Protein AF-A0A1H6BNL6-F1 (afdb_monomer)

Structure (mmCIF, N/CA/C/O backbone):
data_AF-A0A1H6BNL6-F1
#
_entry.id   AF-A0A1H6BNL6-F1
#
loop_
_atom_site.group_PDB
_atom_site.id
_atom_site.type_symbol
_atom_site.label_atom_id
_atom_site.label_alt_id
_atom_site.label_comp_id
_atom_site.label_asym_id
_atom_site.label_entity_id
_atom_site.label_seq_id
_atom_site.pdbx_PDB_ins_code
_atom_site.Cartn_x
_atom_site.Cartn_y
_atom_site.Cartn_z
_atom_site.occupancy
_atom_site.B_iso_or_equiv
_atom_site.auth_seq_id
_atom_site.auth_comp_id
_atom_site.auth_asym_id
_atom_site.auth_atom_id
_atom_site.pdbx_PDB_model_num
ATOM 1 N N . MET A 1 1 ? 21.333 -14.794 -31.200 1.00 86.12 1 MET A N 1
ATOM 2 C CA . MET A 1 1 ? 20.213 -13.916 -30.824 1.00 86.12 1 MET A CA 1
ATOM 3 C C . MET A 1 1 ? 19.354 -14.688 -29.847 1.00 86.12 1 MET A C 1
ATOM 5 O O . MET A 1 1 ? 18.891 -15.768 -30.200 1.00 86.12 1 MET A O 1
ATOM 9 N N . THR A 1 2 ? 19.245 -14.203 -28.616 1.00 94.69 2 THR A N 1
ATOM 10 C CA . THR A 1 2 ? 18.397 -14.786 -27.574 1.00 94.69 2 THR A CA 1
ATOM 11 C C . THR A 1 2 ? 17.001 -14.190 -27.719 1.00 94.69 2 THR A C 1
ATOM 13 O O . THR A 1 2 ? 16.877 -12.973 -27.806 1.00 94.69 2 THR A O 1
ATOM 16 N N . MET A 1 3 ? 15.960 -15.022 -27.753 1.00 96.88 3 MET A N 1
ATOM 17 C CA . MET A 1 3 ? 14.569 -14.559 -27.748 1.00 96.88 3 MET A CA 1
ATOM 18 C C . MET A 1 3 ? 13.912 -14.944 -26.431 1.00 96.88 3 MET A C 1
ATOM 20 O O . MET A 1 3 ? 14.006 -16.098 -26.005 1.00 96.88 3 MET A O 1
ATOM 24 N N . ILE A 1 4 ? 13.276 -13.975 -25.786 1.00 97.88 4 ILE A N 1
ATOM 25 C CA . ILE A 1 4 ? 12.545 -14.167 -24.536 1.00 97.88 4 ILE A CA 1
ATOM 26 C C . ILE A 1 4 ? 11.370 -13.197 -24.498 1.00 97.88 4 ILE A C 1
ATOM 28 O O . ILE A 1 4 ? 11.497 -12.070 -24.978 1.00 97.88 4 ILE A O 1
ATOM 32 N N . ASP A 1 5 ? 10.248 -13.623 -23.930 1.00 98.38 5 ASP A N 1
ATOM 33 C CA . ASP A 1 5 ? 9.071 -12.771 -23.815 1.00 98.38 5 ASP A CA 1
ATOM 34 C C . ASP A 1 5 ? 8.915 -12.317 -22.356 1.00 98.38 5 ASP A C 1
ATOM 36 O O . ASP A 1 5 ? 9.160 -13.070 -21.410 1.00 98.38 5 ASP A O 1
ATOM 40 N N . LEU A 1 6 ? 8.548 -11.051 -22.175 1.00 97.75 6 LEU A N 1
ATOM 41 C CA . LEU A 1 6 ? 8.097 -10.496 -20.906 1.00 97.75 6 LEU A CA 1
ATOM 42 C C . LEU A 1 6 ? 6.570 -10.472 -20.941 1.00 97.75 6 LEU A C 1
ATOM 44 O O . LEU A 1 6 ? 5.980 -9.752 -21.751 1.00 97.75 6 LEU A O 1
ATOM 48 N N . GLU A 1 7 ? 5.941 -11.246 -20.061 1.00 96.69 7 GLU A N 1
ATOM 49 C CA . GLU A 1 7 ? 4.487 -11.342 -19.967 1.00 96.69 7 GLU A CA 1
ATOM 50 C C . GLU A 1 7 ? 3.950 -10.704 -18.691 1.00 96.69 7 GLU A C 1
ATOM 52 O O . GLU A 1 7 ? 4.317 -11.081 -17.577 1.00 96.69 7 GLU A O 1
ATOM 57 N N . PHE A 1 8 ? 3.011 -9.773 -18.850 1.00 96.44 8 PHE A N 1
ATOM 58 C CA . PHE A 1 8 ? 2.255 -9.222 -17.736 1.00 96.44 8 PHE A CA 1
ATOM 59 C C . PHE A 1 8 ? 0.837 -8.873 -18.168 1.00 96.44 8 PHE A C 1
ATOM 61 O O . PHE A 1 8 ? 0.643 -8.065 -19.071 1.00 96.44 8 PHE A O 1
ATOM 68 N N . LEU A 1 9 ? -0.158 -9.473 -17.508 1.00 95.31 9 LEU A N 1
ATOM 69 C CA . LEU A 1 9 ? -1.574 -9.282 -17.830 1.00 95.31 9 LEU A CA 1
ATOM 70 C C . LEU A 1 9 ? -1.841 -9.475 -19.335 1.00 95.31 9 LEU A C 1
ATOM 72 O O . LEU A 1 9 ? -1.652 -10.578 -19.857 1.00 95.31 9 LEU A O 1
ATOM 76 N N . ASN A 1 10 ? -2.276 -8.436 -20.049 1.00 94.44 10 ASN A N 1
ATOM 77 C CA . ASN A 1 10 ? -2.583 -8.517 -21.478 1.00 94.44 10 ASN A CA 1
ATOM 78 C C . ASN A 1 10 ? -1.375 -8.180 -22.359 1.00 94.44 10 ASN A C 1
ATOM 80 O O . ASN A 1 10 ? -1.437 -8.404 -23.566 1.00 94.44 10 ASN A O 1
ATOM 84 N N . THR A 1 11 ? -0.294 -7.682 -21.767 1.00 95.81 11 THR A N 1
ATOM 85 C CA . THR A 1 11 ? 0.884 -7.195 -22.473 1.00 95.81 11 THR A CA 1
ATOM 86 C C . THR A 1 11 ? 1.932 -8.296 -22.614 1.00 95.81 11 THR A C 1
ATOM 88 O O . THR A 1 11 ? 2.319 -8.942 -21.637 1.00 95.81 11 THR A O 1
ATOM 91 N N . VAL A 1 12 ? 2.409 -8.490 -23.844 1.00 97.81 12 VAL A N 1
ATOM 92 C CA . VAL A 1 12 ? 3.527 -9.382 -24.173 1.00 97.81 12 VAL A CA 1
ATOM 93 C C . VAL A 1 12 ? 4.578 -8.575 -24.920 1.00 97.81 12 VAL A C 1
ATOM 95 O O . VAL A 1 12 ? 4.310 -8.057 -26.004 1.00 97.81 12 VAL A O 1
ATOM 98 N N . ILE A 1 13 ? 5.778 -8.465 -24.362 1.00 98.06 13 ILE A N 1
ATOM 99 C CA . ILE A 1 13 ? 6.904 -7.797 -25.019 1.00 98.06 13 ILE A CA 1
ATOM 100 C C . ILE A 1 13 ? 7.916 -8.855 -25.430 1.00 98.06 13 ILE A C 1
ATOM 102 O O . ILE A 1 13 ? 8.517 -9.503 -24.574 1.00 98.06 13 ILE A O 1
ATOM 106 N N . ARG A 1 14 ? 8.142 -8.994 -26.735 1.00 98.44 14 ARG A N 1
ATOM 107 C CA . ARG A 1 14 ? 9.189 -9.858 -27.274 1.00 98.44 14 ARG A CA 1
ATOM 108 C C . ARG A 1 14 ? 10.526 -9.143 -27.269 1.00 98.44 14 ARG A C 1
ATOM 110 O O . ARG A 1 14 ? 10.654 -8.080 -27.869 1.00 98.44 14 ARG A O 1
ATOM 117 N N . LEU A 1 15 ? 11.522 -9.736 -26.622 1.00 98.56 15 LEU A N 1
ATOM 118 C CA . LEU A 1 15 ? 12.879 -9.207 -26.538 1.00 98.56 15 LEU A CA 1
ATOM 119 C C . LEU A 1 15 ? 13.800 -10.049 -27.425 1.00 98.56 15 LEU A C 1
ATOM 121 O O . LEU A 1 15 ? 14.039 -11.227 -27.153 1.00 98.56 15 LEU A O 1
ATOM 125 N N . GLU A 1 16 ? 14.318 -9.437 -28.487 1.00 98.44 16 GLU A N 1
ATOM 126 C CA . GLU A 1 16 ? 15.302 -10.021 -29.400 1.00 98.44 16 GLU A CA 1
ATOM 127 C C . GLU A 1 16 ? 16.688 -9.474 -29.049 1.00 98.44 16 GLU A C 1
ATOM 129 O O . GLU A 1 16 ? 17.050 -8.370 -29.448 1.00 98.44 16 GLU A O 1
ATOM 134 N N . ILE A 1 17 ? 17.453 -10.233 -28.263 1.00 98.62 17 ILE A N 1
ATOM 135 C CA . ILE A 1 17 ? 18.712 -9.772 -27.669 1.00 98.62 17 ILE A CA 1
ATOM 136 C C . ILE A 1 17 ? 19.890 -10.291 -28.494 1.00 98.62 17 ILE A C 1
ATOM 138 O O . ILE A 1 17 ? 20.053 -11.503 -28.708 1.00 98.62 17 ILE A O 1
ATOM 142 N N . SER A 1 18 ? 20.724 -9.377 -28.974 1.00 98.25 18 SER A N 1
ATOM 143 C CA . SER A 1 18 ? 21.949 -9.710 -29.685 1.00 98.25 18 SER A CA 1
ATOM 144 C C . SER A 1 18 ? 22.988 -10.329 -28.724 1.00 98.25 18 SER A C 1
ATOM 146 O O . SER A 1 18 ? 23.011 -10.009 -27.532 1.00 98.25 18 SER A O 1
ATOM 148 N N . PRO A 1 19 ? 23.859 -11.250 -29.186 1.00 98.12 19 PRO A N 1
ATOM 149 C CA . PRO A 1 19 ? 24.848 -11.891 -28.309 1.00 98.12 19 PRO A CA 1
ATOM 150 C C . PRO A 1 19 ? 25.800 -10.911 -27.603 1.00 98.12 19 PRO A C 1
ATOM 152 O O . PRO A 1 19 ? 26.229 -11.166 -26.482 1.00 98.12 19 PRO A O 1
ATOM 155 N N . ASP A 1 20 ? 26.126 -9.801 -28.257 1.00 97.06 20 ASP A N 1
ATOM 156 C CA . ASP A 1 20 ? 26.985 -8.724 -27.765 1.00 97.06 20 ASP A CA 1
ATOM 157 C C . ASP A 1 20 ? 26.282 -7.787 -26.767 1.00 97.06 20 ASP A C 1
ATOM 159 O O . ASP A 1 20 ? 26.955 -7.194 -25.924 1.00 97.06 20 ASP A O 1
ATOM 163 N N . ALA A 1 21 ? 24.947 -7.711 -26.776 1.00 97.94 21 ALA A N 1
ATOM 164 C CA . ALA A 1 21 ? 24.173 -6.974 -25.773 1.00 97.94 21 ALA A CA 1
ATOM 165 C C . ALA A 1 21 ? 23.951 -7.762 -24.469 1.00 97.94 21 ALA A C 1
ATOM 167 O O . ALA A 1 21 ? 23.649 -7.172 -23.429 1.00 97.94 21 ALA A O 1
ATOM 168 N N . GLU A 1 22 ? 24.091 -9.093 -24.496 1.00 97.44 22 GLU A N 1
ATOM 169 C CA . GLU A 1 22 ? 23.719 -9.976 -23.383 1.00 97.44 22 GLU A CA 1
ATOM 170 C C . GLU A 1 22 ? 24.374 -9.598 -22.035 1.00 97.44 22 GLU A C 1
ATOM 172 O O . GLU A 1 22 ? 23.653 -9.592 -21.033 1.00 97.44 22 GLU A O 1
ATOM 177 N N . PRO A 1 23 ? 25.671 -9.218 -21.950 1.00 97.69 23 PRO A N 1
ATOM 178 C CA . PRO A 1 23 ? 26.275 -8.796 -20.682 1.00 97.69 23 PRO A CA 1
ATOM 1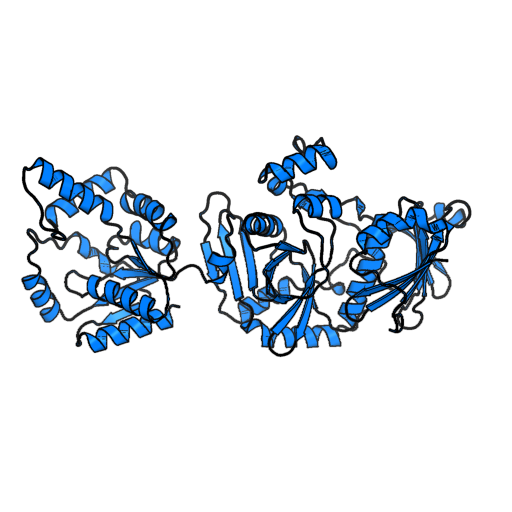79 C C . PRO A 1 23 ? 25.631 -7.534 -20.093 1.00 97.69 23 PRO A C 1
ATOM 181 O O . PRO A 1 23 ? 25.356 -7.486 -18.894 1.00 97.69 23 PRO A O 1
ATOM 184 N N . ALA A 1 24 ? 25.350 -6.530 -20.930 1.00 98.00 24 ALA A N 1
ATOM 185 C CA . ALA A 1 24 ? 24.682 -5.294 -20.519 1.00 98.00 24 ALA A CA 1
ATOM 186 C C . ALA A 1 24 ? 23.201 -5.522 -20.174 1.00 98.00 24 ALA A C 1
ATOM 188 O O . ALA A 1 24 ? 22.636 -4.801 -19.352 1.00 98.00 24 ALA A O 1
ATOM 189 N N . PHE A 1 25 ? 22.578 -6.550 -20.760 1.00 98.25 25 PHE A N 1
ATOM 190 C CA . PHE A 1 25 ? 21.183 -6.901 -20.518 1.00 98.25 25 PHE A CA 1
ATOM 191 C C . PHE A 1 25 ? 20.953 -7.681 -19.208 1.00 98.25 25 PHE A C 1
ATOM 193 O O . PHE A 1 25 ? 19.835 -7.696 -18.690 1.00 98.25 25 PHE A O 1
ATOM 200 N N . GLN A 1 26 ? 21.986 -8.301 -18.621 1.00 97.81 26 GLN A N 1
ATOM 201 C CA . GLN A 1 26 ? 21.840 -9.133 -17.413 1.00 97.81 26 GLN A CA 1
ATOM 202 C C . GLN A 1 26 ? 21.118 -8.446 -16.236 1.00 97.81 26 GLN A C 1
ATOM 204 O O . GLN A 1 26 ? 20.232 -9.074 -15.651 1.00 97.81 26 GLN A O 1
ATOM 209 N N . PRO A 1 27 ? 21.404 -7.178 -15.874 1.00 97.06 27 PRO A N 1
ATOM 210 C CA . PRO A 1 27 ? 20.684 -6.508 -14.789 1.00 97.06 27 PRO A CA 1
ATOM 211 C C . PRO A 1 27 ? 19.187 -6.317 -15.086 1.00 97.06 27 PRO A C 1
ATOM 213 O O . PRO A 1 27 ? 18.357 -6.471 -14.192 1.00 97.06 27 PRO A O 1
ATOM 216 N N . ILE A 1 28 ? 18.829 -6.050 -16.347 1.00 97.75 28 ILE A N 1
ATOM 217 C CA . ILE A 1 28 ? 17.435 -5.909 -16.798 1.00 97.75 28 ILE A CA 1
ATOM 218 C C . ILE A 1 28 ? 16.727 -7.266 -16.717 1.00 97.75 28 ILE A C 1
ATOM 220 O O . ILE A 1 28 ? 15.633 -7.370 -16.157 1.00 97.75 28 ILE A O 1
ATOM 224 N N . ARG A 1 29 ? 17.389 -8.331 -17.193 1.00 97.62 29 ARG A N 1
ATOM 225 C CA . ARG A 1 29 ? 16.910 -9.718 -17.087 1.00 97.62 29 ARG A CA 1
ATOM 226 C C . ARG A 1 29 ? 16.653 -10.107 -15.630 1.00 97.62 29 ARG A C 1
ATOM 228 O O . ARG A 1 29 ? 15.594 -10.640 -15.307 1.00 97.62 29 ARG A O 1
ATOM 235 N N . ARG A 1 30 ? 17.598 -9.802 -14.738 1.00 96.75 30 ARG A N 1
ATOM 236 C CA . ARG A 1 30 ? 17.489 -10.047 -13.294 1.00 96.75 30 ARG A CA 1
ATOM 237 C C . ARG A 1 30 ? 16.298 -9.312 -12.683 1.00 96.75 30 ARG A C 1
ATOM 239 O O . ARG A 1 30 ? 15.593 -9.897 -11.859 1.00 96.75 30 ARG A O 1
ATOM 246 N N . PHE A 1 31 ? 16.048 -8.067 -13.095 1.00 97.31 31 PHE A N 1
ATOM 247 C CA . PHE A 1 31 ? 14.931 -7.278 -12.580 1.00 97.31 31 PHE A CA 1
ATOM 248 C C . PHE A 1 31 ? 13.567 -7.881 -12.950 1.00 97.31 31 PHE A C 1
ATOM 250 O O . PHE A 1 31 ? 12.706 -8.026 -12.079 1.00 97.31 31 PHE A O 1
ATOM 257 N N . PHE A 1 32 ? 13.393 -8.282 -14.213 1.00 97.50 32 PHE A N 1
ATOM 258 C CA . PHE A 1 32 ? 12.134 -8.816 -14.749 1.00 97.50 32 PHE A CA 1
ATOM 259 C C . PHE A 1 32 ? 11.989 -10.336 -14.668 1.00 97.50 32 PHE A C 1
ATOM 261 O O . PHE A 1 32 ? 11.015 -10.869 -15.183 1.00 97.50 32 PHE A O 1
ATOM 268 N N . ARG A 1 33 ? 12.900 -11.053 -14.002 1.00 96.31 33 ARG A N 1
ATOM 269 C CA . ARG A 1 33 ? 12.909 -12.530 -13.926 1.00 96.31 33 ARG A CA 1
ATOM 270 C C . ARG A 1 33 ? 11.560 -13.184 -13.587 1.00 96.31 33 ARG A C 1
ATOM 272 O O . ARG A 1 33 ? 11.306 -14.297 -14.015 1.00 96.31 33 ARG A O 1
ATOM 279 N N . HIS A 1 34 ? 10.702 -12.482 -12.849 1.00 95.12 34 HIS A N 1
ATOM 280 C CA . HIS A 1 34 ? 9.372 -12.924 -12.425 1.00 95.12 34 HIS A CA 1
ATOM 281 C C . HIS A 1 34 ? 8.288 -12.819 -13.519 1.00 95.12 34 HIS A C 1
ATOM 283 O O . HIS A 1 34 ? 7.197 -13.346 -13.328 1.00 95.12 34 HIS A O 1
ATOM 289 N N . LEU A 1 35 ? 8.578 -12.136 -14.632 1.00 96.00 35 LEU A N 1
ATOM 290 C CA . LEU A 1 35 ? 7.711 -11.960 -15.810 1.00 96.00 35 LEU A CA 1
ATOM 291 C C . LEU A 1 35 ? 8.304 -12.582 -17.078 1.00 96.00 35 LEU A C 1
ATOM 293 O O . LEU A 1 35 ? 7.639 -12.633 -18.110 1.00 96.00 35 LEU A O 1
ATOM 297 N N . LEU A 1 36 ? 9.574 -12.988 -17.032 1.00 96.75 36 LEU A N 1
ATOM 298 C CA . LEU A 1 36 ? 10.265 -13.549 -18.180 1.00 96.75 36 LEU A CA 1
ATOM 299 C C . LEU A 1 36 ? 9.871 -15.008 -18.376 1.00 96.75 36 LEU A C 1
ATOM 301 O O . LEU A 1 36 ? 10.029 -15.839 -17.481 1.00 96.75 36 LEU A O 1
ATOM 305 N N . VAL A 1 37 ? 9.430 -15.320 -19.584 1.00 96.38 37 VAL A N 1
ATOM 306 C CA . VAL A 1 37 ? 9.061 -16.665 -20.013 1.00 96.38 37 VAL A CA 1
ATOM 307 C C . VAL A 1 37 ? 9.774 -17.001 -21.322 1.00 96.38 37 VAL A C 1
ATOM 309 O O . VAL A 1 37 ? 10.140 -16.096 -22.082 1.00 96.38 37 VAL A O 1
ATOM 312 N N . PRO A 1 38 ? 9.998 -18.294 -21.628 1.00 95.69 38 PRO A N 1
ATOM 313 C CA . PRO A 1 38 ? 10.298 -18.698 -22.998 1.00 95.69 38 PRO A CA 1
ATOM 314 C C . PRO A 1 38 ? 9.257 -18.116 -23.959 1.00 95.69 38 PRO A C 1
ATOM 316 O O . PRO A 1 38 ? 8.139 -17.832 -23.541 1.00 95.69 38 PRO A O 1
ATOM 319 N N . VAL A 1 39 ? 9.635 -17.948 -25.228 1.00 93.62 39 VAL A N 1
ATOM 320 C CA . VAL A 1 39 ? 8.780 -17.348 -26.266 1.00 93.62 39 VAL A CA 1
ATOM 321 C C . VAL A 1 39 ? 7.335 -17.843 -26.147 1.00 93.62 39 VAL A C 1
ATOM 323 O O . VAL A 1 39 ? 7.084 -19.047 -26.204 1.00 93.62 39 VAL A O 1
ATOM 326 N N . SER A 1 40 ? 6.423 -16.894 -25.952 1.00 89.31 40 SER A N 1
ATOM 327 C CA . SER A 1 40 ? 5.010 -17.127 -25.698 1.00 89.31 40 SER A CA 1
ATOM 328 C C . SER A 1 40 ? 4.288 -17.602 -26.951 1.00 89.31 40 SER A C 1
ATOM 330 O O . SER A 1 40 ? 4.589 -17.162 -28.066 1.00 89.31 40 SER A O 1
ATOM 332 N N . ASP A 1 41 ? 3.252 -18.413 -26.749 1.00 90.19 41 ASP A N 1
ATOM 333 C CA . ASP A 1 41 ? 2.262 -18.719 -27.785 1.00 90.19 41 ASP A CA 1
ATOM 334 C C . ASP A 1 41 ? 1.347 -17.514 -28.081 1.00 90.19 41 ASP A C 1
ATOM 336 O O . ASP A 1 41 ? 0.662 -17.473 -29.106 1.00 90.19 41 ASP A O 1
ATOM 340 N N . ARG A 1 42 ? 1.319 -16.511 -27.192 1.00 93.50 42 ARG A N 1
ATOM 341 C CA . ARG A 1 42 ? 0.570 -15.266 -27.392 1.00 93.50 42 ARG A CA 1
ATOM 342 C C . ARG A 1 42 ? 1.286 -14.377 -28.405 1.00 93.50 42 ARG A C 1
ATOM 344 O O . ARG A 1 42 ? 2.512 -14.291 -28.442 1.00 93.50 42 ARG A O 1
ATOM 351 N N . SER A 1 43 ? 0.510 -13.646 -29.205 1.00 93.62 43 SER A N 1
ATOM 352 C CA . SER A 1 43 ? 1.066 -12.616 -30.081 1.00 93.62 43 SER A CA 1
ATOM 353 C C . SER A 1 43 ? 1.746 -11.530 -29.251 1.00 93.62 43 SER A C 1
ATOM 355 O O . SER A 1 43 ? 1.132 -10.989 -28.328 1.00 93.62 43 SER A O 1
ATOM 357 N N . ALA A 1 44 ? 2.980 -11.184 -29.612 1.00 96.19 44 ALA A N 1
ATOM 358 C CA . ALA A 1 44 ? 3.684 -10.068 -29.003 1.00 96.19 44 ALA A CA 1
ATOM 359 C C . ALA A 1 44 ? 2.905 -8.766 -29.247 1.00 96.19 44 ALA A C 1
ATOM 361 O O . ALA A 1 44 ? 2.576 -8.443 -30.388 1.00 96.19 44 ALA A O 1
ATOM 362 N N . THR A 1 45 ? 2.623 -8.026 -28.176 1.00 95.88 45 THR A N 1
ATOM 363 C CA . THR A 1 45 ? 2.105 -6.657 -28.250 1.00 95.88 45 THR A CA 1
ATOM 364 C C . THR A 1 45 ? 3.152 -5.744 -28.876 1.00 95.88 45 THR A C 1
ATOM 366 O O . THR A 1 45 ? 2.836 -4.964 -29.767 1.00 95.88 45 THR A O 1
ATOM 369 N N . PHE A 1 46 ? 4.411 -5.903 -28.457 1.00 96.75 46 PHE A N 1
ATOM 370 C CA . PHE A 1 46 ? 5.558 -5.182 -29.003 1.00 96.75 46 PHE A CA 1
ATOM 371 C C . PHE A 1 46 ? 6.746 -6.112 -29.198 1.00 96.75 46 PHE A C 1
ATOM 373 O O . PHE A 1 46 ? 6.911 -7.090 -28.467 1.00 96.75 46 PHE A O 1
ATOM 380 N N . THR A 1 47 ? 7.604 -5.779 -30.157 1.00 98.00 47 THR A N 1
ATOM 381 C CA . THR A 1 47 ? 8.913 -6.414 -30.333 1.00 98.00 47 THR A CA 1
ATOM 382 C C . THR A 1 47 ? 10.001 -5.380 -30.104 1.00 98.00 47 THR A C 1
ATOM 384 O O . THR A 1 47 ? 9.952 -4.287 -30.662 1.00 98.00 47 THR A O 1
ATOM 387 N N . ILE A 1 48 ? 10.996 -5.725 -29.297 1.00 98.31 48 ILE A N 1
ATOM 388 C CA . ILE A 1 48 ? 12.128 -4.865 -28.976 1.00 98.31 48 ILE A CA 1
ATOM 389 C C . ILE A 1 48 ? 13.403 -5.588 -29.372 1.00 98.31 48 ILE A C 1
ATOM 391 O O . ILE A 1 48 ? 13.730 -6.642 -28.824 1.00 98.31 48 ILE A O 1
ATOM 395 N N . LYS A 1 49 ? 14.135 -4.994 -30.310 1.00 98.62 49 LYS A N 1
ATOM 396 C CA . LYS A 1 49 ? 15.483 -5.440 -30.669 1.00 98.62 49 LYS A CA 1
ATOM 397 C C . LYS A 1 49 ? 16.487 -4.778 -29.745 1.00 98.62 49 LYS A C 1
ATOM 399 O O . LYS A 1 49 ? 16.419 -3.565 -29.558 1.00 98.62 49 LYS A O 1
ATOM 404 N N . VAL A 1 50 ? 17.372 -5.564 -29.149 1.00 98.62 50 VAL A N 1
ATOM 405 C CA . VAL A 1 50 ? 18.355 -5.090 -28.175 1.00 98.62 50 VAL A CA 1
ATOM 406 C C . VAL A 1 50 ? 19.749 -5.416 -28.685 1.00 98.62 50 VAL A C 1
ATOM 408 O O . VAL A 1 50 ? 20.119 -6.588 -28.741 1.00 98.62 50 VAL A O 1
ATOM 411 N N . ASP A 1 51 ? 20.506 -4.374 -29.014 1.00 98.56 51 ASP A N 1
ATOM 412 C CA . ASP A 1 51 ? 21.868 -4.455 -29.540 1.00 98.56 51 ASP A CA 1
ATOM 413 C C . ASP A 1 51 ? 22.878 -3.786 -28.588 1.00 98.56 51 ASP A C 1
ATOM 415 O O . ASP A 1 51 ? 22.515 -2.984 -27.715 1.00 98.56 51 ASP A O 1
ATOM 419 N N . ALA A 1 52 ? 24.164 -4.119 -28.729 1.00 98.12 52 ALA A N 1
ATOM 420 C CA . ALA A 1 52 ? 25.221 -3.403 -28.023 1.00 98.12 52 ALA A CA 1
ATOM 421 C C . ALA A 1 52 ? 25.324 -1.959 -28.539 1.00 98.12 52 ALA A C 1
ATOM 423 O O . ALA A 1 52 ? 24.966 -1.661 -29.682 1.00 98.12 52 ALA A O 1
ATOM 424 N N . TYR A 1 53 ? 25.807 -1.057 -27.686 1.00 98.44 53 TYR A N 1
ATOM 425 C CA . TYR A 1 53 ? 25.928 0.357 -28.020 1.00 98.44 53 TYR A CA 1
ATOM 426 C C . TYR A 1 53 ? 27.361 0.851 -27.941 1.00 98.44 53 TYR A C 1
ATOM 428 O O . TYR A 1 53 ? 27.989 0.801 -26.880 1.00 98.44 53 TYR A O 1
ATOM 436 N N . ASP A 1 54 ? 27.830 1.401 -29.053 1.00 97.56 54 ASP A N 1
ATOM 437 C CA . ASP A 1 54 ? 29.004 2.255 -29.107 1.00 97.56 54 ASP A CA 1
ATOM 438 C C . ASP A 1 54 ? 28.557 3.673 -29.502 1.00 97.56 54 ASP A C 1
ATOM 440 O O . ASP A 1 54 ? 28.304 3.930 -30.680 1.00 97.56 54 ASP A O 1
ATOM 444 N N . PRO A 1 55 ? 28.459 4.625 -28.553 1.00 96.31 55 PRO A N 1
ATOM 445 C CA . PRO A 1 55 ? 27.985 5.977 -28.847 1.00 96.31 55 PRO A CA 1
ATOM 446 C C . PRO A 1 55 ? 28.872 6.739 -29.844 1.00 96.31 55 PRO A C 1
ATOM 448 O O . PRO A 1 55 ? 28.411 7.718 -30.428 1.00 96.31 55 PRO A O 1
ATOM 451 N N . GLU A 1 56 ? 30.131 6.341 -30.042 1.00 96.19 56 GLU A N 1
ATOM 452 C CA . GLU A 1 56 ? 31.028 6.990 -31.006 1.00 96.19 56 GLU A CA 1
ATOM 453 C C . GLU A 1 56 ? 30.856 6.449 -32.429 1.00 96.19 56 GLU A C 1
ATOM 455 O O . GLU A 1 56 ? 31.126 7.168 -33.396 1.00 96.19 56 GLU A O 1
ATOM 460 N N . ALA A 1 57 ? 30.423 5.193 -32.561 1.00 95.44 57 ALA A N 1
ATOM 461 C CA . ALA A 1 57 ? 30.203 4.538 -33.848 1.00 95.44 57 ALA A CA 1
ATOM 462 C C . ALA A 1 57 ? 28.740 4.611 -34.312 1.00 95.44 57 ALA A C 1
ATOM 464 O O . ALA A 1 57 ? 28.479 4.724 -35.510 1.00 95.44 57 ALA A O 1
ATOM 465 N N . ASP A 1 58 ? 27.795 4.557 -33.375 1.00 95.62 58 ASP A N 1
ATOM 466 C CA . ASP A 1 58 ? 26.370 4.370 -33.656 1.00 95.62 58 ASP A CA 1
ATOM 467 C C . ASP A 1 58 ? 25.585 5.679 -33.789 1.00 95.62 58 ASP A C 1
ATOM 469 O O . ASP A 1 58 ? 24.439 5.664 -34.241 1.00 95.62 58 ASP A O 1
ATOM 473 N N . VAL A 1 59 ? 26.175 6.807 -33.388 1.00 96.06 59 VAL A N 1
ATOM 474 C CA . VAL A 1 59 ? 25.514 8.117 -33.362 1.00 96.06 59 VAL A CA 1
ATOM 475 C C . VAL A 1 59 ? 26.304 9.115 -34.197 1.00 96.06 59 VAL A C 1
ATOM 477 O O . VAL A 1 59 ? 27.520 9.246 -34.054 1.00 96.06 59 VAL A O 1
ATOM 480 N N . ASP A 1 60 ? 25.608 9.870 -35.051 1.00 94.94 60 ASP A N 1
ATOM 481 C CA . ASP A 1 60 ? 26.221 10.981 -35.780 1.00 94.94 60 ASP A CA 1
ATOM 482 C C . ASP A 1 60 ? 26.794 12.001 -34.788 1.00 94.94 6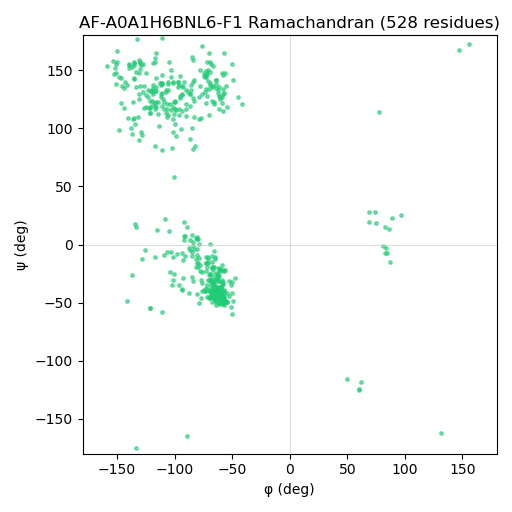0 ASP A C 1
ATOM 484 O O . ASP A 1 60 ? 26.087 12.513 -33.919 1.00 94.94 60 ASP A O 1
ATOM 488 N N . ARG A 1 61 ? 28.078 12.337 -34.948 1.00 93.88 61 ARG A N 1
ATOM 489 C CA . ARG A 1 61 ? 28.794 13.258 -34.056 1.00 93.88 61 ARG A CA 1
ATOM 490 C C . ARG A 1 61 ? 28.084 14.595 -33.863 1.00 93.88 61 ARG A C 1
ATOM 492 O O . ARG A 1 61 ? 28.170 15.157 -32.779 1.00 93.88 61 ARG A O 1
ATOM 499 N N . ARG A 1 62 ? 27.353 15.072 -34.876 1.00 95.12 62 ARG A N 1
ATOM 500 C CA . ARG A 1 62 ? 26.592 16.331 -34.819 1.00 95.12 62 ARG A CA 1
ATOM 501 C C . ARG A 1 62 ? 25.482 16.309 -33.769 1.00 95.12 62 ARG A C 1
ATOM 503 O O . ARG A 1 62 ? 25.088 17.368 -33.298 1.00 95.12 62 ARG A O 1
ATOM 510 N N . ILE A 1 63 ? 24.973 15.132 -33.397 1.00 95.00 63 ILE A N 1
ATOM 511 C CA . ILE A 1 63 ? 23.947 14.993 -32.353 1.00 95.00 63 ILE A CA 1
ATOM 512 C C . ILE A 1 63 ? 24.520 15.407 -30.997 1.00 95.00 63 ILE A C 1
ATOM 514 O O . ILE A 1 63 ? 23.826 16.069 -30.229 1.00 95.00 63 ILE A O 1
ATOM 518 N N . TRP A 1 64 ? 25.792 15.108 -30.720 1.00 96.00 64 TRP A N 1
ATOM 519 C CA . TRP A 1 64 ? 26.438 15.478 -29.457 1.00 96.00 64 TRP A CA 1
ATOM 520 C C . TRP A 1 64 ? 26.601 16.989 -29.269 1.00 96.00 64 TRP A C 1
ATOM 522 O O . TRP A 1 64 ? 26.732 17.440 -28.134 1.00 96.00 64 TRP A O 1
ATOM 532 N N . ASP A 1 65 ? 26.535 17.759 -30.358 1.00 94.62 65 ASP A N 1
ATOM 533 C CA . ASP A 1 65 ? 26.579 19.223 -30.337 1.00 94.62 65 ASP A CA 1
ATOM 534 C C . ASP A 1 65 ? 25.187 19.860 -30.139 1.00 94.62 65 ASP A C 1
ATOM 536 O O . ASP A 1 65 ? 25.069 21.081 -30.024 1.00 94.62 65 ASP A O 1
ATOM 540 N N . THR A 1 66 ? 24.117 19.056 -30.110 1.00 94.06 66 THR A N 1
ATOM 541 C CA . THR A 1 66 ? 22.748 19.539 -29.868 1.00 94.06 66 THR A CA 1
ATOM 542 C C . THR A 1 66 ? 22.441 19.670 -28.377 1.00 94.06 66 THR A C 1
ATOM 544 O O . THR A 1 66 ? 23.067 19.033 -27.531 1.00 94.06 66 THR A O 1
ATOM 547 N N . GLU A 1 67 ? 21.441 20.483 -28.036 1.00 93.44 67 GLU A N 1
ATOM 548 C CA . GLU A 1 67 ? 20.983 20.620 -26.652 1.00 93.44 67 GLU A CA 1
ATOM 549 C C . GLU A 1 67 ? 20.326 19.322 -26.152 1.00 93.44 67 GLU A C 1
ATOM 551 O O . GLU A 1 67 ? 19.511 18.704 -26.842 1.00 93.44 67 GLU A O 1
ATOM 556 N N . GLN A 1 68 ? 20.670 18.910 -24.930 1.00 93.44 68 GLN A N 1
ATOM 557 C CA . GLN A 1 68 ? 20.000 17.791 -24.274 1.00 93.44 68 GLN A CA 1
ATOM 558 C C . GLN A 1 68 ? 18.648 18.221 -23.721 1.00 93.44 68 GLN A C 1
ATOM 560 O O . GLN A 1 68 ? 18.516 19.249 -23.061 1.00 93.44 68 GLN A O 1
ATOM 565 N N . SER A 1 69 ? 17.649 17.376 -23.940 1.00 92.25 69 SER A N 1
ATOM 566 C CA . SER A 1 69 ? 16.330 17.524 -23.347 1.00 92.25 69 SER A CA 1
ATOM 567 C C . SER A 1 69 ? 16.217 16.697 -22.075 1.00 92.25 69 SER A C 1
ATOM 569 O O . SER A 1 69 ? 16.729 15.579 -21.976 1.00 92.25 69 SER A O 1
ATOM 571 N N . VAL A 1 70 ? 15.476 17.237 -21.115 1.00 91.56 70 VAL A N 1
ATOM 572 C CA . VAL A 1 70 ? 15.081 16.513 -19.911 1.00 91.56 70 VAL A CA 1
ATOM 573 C C . VAL A 1 70 ? 13.914 15.595 -20.261 1.00 91.56 70 VAL A C 1
ATOM 575 O O . VAL A 1 70 ? 12.796 16.060 -20.487 1.00 91.56 70 VAL A O 1
ATOM 578 N N . ILE A 1 71 ? 14.167 14.289 -20.312 1.00 89.31 71 ILE A N 1
ATOM 579 C CA . ILE A 1 71 ? 13.154 13.293 -20.683 1.00 89.31 71 ILE A CA 1
ATOM 580 C C . ILE A 1 71 ? 12.362 12.829 -19.465 1.00 89.31 71 ILE A C 1
ATOM 582 O O . ILE A 1 71 ? 11.137 12.693 -19.522 1.00 89.31 71 ILE A O 1
ATOM 586 N N . ARG A 1 72 ? 13.073 12.607 -18.354 1.00 87.06 72 ARG A N 1
ATOM 587 C CA . ARG A 1 72 ? 12.502 12.215 -17.064 1.00 87.06 72 ARG A CA 1
ATOM 588 C C . ARG A 1 72 ? 13.272 12.860 -15.917 1.00 87.06 72 ARG A C 1
ATOM 590 O O . ARG A 1 72 ? 14.502 12.786 -15.863 1.00 87.06 72 ARG A O 1
ATOM 597 N N . ARG A 1 73 ? 12.540 13.414 -14.945 1.00 88.56 73 ARG A N 1
ATOM 598 C CA . ARG A 1 73 ? 13.078 13.786 -13.623 1.00 88.56 73 ARG A CA 1
ATOM 599 C C . ARG A 1 73 ? 12.381 13.011 -12.519 1.00 88.56 73 ARG A C 1
ATOM 601 O O . ARG A 1 73 ? 11.159 12.898 -12.494 1.00 88.56 73 ARG A O 1
ATOM 608 N N . SER A 1 74 ? 13.173 12.500 -11.588 1.00 86.25 74 SER A N 1
ATOM 609 C CA . SER A 1 74 ? 12.727 11.714 -10.444 1.00 86.25 74 SER A CA 1
ATOM 610 C C . SER A 1 74 ? 13.351 12.246 -9.156 1.00 86.25 74 SER A C 1
ATOM 612 O O . SER A 1 74 ? 14.385 12.908 -9.168 1.00 86.25 74 SER A O 1
ATOM 614 N N . ASN A 1 75 ? 12.726 11.928 -8.019 1.00 83.31 75 ASN A N 1
ATOM 615 C CA . ASN A 1 75 ? 13.324 12.196 -6.708 1.00 83.31 75 ASN A CA 1
ATOM 616 C C . ASN A 1 75 ? 14.551 11.299 -6.447 1.00 83.31 75 ASN A C 1
ATOM 618 O O . ASN A 1 75 ? 15.422 11.680 -5.677 1.00 83.31 75 ASN A O 1
ATOM 622 N N . ALA A 1 76 ? 14.610 10.125 -7.085 1.00 86.44 76 ALA A N 1
ATOM 623 C CA . ALA A 1 76 ? 15.795 9.273 -7.119 1.00 86.44 76 ALA A CA 1
ATOM 624 C C . ALA A 1 76 ? 16.598 9.604 -8.385 1.00 86.44 76 ALA A C 1
ATOM 626 O O . ALA A 1 76 ? 16.090 9.420 -9.495 1.00 86.44 76 ALA A O 1
ATOM 627 N N . ALA A 1 77 ? 17.811 10.134 -8.217 1.00 88.44 77 ALA A N 1
ATOM 628 C CA . ALA A 1 77 ? 18.616 10.689 -9.304 1.00 88.44 77 ALA A CA 1
ATOM 629 C C . ALA A 1 77 ? 18.997 9.645 -10.366 1.00 88.44 77 ALA A C 1
ATOM 631 O O . ALA A 1 77 ? 19.156 9.988 -11.532 1.00 88.44 77 ALA A O 1
ATOM 632 N N . GLU A 1 78 ? 19.068 8.375 -9.979 1.00 89.44 78 GLU A N 1
ATOM 633 C CA . GLU A 1 78 ? 19.345 7.223 -10.837 1.00 89.44 78 GLU A CA 1
ATOM 634 C C . GLU A 1 78 ? 18.285 7.043 -11.936 1.00 89.44 78 GLU A C 1
ATOM 636 O O . GLU A 1 78 ? 18.584 6.525 -13.008 1.00 89.44 78 GLU A O 1
ATOM 641 N N . PHE A 1 79 ? 17.055 7.509 -11.690 1.00 89.31 79 PHE A N 1
ATOM 642 C CA . PHE A 1 79 ? 15.944 7.494 -12.649 1.00 89.31 79 PHE A CA 1
ATOM 643 C C . PHE A 1 79 ? 15.841 8.778 -13.477 1.00 89.31 79 PHE A C 1
ATOM 645 O O . PHE A 1 79 ? 14.881 8.942 -14.233 1.00 89.31 79 PHE A O 1
ATOM 652 N N . ASN A 1 80 ? 16.771 9.721 -13.318 1.00 91.50 80 ASN A N 1
ATOM 653 C CA . ASN A 1 80 ? 16.832 10.858 -14.221 1.00 91.50 80 ASN A CA 1
ATOM 654 C C . ASN A 1 80 ? 17.290 10.381 -15.599 1.00 91.50 80 ASN A C 1
ATOM 656 O O . ASN A 1 80 ? 18.195 9.552 -15.723 1.00 91.50 80 ASN A O 1
ATOM 660 N N . PHE A 1 81 ? 16.667 10.927 -16.635 1.00 91.69 81 PHE A N 1
ATOM 661 C CA . PHE A 1 81 ? 17.031 10.629 -18.007 1.00 91.69 81 PHE A CA 1
ATOM 662 C C . PHE A 1 81 ? 17.084 11.925 -18.801 1.00 91.69 81 PHE A C 1
ATOM 664 O O . PHE A 1 81 ? 16.058 12.553 -19.061 1.00 91.69 81 PHE A O 1
ATOM 671 N N . ASP A 1 82 ? 18.307 12.310 -19.148 1.00 93.38 82 ASP A N 1
ATOM 672 C CA . ASP A 1 82 ? 18.615 13.398 -20.066 1.00 93.38 82 ASP A CA 1
ATOM 673 C C . ASP A 1 82 ? 19.128 12.775 -21.368 1.00 93.38 82 ASP A C 1
ATOM 675 O O . ASP A 1 82 ? 19.943 11.840 -21.343 1.00 93.38 82 ASP A O 1
ATOM 679 N N . ALA A 1 83 ? 18.608 13.253 -22.497 1.00 95.25 83 ALA A N 1
ATOM 680 C CA . ALA A 1 83 ? 18.927 12.714 -23.812 1.00 95.25 83 ALA A CA 1
ATOM 681 C C . ALA A 1 83 ? 18.798 13.774 -24.909 1.00 95.25 83 ALA A C 1
ATOM 683 O O . ALA A 1 83 ? 17.985 14.695 -24.827 1.00 95.25 83 ALA A O 1
ATOM 684 N N . HIS A 1 84 ? 19.576 13.605 -25.971 1.00 96.12 84 HIS A N 1
ATOM 685 C CA . HIS A 1 84 ? 19.336 14.265 -27.247 1.00 96.12 84 HIS A CA 1
ATOM 686 C C . HIS A 1 84 ? 18.120 13.609 -27.908 1.00 96.12 84 HIS A C 1
ATOM 688 O O . HIS A 1 84 ? 18.018 12.380 -27.934 1.00 96.12 84 HIS A O 1
ATOM 694 N N . VAL A 1 85 ? 17.197 14.421 -28.421 1.00 94.38 85 VAL A N 1
ATOM 695 C CA . VAL A 1 85 ? 15.988 13.939 -29.101 1.00 94.38 85 VAL A CA 1
ATOM 696 C C . VAL A 1 85 ? 16.149 14.171 -30.594 1.00 94.38 85 VAL A C 1
ATOM 698 O O . VAL A 1 85 ? 16.321 15.310 -31.027 1.00 94.38 85 VAL A O 1
ATOM 701 N N . VAL A 1 86 ? 16.089 13.095 -31.374 1.00 93.88 86 VAL A N 1
ATOM 702 C CA . VAL A 1 86 ? 16.232 13.140 -32.833 1.00 93.88 86 VAL A CA 1
ATOM 703 C C . VAL A 1 86 ? 14.962 12.600 -33.478 1.00 93.88 86 VAL A C 1
ATOM 705 O O . VAL A 1 86 ? 14.434 11.566 -33.080 1.00 93.88 86 VAL A O 1
ATOM 708 N N . GLU A 1 87 ? 14.457 13.324 -34.469 1.00 93.19 87 GLU A N 1
ATOM 709 C CA . GLU A 1 87 ? 13.281 12.953 -35.252 1.00 93.19 87 GLU A CA 1
ATOM 710 C C . GLU A 1 87 ? 13.736 12.383 -36.599 1.00 93.19 87 GLU A C 1
ATOM 712 O O . GLU A 1 87 ? 14.345 13.098 -37.397 1.00 93.19 87 GLU A O 1
ATOM 717 N N . GLU A 1 88 ? 13.418 11.118 -36.875 1.00 90.62 88 GLU A N 1
ATOM 718 C CA . GLU A 1 88 ? 13.796 10.430 -38.113 1.00 90.62 88 GLU A CA 1
ATOM 719 C C . GLU A 1 88 ? 12.559 9.796 -38.754 1.00 90.62 88 GLU A C 1
ATOM 721 O O . GLU A 1 88 ? 12.139 8.695 -38.409 1.00 90.62 88 GLU A O 1
ATOM 726 N N . GLY A 1 89 ? 11.933 10.514 -39.692 1.00 89.81 89 GLY A N 1
ATOM 727 C CA . GLY A 1 89 ? 10.716 10.039 -40.353 1.00 89.81 89 GLY A CA 1
ATOM 728 C C . GLY A 1 89 ? 9.559 9.834 -39.367 1.00 89.81 89 GLY A C 1
ATOM 729 O O . GLY A 1 89 ? 9.090 10.792 -38.742 1.00 89.81 89 GLY A O 1
ATOM 730 N N . ASP A 1 90 ? 9.084 8.594 -39.252 1.00 90.50 90 ASP A N 1
ATOM 731 C CA . ASP A 1 90 ? 8.035 8.154 -38.324 1.00 90.50 90 ASP A CA 1
ATOM 732 C C . ASP A 1 90 ? 8.579 7.669 -36.969 1.00 90.50 90 ASP A C 1
ATOM 734 O O . ASP A 1 90 ? 7.814 7.183 -36.133 1.00 90.50 90 ASP A O 1
ATOM 738 N N . ARG A 1 91 ? 9.881 7.845 -36.725 1.00 93.25 91 ARG A N 1
ATOM 739 C CA . ARG A 1 91 ? 10.564 7.416 -35.505 1.00 93.25 91 ARG A CA 1
ATOM 740 C C . ARG A 1 91 ? 11.133 8.592 -34.731 1.00 93.25 91 ARG A C 1
ATOM 742 O O . ARG A 1 91 ? 11.396 9.667 -35.277 1.00 93.25 91 ARG A O 1
ATOM 749 N N . ARG A 1 92 ? 11.325 8.367 -33.437 1.00 94.19 92 ARG A N 1
ATOM 750 C CA . ARG A 1 92 ? 11.973 9.291 -32.514 1.00 94.19 92 ARG A CA 1
ATOM 751 C C . ARG A 1 92 ? 13.034 8.545 -31.722 1.00 94.19 92 ARG A C 1
ATOM 753 O O . ARG A 1 92 ? 12.760 7.507 -31.127 1.00 94.19 92 ARG A O 1
ATOM 760 N N . LEU A 1 93 ? 14.231 9.109 -31.687 1.00 94.81 93 LEU A N 1
ATOM 761 C CA . LEU A 1 93 ? 15.365 8.553 -30.971 1.00 94.81 93 LEU A CA 1
ATOM 762 C C . LEU A 1 93 ? 15.645 9.400 -29.728 1.00 94.81 93 LEU A C 1
ATOM 764 O O . LEU A 1 93 ? 15.751 10.624 -29.812 1.00 94.81 93 LEU A O 1
ATOM 768 N N . TYR A 1 94 ? 15.803 8.735 -28.587 1.00 95.31 94 TYR A N 1
ATOM 769 C CA . TYR A 1 94 ? 16.331 9.307 -27.352 1.00 95.31 94 TYR A CA 1
ATOM 770 C C . TYR A 1 94 ? 17.748 8.787 -27.157 1.00 95.31 94 TYR A C 1
ATOM 772 O O . TYR A 1 94 ? 17.949 7.596 -26.915 1.00 95.31 94 TYR A O 1
ATOM 780 N N . VAL A 1 95 ? 18.729 9.674 -27.283 1.00 95.88 95 VAL A N 1
ATOM 781 C CA . VAL A 1 95 ? 20.141 9.302 -27.359 1.00 95.88 95 VAL A CA 1
ATOM 782 C C . VAL A 1 95 ? 20.923 9.960 -26.233 1.00 95.88 95 VAL A C 1
ATOM 784 O O . VAL A 1 95 ? 20.954 11.183 -26.112 1.00 95.88 95 VAL A O 1
ATOM 787 N N . ASN A 1 96 ? 21.607 9.168 -25.416 1.00 96.00 96 ASN A N 1
ATOM 788 C CA . ASN A 1 96 ? 22.670 9.669 -24.552 1.00 96.00 96 ASN A CA 1
ATOM 789 C C . ASN A 1 96 ? 23.898 8.757 -24.635 1.00 96.00 96 ASN A C 1
ATOM 791 O O . ASN A 1 96 ? 23.950 7.839 -25.449 1.00 96.00 96 ASN A O 1
ATOM 795 N N . ARG A 1 97 ? 24.921 9.022 -23.819 1.00 95.81 97 ARG A N 1
ATOM 796 C CA . ARG A 1 97 ? 26.182 8.264 -23.855 1.00 95.81 97 ARG A CA 1
ATOM 797 C C . ARG A 1 97 ? 26.051 6.809 -23.403 1.00 95.81 97 ARG A C 1
ATOM 799 O O . ARG A 1 97 ? 26.918 6.010 -23.726 1.00 95.81 97 ARG A O 1
ATOM 806 N N . ALA A 1 98 ? 25.000 6.472 -22.661 1.00 96.62 98 ALA A N 1
ATOM 807 C CA . ALA A 1 98 ? 24.782 5.127 -22.150 1.00 96.62 98 ALA A CA 1
ATOM 808 C C . ALA A 1 98 ? 23.738 4.351 -22.955 1.00 96.62 98 ALA A C 1
ATOM 810 O O . ALA A 1 98 ? 23.879 3.141 -23.077 1.00 96.62 98 ALA A O 1
ATOM 811 N N . THR A 1 99 ? 22.699 5.014 -23.466 1.00 97.19 99 THR A N 1
ATOM 812 C CA . THR A 1 99 ? 21.499 4.369 -24.013 1.00 97.19 99 THR A CA 1
ATOM 813 C C . THR A 1 99 ? 21.003 5.099 -25.255 1.00 97.19 99 THR A C 1
ATOM 815 O O . THR A 1 99 ? 20.917 6.329 -25.262 1.00 97.19 99 THR A O 1
ATOM 818 N N . LEU A 1 100 ? 20.613 4.328 -26.268 1.00 97.38 100 LEU A N 1
ATOM 819 C CA . LEU A 1 100 ? 19.818 4.788 -27.402 1.00 97.38 100 LEU A CA 1
ATOM 820 C C . LEU A 1 100 ? 18.479 4.052 -27.386 1.00 97.38 100 LEU A C 1
ATOM 822 O O . LEU A 1 100 ? 18.446 2.822 -27.426 1.00 97.38 100 LEU A O 1
ATOM 826 N N . VAL A 1 101 ? 17.385 4.808 -27.336 1.00 95.88 101 VAL A N 1
ATOM 827 C CA . VAL A 1 101 ? 16.015 4.287 -27.420 1.00 95.88 101 VAL A CA 1
ATOM 828 C C . VAL A 1 101 ? 15.379 4.804 -28.701 1.00 95.88 101 VAL A C 1
ATOM 830 O O . VAL A 1 101 ? 15.135 6.000 -28.829 1.00 95.88 101 VAL A O 1
ATOM 833 N N . ASP A 1 102 ? 15.113 3.906 -29.639 1.00 95.38 102 ASP A N 1
ATOM 834 C CA . ASP A 1 102 ? 14.427 4.182 -30.896 1.00 95.38 102 ASP A CA 1
ATOM 835 C C . ASP A 1 102 ? 12.961 3.734 -30.787 1.00 95.38 102 ASP A C 1
ATOM 837 O O . ASP A 1 102 ? 12.656 2.532 -30.782 1.00 95.38 102 ASP A O 1
ATOM 841 N N . VAL A 1 103 ? 12.057 4.713 -30.711 1.00 94.69 103 VAL A N 1
ATOM 842 C CA . VAL A 1 103 ? 10.613 4.498 -30.578 1.00 94.69 103 VAL A CA 1
ATOM 843 C C . VAL A 1 103 ? 9.864 4.922 -31.848 1.00 94.69 103 VAL A C 1
ATOM 845 O O . VAL A 1 103 ? 10.232 5.911 -32.488 1.00 94.69 103 VAL A O 1
ATOM 848 N N . PRO A 1 104 ? 8.775 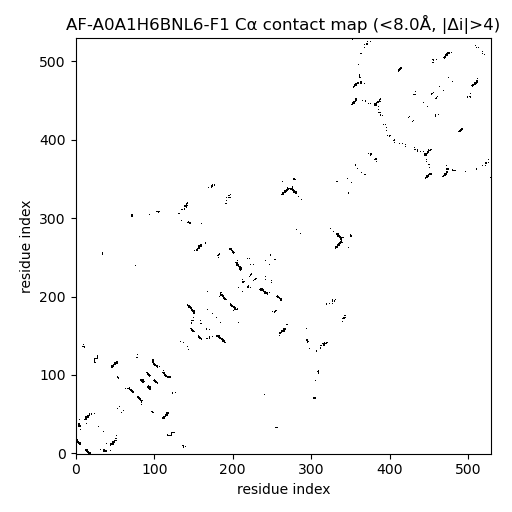4.228 -32.211 1.00 92.88 104 PRO A N 1
ATOM 849 C CA . PRO A 1 104 ? 7.842 4.714 -33.220 1.00 92.88 104 PRO A CA 1
ATOM 850 C C . PRO A 1 104 ? 7.086 5.942 -32.694 1.00 92.88 104 PRO A C 1
ATOM 852 O O . PRO A 1 104 ? 6.902 6.108 -31.487 1.00 92.88 104 PRO A O 1
ATOM 855 N N . LYS A 1 105 ? 6.597 6.805 -33.587 1.00 88.44 105 LYS A N 1
ATOM 856 C CA . LYS A 1 105 ? 5.699 7.911 -33.203 1.00 88.44 105 LYS A CA 1
ATOM 857 C C . LYS A 1 105 ? 4.332 7.434 -32.727 1.00 88.44 105 LYS A C 1
ATOM 859 O O . LYS A 1 105 ? 3.714 8.127 -31.926 1.00 88.44 105 LYS A O 1
ATOM 864 N N . ASP A 1 106 ? 3.882 6.281 -33.213 1.00 88.19 106 ASP A N 1
ATOM 865 C CA . ASP A 1 106 ? 2.639 5.634 -32.804 1.00 88.19 106 ASP A CA 1
ATOM 866 C C . ASP A 1 106 ? 2.837 4.115 -32.718 1.00 88.19 106 ASP A C 1
ATOM 868 O O . ASP A 1 106 ? 2.956 3.415 -33.723 1.00 88.19 106 ASP A O 1
ATOM 872 N N . ALA A 1 107 ? 2.847 3.605 -31.491 1.00 89.06 107 ALA A N 1
ATOM 873 C CA . ALA A 1 107 ? 3.056 2.200 -31.189 1.00 89.06 107 ALA A CA 1
ATOM 874 C C . ALA A 1 107 ? 1.864 1.309 -31.586 1.00 89.06 107 ALA A C 1
ATOM 876 O O . ALA A 1 107 ? 1.991 0.085 -31.597 1.00 89.06 107 ALA A O 1
ATOM 877 N N . ARG A 1 108 ? 0.697 1.892 -31.916 1.00 85.38 108 ARG A N 1
ATOM 878 C CA . ARG A 1 108 ? -0.460 1.129 -32.416 1.00 85.38 108 ARG A CA 1
ATOM 879 C C . ARG A 1 108 ? -0.291 0.708 -33.870 1.00 85.38 108 ARG A C 1
ATOM 881 O O . ARG A 1 108 ? -0.816 -0.331 -34.264 1.00 85.38 108 ARG A O 1
ATOM 888 N N . SER A 1 109 ? 0.389 1.529 -34.666 1.00 87.62 109 SER A N 1
ATOM 889 C CA . SER A 1 109 ? 0.652 1.258 -36.081 1.00 87.62 109 SER A CA 1
ATOM 890 C C . SER A 1 109 ? 1.993 0.560 -36.305 1.00 87.62 109 SER A C 1
ATOM 892 O O . SER A 1 109 ? 2.101 -0.247 -37.228 1.00 87.62 109 SER A O 1
ATOM 894 N N . ASP A 1 110 ? 2.976 0.795 -35.435 1.00 92.19 110 ASP A N 1
ATOM 895 C CA . ASP A 1 110 ? 4.259 0.096 -35.438 1.00 92.19 110 ASP A CA 1
ATOM 896 C C . ASP A 1 110 ? 4.625 -0.400 -34.034 1.00 92.19 110 ASP A C 1
ATOM 898 O O . ASP A 1 110 ? 4.973 0.380 -33.157 1.00 92.19 110 ASP A O 1
ATOM 902 N N . GLY A 1 111 ? 4.590 -1.716 -33.820 1.00 93.38 111 GLY A N 1
ATOM 903 C CA . GLY A 1 111 ? 4.954 -2.326 -32.539 1.00 93.38 111 GLY A CA 1
ATOM 904 C C . GLY A 1 111 ? 6.455 -2.582 -32.348 1.00 93.38 111 GLY A C 1
ATOM 905 O O . GLY A 1 111 ? 6.824 -3.289 -31.406 1.00 93.38 111 GLY A O 1
ATOM 906 N N . LEU A 1 112 ? 7.321 -2.098 -33.248 1.00 96.81 112 LEU A N 1
ATOM 907 C CA . LEU A 1 112 ? 8.763 -2.339 -33.214 1.00 96.81 112 LEU A CA 1
ATOM 908 C C . LEU A 1 112 ? 9.529 -1.205 -32.526 1.00 96.81 112 LEU A C 1
ATOM 910 O O . LEU A 1 112 ? 9.513 -0.050 -32.954 1.00 96.81 112 LEU A O 1
ATOM 914 N N . PHE A 1 113 ? 10.331 -1.576 -31.534 1.00 97.25 113 PHE A N 1
ATOM 915 C CA . PHE A 1 113 ? 11.285 -0.702 -30.859 1.00 97.25 113 PHE A CA 1
ATOM 916 C C . PHE A 1 113 ? 12.706 -1.232 -31.038 1.00 97.25 113 PHE A C 1
ATOM 918 O O . PHE A 1 113 ? 12.920 -2.435 -31.236 1.00 97.25 113 PHE A O 1
ATOM 925 N N . ARG A 1 114 ? 13.695 -0.343 -30.932 1.00 97.94 114 ARG A N 1
ATOM 926 C CA . ARG A 1 114 ? 15.106 -0.743 -30.876 1.00 97.94 114 ARG A CA 1
ATOM 927 C C . ARG A 1 114 ? 15.793 -0.073 -29.700 1.00 97.94 114 ARG A C 1
ATOM 929 O O . ARG A 1 114 ? 15.609 1.114 -29.450 1.00 97.94 114 ARG A O 1
ATOM 936 N N . LEU A 1 115 ? 16.591 -0.848 -28.987 1.00 98.19 115 LEU A N 1
ATOM 937 C CA . LEU A 1 115 ? 17.425 -0.395 -27.890 1.00 98.19 115 LEU A CA 1
ATOM 938 C C . LEU A 1 115 ? 18.872 -0.691 -28.245 1.00 98.19 115 LEU A C 1
ATOM 940 O O . LEU A 1 115 ? 19.198 -1.822 -28.599 1.00 98.19 115 LEU A O 1
ATOM 944 N N . ARG A 1 116 ? 19.746 0.300 -28.081 1.00 98.50 116 ARG A N 1
ATOM 945 C CA . ARG A 1 116 ? 21.180 0.045 -27.963 1.00 98.50 116 ARG A CA 1
ATOM 946 C C . ARG A 1 116 ? 21.617 0.372 -26.549 1.00 98.50 116 ARG A C 1
ATOM 948 O O . ARG A 1 116 ? 21.327 1.462 -26.046 1.00 98.50 116 ARG A O 1
ATOM 955 N N . ILE A 1 117 ? 22.282 -0.583 -25.905 1.00 98.50 117 ILE A N 1
ATOM 956 C CA . ILE A 1 117 ? 22.585 -0.514 -24.475 1.00 98.50 117 ILE A CA 1
ATOM 957 C C . ILE A 1 117 ? 24.075 -0.673 -24.161 1.00 98.50 117 ILE A C 1
ATOM 959 O O . ILE A 1 117 ? 24.804 -1.425 -24.807 1.00 98.50 117 ILE A O 1
ATOM 963 N N . THR A 1 118 ? 24.504 0.008 -23.101 1.00 98.38 118 THR A N 1
ATOM 964 C CA . THR A 1 118 ? 25.770 -0.232 -22.395 1.00 98.38 118 THR A CA 1
ATOM 965 C C . THR A 1 118 ? 25.484 -0.805 -21.006 1.00 98.38 118 THR A C 1
ATOM 967 O O . THR A 1 118 ? 24.334 -0.887 -20.569 1.00 98.38 118 THR A O 1
ATOM 970 N N . ALA A 1 119 ? 26.529 -1.131 -20.242 1.00 95.75 119 ALA A N 1
ATOM 971 C CA . ALA A 1 119 ? 26.382 -1.497 -18.830 1.00 95.75 119 ALA A CA 1
ATOM 972 C C . ALA A 1 119 ? 25.701 -0.400 -17.977 1.00 95.75 119 ALA A C 1
ATOM 974 O O . ALA A 1 119 ? 25.132 -0.705 -16.931 1.00 95.75 119 ALA A O 1
ATOM 975 N N . GLY A 1 120 ? 25.728 0.865 -18.420 1.00 95.81 120 GLY A N 1
ATOM 976 C CA . GLY A 1 120 ? 25.075 1.988 -17.743 1.00 95.81 120 GLY A CA 1
ATOM 977 C C . GLY A 1 120 ? 23.581 2.147 -18.046 1.00 95.81 120 GLY A C 1
ATOM 978 O O . GLY A 1 120 ? 22.955 3.026 -17.467 1.00 95.81 120 GLY A O 1
ATOM 979 N N . SER A 1 121 ? 22.997 1.333 -18.934 1.00 96.56 121 SER A N 1
ATOM 980 C CA . SER A 1 121 ? 21.609 1.502 -19.405 1.00 96.56 121 SER A CA 1
ATOM 981 C C . SER A 1 121 ? 20.539 0.879 -18.515 1.00 96.56 121 SER A C 1
ATOM 983 O O . SER A 1 121 ? 19.352 1.076 -18.769 1.00 96.56 121 SER A O 1
ATOM 985 N N . ALA A 1 122 ? 20.926 0.071 -17.524 1.00 95.75 122 ALA A N 1
ATOM 986 C CA . ALA A 1 122 ? 20.005 -0.840 -16.850 1.00 95.75 122 ALA A CA 1
ATOM 987 C C . ALA A 1 122 ? 18.759 -0.138 -16.289 1.00 95.75 122 ALA A C 1
ATOM 989 O O . ALA A 1 122 ? 17.644 -0.572 -16.567 1.00 95.75 122 ALA A O 1
ATOM 990 N N . ILE A 1 123 ? 18.935 0.965 -15.554 1.00 93.00 123 ILE A N 1
ATOM 991 C CA . ILE A 1 123 ? 17.814 1.692 -14.944 1.00 93.00 123 ILE A CA 1
ATOM 992 C C . ILE A 1 123 ? 16.900 2.289 -16.014 1.00 93.00 123 ILE A C 1
ATOM 994 O O . ILE A 1 123 ? 15.689 2.109 -15.931 1.00 93.00 123 ILE A O 1
ATOM 998 N N . GLN A 1 124 ? 17.459 2.939 -17.039 1.00 93.25 124 GLN A N 1
ATOM 999 C CA . GLN A 1 124 ? 16.676 3.548 -18.115 1.00 93.25 124 GLN A CA 1
ATOM 1000 C C . GLN A 1 124 ? 15.883 2.490 -18.888 1.00 93.25 124 GLN A C 1
ATOM 1002 O O . GLN A 1 124 ? 14.703 2.682 -19.148 1.00 93.25 124 GLN A O 1
ATOM 1007 N N . VAL A 1 125 ? 16.477 1.340 -19.204 1.00 95.75 125 VAL A N 1
ATOM 1008 C CA . VAL A 1 125 ? 15.768 0.274 -19.928 1.00 95.75 125 VAL A CA 1
ATOM 1009 C C . VAL A 1 125 ? 14.692 -0.376 -19.063 1.00 95.75 125 VAL A C 1
ATOM 1011 O O . VAL A 1 125 ? 13.592 -0.625 -19.549 1.00 95.75 125 VAL A O 1
ATOM 1014 N N . ILE A 1 126 ? 14.967 -0.626 -17.778 1.00 95.56 126 ILE A N 1
ATOM 1015 C CA . ILE A 1 126 ? 13.950 -1.139 -16.849 1.00 95.56 126 ILE A CA 1
ATOM 1016 C C . ILE A 1 126 ? 12.769 -0.180 -16.787 1.00 95.56 126 ILE A C 1
ATOM 1018 O O . ILE A 1 126 ? 11.615 -0.595 -16.858 1.00 95.56 126 ILE A O 1
ATOM 1022 N N . ASP A 1 127 ? 13.060 1.104 -16.667 1.00 91.88 127 ASP A N 1
ATOM 1023 C CA . ASP A 1 127 ? 12.051 2.132 -16.561 1.00 91.88 127 ASP A CA 1
ATOM 1024 C C . ASP A 1 127 ? 11.222 2.288 -17.844 1.00 91.88 127 ASP A C 1
ATOM 1026 O O . ASP A 1 127 ? 9.996 2.354 -17.768 1.00 91.88 127 ASP A O 1
ATOM 1030 N N . PHE A 1 128 ? 11.874 2.232 -19.009 1.00 92.88 128 PHE A N 1
ATOM 1031 C CA . PHE A 1 128 ? 11.227 2.206 -20.320 1.00 92.88 128 PHE A CA 1
ATOM 1032 C C . PHE A 1 128 ? 10.256 1.028 -20.455 1.00 92.88 128 PHE A C 1
ATOM 1034 O O . PHE A 1 128 ? 9.084 1.214 -20.772 1.00 92.88 128 PHE A O 1
ATOM 1041 N N . LEU A 1 129 ? 10.726 -0.190 -20.161 1.00 95.12 129 LEU A N 1
ATOM 1042 C CA . LEU A 1 129 ? 9.903 -1.399 -20.235 1.00 95.12 129 LEU A CA 1
ATOM 1043 C C . LEU A 1 129 ? 8.725 -1.340 -19.256 1.00 95.12 129 LEU A C 1
ATOM 1045 O O . LEU A 1 129 ? 7.618 -1.749 -19.601 1.00 95.12 129 LEU A O 1
ATOM 1049 N N . ARG A 1 130 ? 8.938 -0.805 -18.044 1.00 93.62 130 ARG A N 1
ATOM 1050 C CA . ARG A 1 130 ? 7.858 -0.634 -17.064 1.00 93.62 130 ARG A CA 1
ATOM 1051 C C . ARG A 1 130 ? 6.801 0.349 -17.550 1.00 93.62 130 ARG A C 1
ATOM 1053 O O . ARG A 1 130 ? 5.619 0.053 -17.413 1.00 93.62 130 ARG A O 1
ATOM 1060 N N . ASP A 1 131 ? 7.214 1.491 -18.094 1.00 89.75 131 ASP A N 1
ATOM 1061 C CA . ASP A 1 131 ? 6.300 2.511 -18.617 1.00 89.75 131 ASP A CA 1
ATOM 1062 C C . ASP A 1 131 ? 5.495 1.978 -19.812 1.00 89.75 131 ASP A C 1
ATOM 1064 O O . ASP A 1 131 ? 4.277 2.149 -19.851 1.00 89.75 131 ASP A O 1
ATOM 1068 N N . LEU A 1 132 ? 6.140 1.234 -20.721 1.00 91.50 132 LEU A N 1
ATOM 1069 C CA . LEU A 1 132 ? 5.474 0.598 -21.860 1.00 91.50 132 LEU A CA 1
ATOM 1070 C C . LEU A 1 132 ? 4.361 -0.362 -21.407 1.00 91.50 132 LEU A C 1
ATOM 1072 O O . LEU A 1 132 ? 3.253 -0.321 -21.942 1.00 91.50 132 LEU A O 1
ATOM 1076 N N . ILE A 1 133 ? 4.621 -1.183 -20.384 1.00 93.50 133 ILE A N 1
ATOM 1077 C CA . ILE A 1 133 ? 3.622 -2.102 -19.816 1.00 93.50 133 ILE A CA 1
ATOM 1078 C C . ILE A 1 133 ? 2.503 -1.331 -19.117 1.00 93.50 133 ILE A C 1
ATOM 1080 O O . ILE A 1 133 ? 1.335 -1.587 -19.390 1.00 93.50 133 ILE A O 1
ATOM 1084 N N . ILE A 1 134 ? 2.841 -0.372 -18.246 1.00 91.75 134 ILE A N 1
ATOM 1085 C CA . ILE A 1 134 ? 1.848 0.417 -17.501 1.00 91.75 134 ILE A CA 1
ATOM 1086 C C . ILE A 1 134 ? 0.871 1.094 -18.464 1.00 91.75 134 ILE A C 1
ATOM 1088 O O . ILE A 1 134 ? -0.335 0.956 -18.292 1.00 91.75 134 ILE A O 1
ATOM 1092 N N . ARG A 1 135 ? 1.373 1.766 -19.505 1.00 88.94 135 ARG A N 1
ATOM 1093 C CA . ARG A 1 135 ? 0.528 2.494 -20.464 1.00 88.94 135 ARG A CA 1
ATOM 1094 C C . ARG A 1 135 ? -0.345 1.582 -21.302 1.00 88.94 135 ARG A C 1
ATOM 1096 O O . ARG A 1 135 ? -1.491 1.918 -21.578 1.00 88.94 135 ARG A O 1
ATOM 1103 N N . THR A 1 136 ? 0.195 0.439 -21.704 1.00 91.44 136 THR A N 1
ATOM 1104 C CA . THR A 1 136 ? -0.558 -0.557 -22.470 1.00 91.44 136 THR A CA 1
ATOM 1105 C C . THR A 1 136 ? -1.681 -1.137 -21.626 1.00 91.44 136 THR A C 1
ATOM 1107 O O . THR A 1 136 ? -2.811 -1.252 -22.083 1.00 91.44 136 THR A O 1
ATOM 1110 N N . GLU A 1 137 ? -1.402 -1.445 -20.363 1.00 93.12 137 GLU A N 1
ATOM 1111 C CA . GLU A 1 137 ? -2.413 -1.934 -19.436 1.00 93.12 137 GLU A CA 1
ATOM 1112 C C . GLU A 1 137 ? -3.462 -0.864 -19.101 1.00 93.12 137 GLU A C 1
ATOM 1114 O O . GLU A 1 137 ? -4.647 -1.188 -19.084 1.00 93.12 137 GLU A O 1
ATOM 1119 N N . GLU A 1 138 ? -3.072 0.400 -18.907 1.00 90.44 138 GLU A N 1
ATOM 1120 C CA . GLU A 1 138 ? -4.013 1.520 -18.746 1.00 90.44 138 GLU A CA 1
ATOM 1121 C C . GLU A 1 138 ? -4.930 1.676 -19.972 1.00 90.44 138 GLU A C 1
ATOM 1123 O O . GLU A 1 138 ? -6.147 1.797 -19.812 1.00 90.44 138 GLU A O 1
ATOM 1128 N N . ASP A 1 139 ? -4.372 1.617 -21.187 1.00 88.75 139 ASP A N 1
ATOM 1129 C CA . ASP A 1 139 ? -5.125 1.685 -22.448 1.00 88.75 139 ASP A CA 1
ATOM 1130 C C . ASP A 1 139 ? -6.129 0.532 -22.591 1.00 88.75 139 ASP A C 1
ATOM 1132 O O . ASP A 1 139 ? -7.262 0.714 -23.034 1.00 88.75 139 ASP A O 1
ATOM 1136 N N . LEU A 1 140 ? -5.742 -0.659 -22.131 1.00 91.44 140 LEU A N 1
ATOM 1137 C CA . LEU A 1 140 ? -6.598 -1.847 -22.096 1.00 91.44 140 LEU A CA 1
ATOM 1138 C C . LEU A 1 140 ? -7.573 -1.856 -20.906 1.00 91.44 140 LEU A C 1
ATOM 1140 O O . LEU A 1 140 ? -8.321 -2.818 -20.716 1.00 91.44 140 LEU A O 1
ATOM 1144 N N . GLY A 1 141 ? -7.607 -0.778 -20.122 1.00 92.00 141 GLY A N 1
ATOM 1145 C CA . GLY A 1 141 ? -8.558 -0.563 -19.043 1.00 92.00 141 GLY A CA 1
ATOM 1146 C C . GLY A 1 141 ? -8.158 -1.169 -17.701 1.00 92.00 141 GLY A C 1
ATOM 1147 O O . GLY A 1 141 ? -8.996 -1.265 -16.809 1.00 92.00 141 GLY A O 1
ATOM 1148 N N . THR A 1 142 ? -6.914 -1.593 -17.513 1.00 94.12 142 THR A N 1
ATOM 1149 C CA . THR A 1 142 ? -6.418 -2.003 -16.199 1.00 94.12 142 THR A CA 1
ATOM 1150 C C . THR A 1 142 ? -6.194 -0.762 -15.325 1.00 94.12 142 THR A C 1
ATOM 1152 O O . THR A 1 142 ? -5.565 0.208 -15.742 1.00 94.12 142 THR A O 1
ATOM 1155 N N . VAL A 1 143 ? -6.702 -0.780 -14.090 1.00 95.12 143 VAL A N 1
ATOM 1156 C CA . VAL A 1 143 ? -6.543 0.344 -13.151 1.00 95.12 143 VAL A CA 1
ATOM 1157 C C . VAL A 1 143 ? -5.255 0.165 -12.357 1.00 95.12 143 VAL A C 1
ATOM 1159 O O . VAL A 1 143 ? -5.034 -0.900 -11.791 1.00 95.12 143 VAL A O 1
ATOM 1162 N N . VAL A 1 144 ? -4.424 1.199 -12.258 1.00 94.94 144 VAL A N 1
ATOM 1163 C CA . VAL A 1 144 ? -3.166 1.156 -11.496 1.00 94.94 144 VAL A CA 1
ATOM 1164 C C . VAL A 1 144 ? -3.334 1.938 -10.198 1.00 94.94 144 VAL A C 1
ATOM 1166 O O . VAL A 1 144 ? -3.858 3.049 -10.204 1.00 94.94 144 VAL A O 1
ATOM 1169 N N . LEU A 1 145 ? -2.907 1.369 -9.069 1.00 95.06 145 LEU A N 1
ATOM 1170 C CA . LEU A 1 145 ? -2.895 2.052 -7.774 1.00 95.06 145 LEU A CA 1
ATOM 1171 C C . LEU A 1 145 ? -1.459 2.300 -7.312 1.00 95.06 145 LEU A C 1
ATOM 1173 O O . LEU A 1 145 ? -0.621 1.400 -7.355 1.00 95.06 145 LEU A O 1
ATOM 1177 N N . HIS A 1 146 ? -1.205 3.497 -6.788 1.00 94.12 146 HIS A N 1
ATOM 1178 C CA . HIS A 1 146 ? 0.018 3.848 -6.075 1.00 94.12 146 HIS A CA 1
ATOM 1179 C C . HIS A 1 146 ? -0.127 3.482 -4.590 1.00 94.12 146 HIS A C 1
ATOM 1181 O O . HIS A 1 146 ? -0.595 4.268 -3.755 1.00 94.12 146 HIS A O 1
ATOM 1187 N N . ALA A 1 147 ? 0.277 2.260 -4.260 1.00 95.38 147 ALA A N 1
ATOM 1188 C CA . ALA A 1 147 ? 0.196 1.691 -2.926 1.00 95.38 147 ALA A CA 1
ATOM 1189 C C . ALA A 1 147 ? 1.310 0.662 -2.702 1.00 95.38 147 ALA A C 1
ATOM 1191 O O . ALA A 1 147 ? 1.688 -0.075 -3.609 1.00 95.38 147 ALA A O 1
ATOM 1192 N N . SER A 1 148 ? 1.778 0.572 -1.458 1.00 96.50 148 SER A N 1
ATOM 1193 C CA . SER A 1 148 ? 2.556 -0.582 -0.997 1.00 96.50 148 SER A CA 1
ATOM 1194 C C . SER A 1 148 ? 1.606 -1.689 -0.535 1.00 96.50 148 SER A C 1
ATOM 1196 O O . SER A 1 148 ? 0.457 -1.399 -0.208 1.00 96.50 148 SER A O 1
ATOM 1198 N N . GLY A 1 149 ? 2.050 -2.937 -0.436 1.00 96.50 149 GLY A N 1
ATOM 1199 C CA . GLY A 1 149 ? 1.177 -4.045 -0.062 1.00 96.50 149 GLY A CA 1
ATOM 1200 C C . GLY A 1 149 ? 1.878 -5.185 0.661 1.00 96.50 149 GLY A C 1
ATOM 1201 O O . GLY A 1 149 ? 3.077 -5.420 0.500 1.00 96.50 149 GLY A O 1
ATOM 1202 N N . LEU A 1 150 ? 1.075 -5.911 1.430 1.00 96.88 150 LEU A N 1
ATOM 1203 C CA . LEU A 1 150 ? 1.408 -7.158 2.111 1.00 96.88 150 LEU A CA 1
ATOM 1204 C C . LEU A 1 150 ? 0.370 -8.225 1.757 1.00 96.88 150 LEU A C 1
ATOM 1206 O O . LEU A 1 150 ? -0.769 -7.905 1.413 1.00 96.88 150 LEU A O 1
ATOM 1210 N N . VAL A 1 151 ? 0.760 -9.491 1.857 1.00 97.19 151 VAL A N 1
ATOM 1211 C CA . VAL A 1 151 ? -0.102 -10.640 1.561 1.00 97.19 151 VAL A CA 1
ATOM 1212 C C . VAL A 1 151 ? -0.090 -11.674 2.667 1.00 97.19 151 VAL A C 1
ATOM 1214 O O . VAL A 1 151 ? 0.920 -11.858 3.347 1.00 97.19 151 VAL A O 1
ATOM 1217 N N . ARG A 1 152 ? -1.209 -12.387 2.780 1.00 94.38 152 ARG A N 1
ATOM 1218 C CA . ARG A 1 152 ? -1.357 -13.602 3.575 1.00 94.38 152 ARG A CA 1
ATOM 1219 C C . ARG A 1 152 ? -2.287 -14.557 2.837 1.00 94.38 152 ARG A C 1
ATOM 1221 O O . ARG A 1 152 ? -3.454 -14.247 2.623 1.00 94.38 152 ARG A O 1
ATOM 1228 N N . GLY A 1 153 ? -1.777 -15.728 2.461 1.00 91.12 153 GLY A N 1
ATOM 1229 C CA . GLY A 1 153 ? -2.550 -16.686 1.666 1.00 91.12 153 GLY A CA 1
ATOM 1230 C C . GLY A 1 153 ? -2.975 -16.093 0.317 1.00 91.12 153 GLY A C 1
ATOM 1231 O O . GLY A 1 153 ? -2.127 -15.631 -0.448 1.00 91.12 153 GLY A O 1
ATOM 1232 N N . ASP A 1 154 ? -4.281 -16.108 0.036 1.00 92.50 154 ASP A N 1
ATOM 1233 C CA . ASP A 1 154 ? -4.891 -15.549 -1.178 1.00 92.50 154 ASP A CA 1
ATOM 1234 C C . ASP A 1 154 ? -5.245 -14.056 -1.058 1.00 92.50 154 ASP A C 1
ATOM 1236 O O . ASP A 1 154 ? -5.686 -13.456 -2.040 1.00 92.50 154 ASP A O 1
ATOM 1240 N N . GLU A 1 155 ? -5.041 -13.442 0.110 1.00 95.25 155 GLU A N 1
ATOM 1241 C CA . GLU A 1 155 ? -5.437 -12.064 0.394 1.00 95.25 155 GLU A CA 1
ATOM 1242 C C . GLU A 1 155 ? -4.263 -11.086 0.324 1.00 95.25 155 GLU A C 1
ATOM 1244 O O . GLU A 1 155 ? -3.174 -11.339 0.844 1.00 95.25 155 GLU A O 1
ATOM 1249 N N . ALA A 1 156 ? -4.523 -9.923 -0.267 1.00 97.88 156 ALA A N 1
ATOM 1250 C CA . ALA A 1 156 ? -3.665 -8.752 -0.247 1.00 97.88 156 ALA A CA 1
ATOM 1251 C C . ALA A 1 156 ? -4.295 -7.633 0.583 1.00 97.88 156 ALA A C 1
ATOM 1253 O O . ALA A 1 156 ? -5.488 -7.332 0.480 1.00 97.88 156 ALA A O 1
ATOM 1254 N N . VAL A 1 157 ? -3.452 -6.967 1.362 1.00 98.06 157 VAL A N 1
ATOM 1255 C CA . VAL A 1 157 ? -3.766 -5.731 2.070 1.00 98.06 157 VAL A CA 1
ATOM 1256 C C . VAL A 1 157 ? -2.838 -4.655 1.545 1.00 98.06 157 VAL A C 1
ATOM 1258 O O . VAL A 1 157 ? -1.615 -4.788 1.601 1.00 98.06 157 VAL A O 1
ATOM 1261 N N . ILE A 1 158 ? -3.423 -3.585 1.020 1.00 98.19 158 ILE A N 1
ATOM 1262 C CA . ILE A 1 158 ? -2.663 -2.481 0.441 1.00 98.19 158 ILE A CA 1
ATOM 1263 C C . ILE A 1 158 ? -2.652 -1.314 1.415 1.00 98.19 158 ILE A C 1
ATOM 1265 O O . ILE A 1 158 ? -3.583 -1.111 2.189 1.00 98.19 158 ILE A O 1
ATOM 1269 N N . ILE A 1 159 ? -1.589 -0.531 1.373 1.00 97.94 159 ILE A N 1
ATOM 1270 C CA . ILE A 1 159 ? -1.378 0.637 2.207 1.00 97.94 159 ILE A CA 1
ATOM 1271 C C . ILE A 1 159 ? -1.201 1.823 1.276 1.00 97.94 159 ILE A C 1
ATOM 1273 O O . ILE A 1 159 ? -0.248 1.892 0.493 1.00 97.94 159 ILE A O 1
ATOM 1277 N N . ALA A 1 160 ? -2.116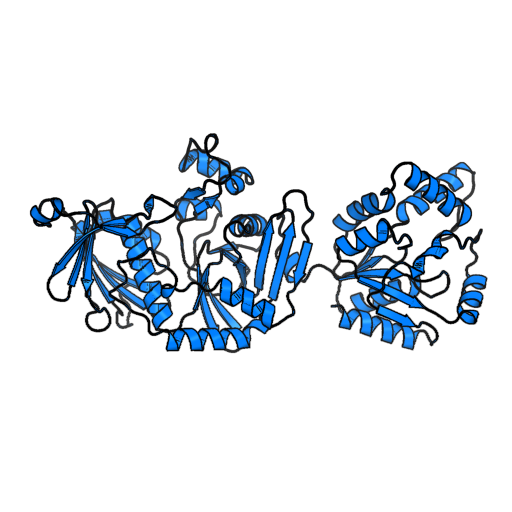 2.774 1.385 1.00 95.75 160 ALA A N 1
ATOM 1278 C CA . ALA A 1 160 ? -2.206 3.891 0.468 1.00 95.75 160 ALA A CA 1
ATOM 1279 C C . ALA A 1 160 ? -2.404 5.208 1.221 1.00 95.75 160 ALA A C 1
ATOM 1281 O O . ALA A 1 160 ? -2.850 5.245 2.361 1.00 95.75 160 ALA A O 1
ATOM 1282 N N . GLY A 1 161 ? -2.035 6.317 0.593 1.00 90.75 161 GLY A N 1
ATOM 1283 C CA . GLY A 1 161 ? -2.103 7.631 1.221 1.00 90.75 161 GLY A CA 1
ATOM 1284 C C . GLY A 1 161 ? -1.132 8.614 0.589 1.00 90.75 161 GLY A C 1
ATOM 1285 O O . GLY A 1 161 ? -0.283 8.242 -0.230 1.00 90.75 161 GLY A O 1
ATOM 1286 N N . ALA A 1 162 ? -1.243 9.878 0.995 1.00 85.94 162 ALA A N 1
ATOM 1287 C CA . ALA A 1 162 ? -0.414 10.961 0.482 1.00 85.94 162 ALA A CA 1
ATOM 1288 C C . ALA A 1 162 ? 1.096 10.697 0.669 1.00 85.94 162 ALA A C 1
ATOM 1290 O O . ALA A 1 162 ? 1.537 9.828 1.435 1.00 85.94 162 ALA A O 1
ATOM 1291 N N . LYS A 1 163 ? 1.931 11.462 -0.042 1.00 81.31 163 LYS A N 1
ATOM 1292 C CA . LYS A 1 163 ? 3.381 11.461 0.199 1.00 81.31 163 LYS A CA 1
ATOM 1293 C C . LYS A 1 163 ? 3.637 11.823 1.669 1.00 81.31 163 LYS A C 1
ATOM 1295 O O . LYS A 1 163 ? 3.076 12.786 2.173 1.00 81.31 163 LYS A O 1
ATOM 1300 N N . GLY A 1 164 ? 4.452 11.023 2.357 1.00 82.94 164 GLY A N 1
ATOM 1301 C CA . GLY A 1 164 ? 4.744 11.211 3.784 1.00 82.94 164 GLY A CA 1
ATOM 1302 C C . GLY A 1 164 ? 3.721 10.614 4.761 1.00 82.94 164 GLY A C 1
ATOM 1303 O O . GLY A 1 164 ? 3.987 10.612 5.953 1.00 82.94 164 GLY A O 1
ATOM 1304 N N . ALA A 1 165 ? 2.613 10.024 4.292 1.00 87.75 165 ALA A N 1
ATOM 1305 C CA . ALA A 1 165 ? 1.589 9.422 5.161 1.00 87.75 165 ALA A CA 1
ATOM 1306 C C . ALA A 1 165 ? 2.068 8.193 5.971 1.00 87.75 165 ALA A C 1
ATOM 1308 O O . ALA A 1 165 ? 1.389 7.754 6.892 1.00 87.75 165 ALA A O 1
ATOM 1309 N N . GLY A 1 166 ? 3.242 7.639 5.638 1.00 90.19 166 GLY A N 1
ATOM 1310 C CA . GLY A 1 166 ? 3.829 6.489 6.333 1.00 90.19 166 GLY A CA 1
ATOM 1311 C C . GLY A 1 166 ? 3.573 5.131 5.685 1.00 90.19 166 GLY A C 1
ATOM 1312 O O . GLY A 1 166 ? 3.616 4.128 6.386 1.00 90.19 166 GLY A O 1
ATOM 1313 N N . LYS A 1 167 ? 3.329 5.067 4.366 1.00 93.19 167 LYS A N 1
ATOM 1314 C CA . LYS A 1 167 ? 3.081 3.809 3.629 1.00 93.19 167 LYS A CA 1
ATOM 1315 C C . LYS A 1 167 ? 4.141 2.732 3.900 1.00 93.19 167 LYS A C 1
ATOM 1317 O O . LYS A 1 167 ? 3.838 1.692 4.475 1.00 93.19 167 LYS A O 1
ATOM 1322 N N . THR A 1 168 ? 5.402 3.038 3.588 1.00 90.94 168 THR A N 1
ATOM 1323 C CA . THR A 1 168 ? 6.537 2.128 3.802 1.00 90.94 168 THR A CA 1
ATOM 1324 C C . THR A 1 168 ? 6.721 1.782 5.280 1.00 90.94 168 THR A C 1
ATOM 1326 O O . THR A 1 168 ? 6.955 0.628 5.609 1.00 90.94 168 THR A O 1
ATOM 1329 N N . THR A 1 169 ? 6.553 2.749 6.186 1.00 91.06 169 THR A N 1
ATOM 1330 C CA . THR A 1 169 ? 6.647 2.521 7.637 1.00 91.06 169 THR A CA 1
ATOM 1331 C C . THR A 1 169 ? 5.566 1.554 8.132 1.00 91.06 169 THR A C 1
ATOM 1333 O O . THR A 1 169 ? 5.869 0.629 8.876 1.00 91.06 169 THR A O 1
ATOM 1336 N N . THR A 1 170 ? 4.323 1.725 7.673 1.00 93.88 170 THR A N 1
ATOM 1337 C CA . THR A 1 170 ? 3.191 0.826 7.966 1.00 93.88 170 THR A CA 1
ATOM 1338 C C . THR A 1 170 ? 3.481 -0.579 7.449 1.00 93.88 170 THR A C 1
ATOM 1340 O O . THR A 1 170 ? 3.302 -1.545 8.182 1.00 93.88 170 THR A O 1
ATOM 1343 N N . MET A 1 171 ? 3.960 -0.689 6.205 1.00 95.56 171 MET A N 1
ATOM 1344 C CA . MET A 1 171 ? 4.269 -1.965 5.562 1.00 95.56 171 MET A CA 1
ATOM 1345 C C . MET A 1 171 ? 5.354 -2.716 6.332 1.00 95.56 171 MET A C 1
ATOM 1347 O O . MET A 1 171 ? 5.155 -3.869 6.691 1.00 95.56 171 MET A O 1
ATOM 1351 N N . LEU A 1 172 ? 6.477 -2.061 6.637 1.00 92.56 172 LEU A N 1
ATOM 1352 C CA . LEU A 1 172 ? 7.570 -2.690 7.379 1.00 92.56 172 LEU A CA 1
ATOM 1353 C C . LEU A 1 172 ? 7.161 -3.069 8.805 1.00 92.56 172 LEU A C 1
ATOM 1355 O O . LEU A 1 172 ? 7.557 -4.126 9.282 1.00 92.56 172 LEU A O 1
ATOM 1359 N N . SER A 1 173 ? 6.344 -2.245 9.468 1.00 91.88 173 SER A N 1
ATOM 1360 C CA . SER A 1 173 ? 5.783 -2.562 10.785 1.00 91.88 173 SER A CA 1
ATOM 1361 C C . SER A 1 173 ? 4.905 -3.820 10.733 1.00 91.88 173 SER A C 1
ATOM 1363 O O . SER A 1 173 ? 5.113 -4.752 11.506 1.00 91.88 173 SER A O 1
ATOM 1365 N N . ALA A 1 174 ? 4.006 -3.902 9.747 1.00 93.69 174 ALA A N 1
ATOM 1366 C CA . ALA A 1 174 ? 3.146 -5.060 9.518 1.00 93.69 174 ALA A CA 1
ATOM 1367 C C . ALA A 1 174 ? 3.931 -6.342 9.180 1.00 93.69 174 ALA A C 1
ATOM 1369 O O . ALA A 1 174 ? 3.596 -7.411 9.681 1.00 93.69 174 ALA A O 1
ATOM 1370 N N . LEU A 1 175 ? 5.004 -6.244 8.387 1.00 94.06 175 LEU A N 1
ATOM 1371 C CA . LEU A 1 175 ? 5.845 -7.388 7.997 1.00 94.06 175 LEU A CA 1
ATOM 1372 C C . LEU A 1 175 ? 6.642 -8.001 9.160 1.00 94.06 175 LEU A C 1
ATOM 1374 O O . LEU A 1 175 ? 7.197 -9.086 9.012 1.00 94.06 175 LEU A O 1
ATOM 1378 N N . ARG A 1 176 ? 6.681 -7.353 10.332 1.00 89.88 176 ARG A N 1
ATOM 1379 C CA . ARG A 1 176 ? 7.222 -7.960 11.562 1.00 89.88 176 ARG A CA 1
ATOM 1380 C C . ARG A 1 176 ? 6.288 -9.024 12.145 1.00 89.88 176 ARG A C 1
ATOM 1382 O O . ARG A 1 176 ? 6.708 -9.784 13.017 1.00 89.88 176 ARG A O 1
ATOM 1389 N N . ARG A 1 177 ? 5.022 -9.065 11.714 1.00 90.94 177 ARG A N 1
ATOM 1390 C CA . ARG A 1 177 ? 4.019 -10.011 12.207 1.00 90.94 177 ARG A CA 1
ATOM 1391 C C . ARG A 1 177 ? 4.098 -11.330 11.428 1.00 90.94 177 ARG A C 1
ATOM 1393 O O . ARG A 1 177 ? 4.144 -11.302 10.197 1.00 90.94 177 ARG A O 1
ATOM 1400 N N . PRO A 1 178 ? 4.092 -12.489 12.112 1.00 87.62 178 PRO A N 1
ATOM 1401 C CA . PRO A 1 178 ? 4.071 -13.787 11.445 1.00 87.62 178 PRO A CA 1
ATOM 1402 C C . PRO A 1 178 ? 2.882 -13.930 10.486 1.00 87.62 178 PRO A C 1
ATOM 1404 O O . PRO A 1 178 ? 1.802 -13.404 10.739 1.00 87.62 178 PRO A O 1
ATOM 1407 N N . GLY A 1 179 ? 3.073 -14.677 9.399 1.00 90.56 179 GLY A N 1
ATOM 1408 C CA . GLY A 1 179 ? 2.013 -14.978 8.430 1.00 90.56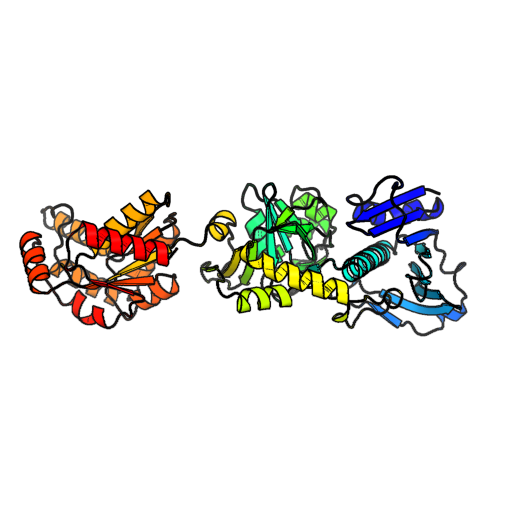 179 GLY A CA 1
ATOM 1409 C C . GLY A 1 179 ? 1.791 -13.914 7.352 1.00 90.56 179 GLY A C 1
ATOM 1410 O O . GLY A 1 179 ? 1.058 -14.184 6.404 1.00 90.56 179 GLY A O 1
ATOM 1411 N N . TRP A 1 180 ? 2.447 -12.756 7.447 1.00 95.19 180 TRP A N 1
ATOM 1412 C CA . TRP A 1 180 ? 2.421 -11.716 6.420 1.00 95.19 180 TRP A CA 1
ATOM 1413 C C . TRP A 1 180 ? 3.715 -11.705 5.605 1.00 95.19 180 TRP A C 1
ATOM 1415 O O . TRP A 1 180 ? 4.801 -11.960 6.120 1.00 95.19 180 TRP A O 1
ATOM 1425 N N . SER A 1 181 ? 3.610 -11.427 4.309 1.00 95.94 181 SER A N 1
ATOM 1426 C CA . SER A 1 181 ? 4.751 -11.352 3.390 1.00 95.94 181 SER A CA 1
ATOM 1427 C C . SER A 1 181 ? 4.653 -10.136 2.480 1.00 95.94 181 SER A C 1
ATOM 1429 O O . SER A 1 181 ? 3.570 -9.591 2.264 1.00 95.94 181 SER A O 1
ATOM 1431 N N . TYR A 1 182 ? 5.797 -9.683 1.971 1.00 96.81 182 TYR A N 1
ATOM 1432 C CA . TYR A 1 182 ? 5.866 -8.540 1.066 1.00 96.81 182 TYR A CA 1
ATOM 1433 C C . TYR A 1 182 ? 5.144 -8.832 -0.249 1.00 96.81 182 TYR A C 1
ATOM 1435 O O . TYR A 1 182 ? 5.225 -9.943 -0.770 1.00 96.81 182 TYR A O 1
ATOM 1443 N N . PHE A 1 183 ? 4.453 -7.822 -0.777 1.00 96.94 183 PHE A N 1
ATOM 1444 C CA . PHE A 1 183 ? 3.732 -7.920 -2.041 1.00 96.94 183 PHE A CA 1
ATOM 1445 C C . PHE A 1 183 ? 4.218 -6.891 -3.057 1.00 96.94 183 PHE A C 1
ATOM 1447 O O . PHE A 1 183 ? 4.607 -7.259 -4.156 1.00 96.94 183 PHE A O 1
ATOM 1454 N N . THR A 1 184 ? 4.225 -5.605 -2.697 1.00 96.25 184 THR A N 1
ATOM 1455 C CA . THR A 1 184 ? 4.700 -4.510 -3.560 1.00 96.25 184 THR A CA 1
ATOM 1456 C C . THR A 1 184 ? 5.082 -3.282 -2.731 1.00 96.25 184 THR A C 1
ATOM 1458 O O . THR A 1 184 ? 4.551 -3.086 -1.634 1.00 96.25 184 THR A O 1
ATOM 1461 N N . GLY A 1 185 ? 5.985 -2.443 -3.239 1.00 93.69 185 GLY A N 1
ATOM 1462 C CA . GLY A 1 185 ? 6.484 -1.245 -2.560 1.00 93.69 185 GLY A CA 1
ATOM 1463 C C . GLY A 1 185 ? 5.850 0.062 -3.037 1.00 93.69 185 GLY A C 1
ATOM 1464 O O . GLY A 1 185 ? 5.780 1.019 -2.259 1.00 93.69 185 GLY A O 1
ATOM 1465 N N . ASP A 1 186 ? 5.349 0.097 -4.274 1.00 91.06 186 ASP A N 1
ATOM 1466 C CA . ASP A 1 186 ? 4.983 1.346 -4.957 1.00 91.06 186 ASP A CA 1
ATOM 1467 C C . ASP A 1 186 ? 3.702 1.236 -5.790 1.00 91.06 186 ASP A C 1
ATOM 1469 O O . ASP A 1 186 ? 2.828 2.094 -5.675 1.00 91.06 186 ASP A O 1
ATOM 1473 N N . LYS A 1 187 ? 3.563 0.198 -6.625 1.00 94.25 187 LYS A N 1
ATOM 1474 C CA . LYS A 1 187 ? 2.433 0.070 -7.558 1.00 94.25 187 LYS A CA 1
ATOM 1475 C C . LYS A 1 187 ? 1.830 -1.323 -7.578 1.00 94.25 187 LYS A C 1
ATOM 1477 O O . LYS A 1 187 ? 2.499 -2.325 -7.322 1.00 94.25 187 LYS A O 1
ATOM 1482 N N . LEU A 1 188 ? 0.559 -1.378 -7.945 1.00 96.88 188 LEU A N 1
ATOM 1483 C CA . LEU A 1 188 ? -0.146 -2.609 -8.273 1.00 96.88 188 LEU A CA 1
ATOM 1484 C C . LEU A 1 188 ? -1.241 -2.339 -9.299 1.00 96.88 188 LEU A C 1
ATOM 1486 O O . LEU A 1 188 ? -1.727 -1.215 -9.422 1.00 96.88 188 LEU A O 1
ATOM 1490 N N . PHE A 1 189 ? -1.629 -3.385 -10.012 1.00 97.62 189 PHE A N 1
ATOM 1491 C CA . PHE A 1 189 ? -2.669 -3.342 -11.031 1.00 97.62 189 PHE A CA 1
ATOM 1492 C C . PHE A 1 189 ? -3.926 -4.013 -10.493 1.00 97.62 189 PHE A C 1
ATOM 1494 O O . PHE A 1 189 ? -3.839 -5.054 -9.852 1.00 97.62 189 PHE A O 1
ATOM 1501 N N . CYS A 1 190 ? -5.085 -3.429 -10.761 1.00 97.06 190 CYS A N 1
ATOM 1502 C CA . CYS A 1 190 ? -6.383 -3.853 -10.261 1.00 97.06 190 CYS A CA 1
ATOM 1503 C C . CYS A 1 190 ? -7.282 -4.291 -11.408 1.00 97.06 190 CYS A C 1
ATOM 1505 O O . CYS A 1 190 ? -7.423 -3.584 -12.412 1.00 97.06 190 CYS A O 1
ATOM 1507 N N . ARG A 1 191 ? -7.965 -5.418 -11.209 1.00 95.06 191 ARG A N 1
ATOM 1508 C CA . ARG A 1 191 ? -9.022 -5.903 -12.097 1.00 95.06 191 ARG A CA 1
ATOM 1509 C C . ARG A 1 191 ? -10.217 -6.370 -11.284 1.00 95.06 191 ARG A C 1
ATOM 1511 O O . ARG A 1 191 ? -10.059 -6.955 -10.214 1.00 95.06 191 ARG A O 1
ATOM 1518 N N . ARG A 1 192 ? -11.422 -6.134 -11.800 1.00 94.69 192 ARG A N 1
ATOM 1519 C CA . ARG A 1 192 ? -12.629 -6.768 -11.263 1.00 94.69 192 ARG A CA 1
ATOM 1520 C C . ARG A 1 192 ? -12.671 -8.220 -11.737 1.00 94.69 192 ARG A C 1
ATOM 1522 O O . ARG A 1 192 ? -12.553 -8.482 -12.930 1.00 94.69 192 ARG A O 1
ATOM 1529 N N . VAL A 1 193 ? -12.874 -9.146 -10.807 1.00 93.00 193 VAL A N 1
ATOM 1530 C CA . VAL A 1 193 ? -13.102 -10.570 -11.080 1.00 93.00 193 VAL A CA 1
ATOM 1531 C C . VAL A 1 193 ? -14.354 -10.990 -10.315 1.00 93.00 193 VAL A C 1
ATOM 1533 O O . VAL A 1 193 ? -14.317 -11.249 -9.111 1.00 93.00 193 VAL A O 1
ATOM 1536 N N . GLY A 1 194 ? -15.496 -10.994 -11.009 1.00 91.88 194 GLY A N 1
ATOM 1537 C CA . GLY A 1 194 ? -16.809 -11.163 -10.380 1.00 91.88 194 GLY A CA 1
ATOM 1538 C C . GLY A 1 194 ? -17.094 -10.051 -9.363 1.00 91.88 194 GLY A C 1
ATOM 1539 O O . GLY A 1 194 ? -16.987 -8.870 -9.685 1.00 91.88 194 GLY A O 1
ATOM 1540 N N . GLU A 1 195 ? -17.404 -10.439 -8.126 1.00 91.44 195 GLU A N 1
ATOM 1541 C CA . GLU A 1 195 ? -17.702 -9.534 -7.000 1.00 91.44 195 GLU A CA 1
ATOM 1542 C C . GLU A 1 195 ? -16.464 -9.187 -6.156 1.00 91.44 195 GLU A C 1
ATOM 1544 O O . GLU A 1 195 ? -16.567 -8.817 -4.987 1.00 91.44 195 GLU A O 1
ATOM 1549 N N . LYS A 1 196 ? -15.266 -9.383 -6.713 1.00 93.12 196 LYS A N 1
ATOM 1550 C CA . LYS A 1 196 ? -13.992 -9.174 -6.021 1.00 93.12 196 LYS A CA 1
ATOM 1551 C C . LYS A 1 196 ? -13.063 -8.312 -6.862 1.00 93.12 196 LYS A C 1
ATOM 1553 O O . LYS A 1 196 ? -13.160 -8.269 -8.089 1.00 93.12 196 LYS A O 1
ATOM 1558 N N . ILE A 1 197 ? -12.123 -7.664 -6.181 1.00 97.19 197 ILE A N 1
ATOM 1559 C CA . ILE A 1 197 ? -10.992 -6.990 -6.815 1.00 97.19 197 ILE A CA 1
ATOM 1560 C C . ILE A 1 197 ? -9.779 -7.909 -6.700 1.00 97.19 197 ILE A C 1
ATOM 1562 O O . ILE A 1 197 ? -9.399 -8.312 -5.600 1.00 97.19 197 ILE A O 1
ATOM 1566 N N . GLU A 1 198 ? -9.182 -8.239 -7.835 1.00 97.38 198 GLU A N 1
ATOM 1567 C CA . GLU A 1 198 ? -7.898 -8.922 -7.916 1.00 97.38 198 GLU A CA 1
ATOM 1568 C C . GLU A 1 198 ? -6.798 -7.888 -8.146 1.00 97.38 198 GLU A C 1
ATOM 1570 O O . GLU A 1 198 ? -6.955 -6.961 -8.947 1.00 97.38 198 GLU A O 1
ATOM 1575 N N . VAL A 1 199 ? -5.698 -8.032 -7.412 1.00 98.19 199 VAL A N 1
ATOM 1576 C CA . VAL A 1 199 ? -4.536 -7.153 -7.485 1.00 98.19 199 VAL A CA 1
ATOM 1577 C C . VAL A 1 199 ? -3.301 -7.924 -7.915 1.00 98.19 199 VAL A C 1
ATOM 1579 O O . VAL A 1 199 ? -3.044 -9.021 -7.421 1.00 98.19 199 VAL A O 1
ATOM 1582 N N . TYR A 1 200 ? -2.523 -7.319 -8.805 1.00 98.00 200 TYR A N 1
ATOM 1583 C CA . TYR A 1 200 ? -1.274 -7.851 -9.334 1.00 98.00 200 TYR A CA 1
ATOM 1584 C C . TYR A 1 200 ? -0.131 -6.955 -8.860 1.00 98.00 200 TYR A C 1
ATOM 1586 O O . TYR A 1 200 ? -0.169 -5.743 -9.114 1.00 98.00 200 TYR A O 1
ATOM 1594 N N . PRO A 1 201 ? 0.867 -7.500 -8.152 1.00 97.31 201 PRO A N 1
ATOM 1595 C CA . PRO A 1 201 ? 1.945 -6.693 -7.612 1.00 97.31 201 PRO A CA 1
ATOM 1596 C C . PRO A 1 201 ? 2.869 -6.229 -8.736 1.00 97.31 201 PRO A C 1
ATOM 1598 O O . PRO A 1 201 ? 3.111 -6.954 -9.701 1.00 97.31 201 PRO A O 1
ATOM 1601 N N . TRP A 1 202 ? 3.423 -5.027 -8.592 1.00 96.31 202 TRP A N 1
ATOM 1602 C CA . TRP A 1 202 ? 4.406 -4.496 -9.526 1.00 96.31 202 TRP A CA 1
ATOM 1603 C C . TRP A 1 202 ? 5.743 -4.291 -8.840 1.00 96.31 202 TRP A C 1
ATOM 1605 O O . TRP A 1 202 ? 5.856 -3.488 -7.914 1.00 96.31 202 TRP A O 1
ATOM 1615 N N . ARG A 1 203 ? 6.767 -5.002 -9.312 1.00 95.25 203 ARG A N 1
ATOM 1616 C CA . ARG A 1 203 ? 8.107 -4.885 -8.750 1.00 95.25 203 ARG A CA 1
ATOM 1617 C C . ARG A 1 203 ? 8.663 -3.479 -8.970 1.00 95.25 203 ARG A C 1
ATOM 1619 O O . ARG A 1 203 ? 8.509 -2.875 -10.039 1.00 95.25 203 ARG A O 1
ATOM 1626 N N . ASP A 1 204 ? 9.315 -2.945 -7.951 1.00 92.19 204 ASP A N 1
ATOM 1627 C CA . ASP A 1 204 ? 9.862 -1.596 -7.929 1.00 92.19 204 ASP A CA 1
ATOM 1628 C C . ASP A 1 204 ? 11.301 -1.573 -7.405 1.00 92.19 204 ASP A C 1
ATOM 1630 O O . ASP A 1 204 ? 11.871 -2.602 -7.052 1.00 92.19 204 ASP A O 1
ATOM 1634 N N . TYR A 1 205 ? 11.896 -0.378 -7.412 1.00 92.38 205 TYR A N 1
ATOM 1635 C CA . TYR A 1 205 ? 13.119 -0.098 -6.672 1.00 92.38 205 TYR A CA 1
ATOM 1636 C C . TYR A 1 205 ? 12.738 0.547 -5.340 1.00 92.38 205 TYR A C 1
ATOM 1638 O O . TYR A 1 205 ? 12.266 1.691 -5.348 1.00 92.38 205 TYR A O 1
ATOM 1646 N N . PRO A 1 206 ? 12.939 -0.144 -4.204 1.00 92.94 206 PRO A N 1
ATOM 1647 C CA . PRO A 1 206 ? 12.570 0.383 -2.901 1.00 92.94 206 PRO A CA 1
ATOM 1648 C C . PRO A 1 206 ? 13.274 1.713 -2.619 1.00 92.94 206 PRO A C 1
ATOM 1650 O O . PRO A 1 206 ? 14.496 1.778 -2.485 1.00 92.94 206 PRO A O 1
ATOM 1653 N N . TYR A 1 207 ? 12.486 2.787 -2.512 1.00 91.56 207 TYR A N 1
ATOM 1654 C CA . TYR A 1 207 ? 12.978 4.135 -2.217 1.00 91.56 207 TYR A CA 1
ATOM 1655 C C . TYR A 1 207 ? 12.544 4.574 -0.813 1.00 91.56 207 TYR A C 1
ATOM 1657 O O . TYR A 1 207 ? 11.526 5.263 -0.606 1.00 91.56 207 TYR A O 1
ATOM 1665 N N . VAL A 1 208 ? 13.313 4.105 0.169 1.00 91.88 208 VAL A N 1
ATOM 1666 C CA . VAL A 1 208 ? 12.961 4.100 1.594 1.00 91.88 208 VAL A CA 1
ATOM 1667 C C . VAL A 1 208 ? 13.496 5.352 2.285 1.00 91.88 208 VAL A C 1
ATOM 1669 O O . VAL A 1 208 ? 14.628 5.766 2.057 1.00 91.88 208 VAL A O 1
ATOM 1672 N N . GLY A 1 209 ? 12.675 5.978 3.134 1.00 91.38 209 GLY A N 1
ATOM 1673 C CA . GLY A 1 209 ? 13.081 7.158 3.905 1.00 91.38 209 GLY A CA 1
ATOM 1674 C C . GLY A 1 209 ? 14.081 6.825 5.007 1.00 91.38 209 GLY A C 1
ATOM 1675 O O . GLY A 1 209 ? 13.907 5.830 5.710 1.00 91.38 209 GLY A O 1
ATOM 1676 N N . VAL A 1 210 ? 15.071 7.691 5.220 1.00 92.25 210 VAL A N 1
ATOM 1677 C CA . VAL A 1 210 ? 16.113 7.523 6.247 1.00 92.25 210 VAL A CA 1
ATOM 1678 C C . VAL A 1 210 ? 15.507 7.380 7.644 1.00 92.25 210 VAL A C 1
ATOM 1680 O O . VAL A 1 210 ? 15.927 6.515 8.407 1.00 92.25 210 VAL A O 1
ATOM 1683 N N . GLY A 1 211 ? 14.453 8.139 7.968 1.00 88.94 211 GLY A N 1
ATOM 1684 C CA . GLY A 1 211 ? 13.735 7.970 9.237 1.00 88.94 211 GLY A CA 1
ATOM 1685 C C . GLY A 1 211 ? 13.101 6.582 9.416 1.00 88.94 211 GLY A C 1
ATOM 1686 O O . GLY A 1 211 ? 13.031 6.081 10.531 1.00 88.94 211 GLY A O 1
ATOM 1687 N N . THR A 1 212 ? 12.676 5.933 8.325 1.00 89.50 212 THR A N 1
ATOM 1688 C CA . THR A 1 212 ? 12.174 4.547 8.362 1.00 89.50 212 THR A CA 1
ATOM 1689 C C . THR A 1 212 ? 13.317 3.544 8.496 1.00 89.50 212 THR A C 1
ATOM 1691 O O . THR A 1 212 ? 13.188 2.596 9.261 1.00 89.50 212 THR A O 1
ATOM 1694 N N . ILE A 1 213 ? 14.440 3.774 7.808 1.00 93.38 213 ILE A N 1
ATOM 1695 C CA . ILE A 1 213 ? 15.649 2.943 7.912 1.00 93.38 213 ILE A CA 1
ATOM 1696 C C . ILE A 1 213 ? 16.148 2.913 9.364 1.00 93.38 213 ILE A C 1
ATOM 1698 O O . ILE A 1 213 ? 16.316 1.837 9.922 1.00 93.38 213 ILE A O 1
ATOM 1702 N N . ARG A 1 214 ? 16.279 4.079 10.010 1.00 90.94 214 ARG A N 1
ATOM 1703 C CA . ARG A 1 214 ? 16.729 4.209 11.413 1.00 90.94 214 ARG A CA 1
ATOM 1704 C C . ARG A 1 214 ? 15.751 3.631 12.445 1.00 90.94 214 ARG A C 1
ATOM 1706 O O . ARG A 1 214 ? 16.131 3.369 13.579 1.00 90.94 214 ARG A O 1
ATOM 1713 N N . ALA A 1 215 ? 14.483 3.441 12.081 1.00 87.00 215 ALA A N 1
ATOM 1714 C CA . ALA A 1 215 ? 13.487 2.818 12.957 1.00 87.00 215 ALA A CA 1
ATOM 1715 C C . ALA A 1 215 ? 13.572 1.276 12.968 1.00 87.00 215 ALA A C 1
ATOM 1717 O O . ALA A 1 215 ? 12.831 0.617 13.706 1.00 87.00 215 ALA A O 1
ATOM 1718 N N . ASP A 1 216 ? 14.446 0.684 12.146 1.00 88.81 216 ASP A N 1
ATOM 1719 C CA . ASP A 1 216 ? 14.662 -0.756 12.068 1.00 88.81 216 ASP A CA 1
ATOM 1720 C C . ASP A 1 216 ? 16.161 -1.086 12.044 1.00 88.81 216 ASP A C 1
ATOM 1722 O O . ASP A 1 216 ? 16.831 -0.979 11.019 1.00 88.81 216 ASP A O 1
ATOM 1726 N N . ALA A 1 217 ? 16.689 -1.547 13.180 1.00 91.38 217 ALA A N 1
ATOM 1727 C CA . ALA A 1 217 ? 18.120 -1.808 13.352 1.00 91.38 217 ALA A CA 1
ATOM 1728 C C . ALA A 1 217 ? 18.695 -2.860 12.380 1.00 91.38 217 ALA A C 1
ATOM 1730 O O . ALA A 1 217 ? 19.910 -2.914 12.170 1.00 91.38 217 ALA A O 1
ATOM 1731 N N . ARG A 1 218 ? 17.859 -3.734 11.800 1.00 93.12 218 ARG A N 1
ATOM 1732 C CA . ARG A 1 218 ? 18.305 -4.710 10.797 1.00 93.12 218 ARG A CA 1
ATOM 1733 C C . ARG A 1 218 ? 18.413 -4.048 9.426 1.00 93.12 218 ARG A C 1
ATOM 1735 O O . ARG A 1 218 ? 19.386 -4.306 8.721 1.00 93.12 218 ARG A O 1
ATOM 1742 N N . LEU A 1 219 ? 17.436 -3.219 9.056 1.00 93.88 219 LEU A N 1
ATOM 1743 C CA . LEU A 1 219 ? 17.467 -2.459 7.803 1.00 93.88 219 LEU A CA 1
ATOM 1744 C C . LEU A 1 219 ? 18.577 -1.404 7.811 1.00 93.88 219 LEU A C 1
ATOM 1746 O O . LEU A 1 219 ? 19.292 -1.263 6.826 1.00 93.88 219 LEU A O 1
ATOM 1750 N N . GLU A 1 220 ? 18.759 -0.700 8.927 1.00 95.19 220 GLU A N 1
ATOM 1751 C CA . GLU A 1 220 ? 19.830 0.284 9.082 1.00 95.19 220 GLU A CA 1
ATOM 1752 C C . GLU A 1 220 ? 21.207 -0.333 8.838 1.00 95.19 220 GLU A C 1
ATOM 1754 O O . GLU A 1 220 ? 22.013 0.218 8.090 1.00 95.19 220 GLU A O 1
ATOM 1759 N N . ARG A 1 221 ? 21.453 -1.515 9.410 1.00 95.44 221 ARG A N 1
ATOM 1760 C CA . ARG A 1 221 ? 22.701 -2.255 9.211 1.00 95.44 221 ARG A CA 1
ATOM 1761 C C . ARG A 1 221 ? 22.913 -2.649 7.752 1.00 95.44 221 ARG A C 1
ATOM 1763 O O . ARG A 1 221 ? 23.988 -2.404 7.221 1.00 95.44 221 ARG A O 1
ATOM 1770 N N . LEU A 1 222 ? 21.881 -3.197 7.101 1.00 95.81 222 LEU A N 1
ATOM 1771 C CA . LEU A 1 222 ? 21.920 -3.544 5.676 1.00 95.81 222 LEU A CA 1
ATOM 1772 C C . LEU A 1 222 ? 22.324 -2.336 4.824 1.00 95.81 222 LEU A C 1
ATOM 1774 O O . LEU A 1 222 ? 23.222 -2.435 3.993 1.00 95.81 222 LEU A O 1
ATOM 1778 N N . VAL A 1 223 ? 21.662 -1.197 5.047 1.00 96.56 223 VAL A N 1
ATOM 1779 C CA . VAL A 1 223 ? 21.914 0.028 4.285 1.00 96.56 223 VAL A CA 1
ATOM 1780 C C . VAL A 1 223 ? 23.333 0.522 4.535 1.00 96.56 223 VAL A C 1
ATOM 1782 O O . VAL A 1 223 ? 24.062 0.746 3.575 1.00 96.56 223 VAL A O 1
ATOM 1785 N N . ARG A 1 224 ? 23.755 0.617 5.797 1.00 95.88 224 ARG A N 1
ATOM 1786 C CA . ARG A 1 224 ? 25.093 1.081 6.180 1.00 95.88 224 ARG A CA 1
ATOM 1787 C C . ARG A 1 224 ? 26.216 0.234 5.580 1.00 95.88 224 ARG A C 1
ATOM 1789 O O . ARG A 1 224 ? 27.241 0.769 5.178 1.00 95.88 224 ARG A O 1
ATOM 1796 N N . GLU A 1 225 ? 26.043 -1.083 5.544 1.00 96.19 225 GLU A N 1
ATOM 1797 C CA . GLU A 1 225 ? 27.094 -2.002 5.100 1.00 96.19 225 GLU A CA 1
ATOM 1798 C C . GLU A 1 225 ? 27.139 -2.177 3.577 1.00 96.19 225 GLU A C 1
ATOM 1800 O O . GLU A 1 225 ? 28.215 -2.420 3.035 1.00 96.19 225 GLU A O 1
ATOM 1805 N N . GLN A 1 226 ? 25.997 -2.088 2.883 1.00 96.31 226 GLN A N 1
ATOM 1806 C CA . GLN A 1 226 ? 25.888 -2.549 1.489 1.00 96.31 226 GLN A CA 1
ATOM 1807 C C . GLN A 1 226 ? 25.301 -1.533 0.503 1.00 96.31 226 GLN A C 1
ATOM 1809 O O . GLN A 1 226 ? 25.381 -1.765 -0.701 1.00 96.31 226 GLN A O 1
ATOM 1814 N N . VAL A 1 227 ? 24.706 -0.434 0.973 1.00 94.69 227 VAL A N 1
ATOM 1815 C CA . VAL A 1 227 ? 24.015 0.537 0.102 1.00 94.69 227 VAL A CA 1
ATOM 1816 C C . VAL A 1 227 ? 24.618 1.927 0.232 1.00 94.69 227 VAL A C 1
ATOM 1818 O O . VAL A 1 227 ? 25.019 2.524 -0.762 1.00 94.69 227 VAL A O 1
ATOM 1821 N N . ASP A 1 228 ? 24.685 2.443 1.456 1.00 94.38 228 ASP A N 1
ATOM 1822 C CA . ASP A 1 228 ? 25.177 3.778 1.755 1.00 94.38 228 ASP A CA 1
ATOM 1823 C C . ASP A 1 228 ? 25.868 3.836 3.132 1.00 94.38 228 ASP A C 1
ATOM 1825 O O . ASP A 1 228 ? 25.201 3.992 4.163 1.00 94.38 228 ASP A O 1
ATOM 1829 N N . PRO A 1 229 ? 27.211 3.766 3.162 1.00 92.81 229 PRO A N 1
ATOM 1830 C CA . PRO A 1 229 ? 27.997 3.918 4.386 1.00 92.81 229 PRO A CA 1
ATOM 1831 C C . PRO A 1 229 ? 27.814 5.270 5.095 1.00 92.81 229 PRO A C 1
ATOM 1833 O O . PRO A 1 229 ? 28.038 5.351 6.302 1.00 92.81 229 PRO A O 1
ATOM 1836 N N . GLY A 1 230 ? 27.391 6.318 4.376 1.00 92.44 230 GLY A N 1
ATOM 1837 C CA . GLY A 1 230 ? 27.196 7.681 4.883 1.00 92.44 230 GLY A CA 1
ATOM 1838 C C . GLY A 1 230 ? 25.795 7.961 5.437 1.00 92.44 230 GLY A C 1
ATOM 1839 O O . GLY A 1 230 ? 25.421 9.119 5.621 1.00 92.44 230 GLY A O 1
ATOM 1840 N N . ILE A 1 231 ? 24.992 6.928 5.710 1.00 93.38 231 ILE A N 1
ATOM 1841 C CA . ILE A 1 231 ? 23.582 7.067 6.115 1.00 93.38 231 ILE A CA 1
ATOM 1842 C C . ILE A 1 231 ? 23.354 7.920 7.381 1.00 93.38 231 ILE A C 1
ATOM 1844 O O . ILE A 1 231 ? 22.268 8.476 7.567 1.00 93.38 231 ILE A O 1
ATOM 1848 N N . ASP A 1 232 ? 24.357 8.061 8.249 1.00 90.06 232 ASP A N 1
ATOM 1849 C CA . ASP A 1 232 ? 24.283 8.904 9.454 1.00 90.06 232 ASP A CA 1
ATOM 1850 C C . ASP A 1 232 ? 24.261 10.398 9.141 1.00 90.06 232 ASP A C 1
ATOM 1852 O O . ASP A 1 232 ? 23.626 11.171 9.859 1.00 90.06 232 ASP A O 1
ATOM 1856 N N . GLU A 1 233 ? 24.902 10.800 8.047 1.00 93.69 233 GLU A N 1
ATOM 1857 C CA . GLU A 1 233 ? 25.011 12.200 7.636 1.00 93.69 233 GLU A CA 1
ATOM 1858 C C . GLU A 1 233 ? 23.742 12.687 6.922 1.00 93.69 233 GLU A C 1
ATOM 1860 O O . GLU A 1 233 ? 23.506 13.890 6.809 1.00 93.69 233 GLU A O 1
ATOM 1865 N N . ARG A 1 234 ? 22.882 11.761 6.477 1.00 93.12 234 ARG A N 1
ATOM 1866 C CA . ARG A 1 234 ? 21.627 12.089 5.795 1.00 93.12 234 ARG A CA 1
ATOM 1867 C C . ARG A 1 234 ? 20.552 12.605 6.747 1.00 93.12 234 ARG A C 1
ATOM 1869 O O . ARG A 1 234 ? 20.412 12.150 7.891 1.00 93.12 234 ARG A O 1
ATOM 1876 N N . ALA A 1 235 ? 19.715 13.508 6.244 1.00 92.19 235 ALA A N 1
ATOM 1877 C CA . ALA A 1 235 ? 18.539 13.969 6.963 1.00 92.19 235 ALA A CA 1
ATOM 1878 C C . ALA A 1 235 ? 17.473 12.864 7.014 1.00 92.19 235 ALA A C 1
ATOM 1880 O O . ALA A 1 235 ? 17.330 12.063 6.094 1.00 92.19 235 ALA A O 1
ATOM 1881 N N . ALA A 1 236 ? 16.650 12.841 8.067 1.00 87.38 236 ALA A N 1
ATOM 1882 C CA . ALA A 1 236 ? 15.579 11.845 8.202 1.00 87.38 236 ALA A CA 1
ATOM 1883 C C . ALA A 1 236 ? 14.531 11.908 7.069 1.00 87.38 236 ALA A C 1
ATOM 1885 O O . ALA A 1 236 ? 13.837 10.921 6.814 1.00 87.38 236 ALA A O 1
ATOM 1886 N N . THR A 1 237 ? 14.420 13.066 6.410 1.00 86.81 237 THR A N 1
ATOM 1887 C CA . THR A 1 237 ? 13.556 13.324 5.251 1.00 86.81 237 THR A CA 1
ATOM 1888 C C . THR A 1 237 ? 14.110 12.777 3.942 1.00 86.81 237 THR A C 1
ATOM 1890 O O . THR A 1 237 ? 13.345 12.638 2.984 1.00 86.81 237 THR A O 1
ATOM 1893 N N . ASP A 1 238 ? 15.408 12.477 3.892 1.00 91.00 238 ASP A N 1
ATOM 1894 C CA . ASP A 1 238 ? 16.044 11.927 2.705 1.00 91.00 238 ASP A CA 1
ATOM 1895 C C . ASP A 1 238 ? 15.568 10.498 2.471 1.00 91.00 238 ASP A C 1
ATOM 1897 O O . ASP A 1 238 ? 14.988 9.835 3.340 1.00 91.00 238 ASP A O 1
ATOM 1901 N N . LYS A 1 239 ? 15.822 10.010 1.263 1.00 92.00 239 LYS A N 1
ATOM 1902 C CA . LYS A 1 239 ? 15.494 8.653 0.858 1.00 92.00 239 LYS A CA 1
ATOM 1903 C C . LYS A 1 239 ? 16.693 7.994 0.199 1.00 92.00 239 LYS A C 1
ATOM 1905 O O . LYS A 1 239 ? 17.484 8.655 -0.473 1.00 92.00 239 LYS A O 1
ATOM 1910 N N . VAL A 1 240 ? 16.787 6.686 0.390 1.00 93.38 240 VAL A N 1
ATOM 1911 C CA . VAL A 1 240 ? 17.836 5.833 -0.162 1.00 93.38 240 VAL A CA 1
ATOM 1912 C C . VAL A 1 240 ? 17.191 4.834 -1.106 1.00 93.38 240 VAL A C 1
ATOM 1914 O O . VAL A 1 240 ? 16.170 4.226 -0.773 1.00 93.38 240 VAL A O 1
ATOM 1917 N N . LEU A 1 241 ? 17.770 4.709 -2.298 1.00 93.50 241 LEU A N 1
ATOM 1918 C CA . LEU A 1 241 ? 17.388 3.700 -3.271 1.00 93.50 241 LEU A CA 1
ATOM 1919 C C . LEU A 1 241 ? 18.117 2.401 -2.933 1.00 93.50 241 LEU A C 1
ATOM 1921 O O . LEU A 1 241 ? 19.334 2.402 -2.778 1.00 93.50 241 LEU A O 1
ATOM 1925 N N . ILE A 1 242 ? 17.374 1.310 -2.786 1.00 94.81 242 ILE A N 1
ATOM 1926 C CA . ILE A 1 242 ? 17.924 0.001 -2.428 1.00 94.81 242 ILE A CA 1
ATOM 1927 C C . ILE A 1 242 ? 17.752 -0.933 -3.625 1.00 94.81 242 ILE A C 1
ATOM 1929 O O . ILE A 1 242 ? 16.713 -0.908 -4.286 1.00 94.81 242 ILE A O 1
ATOM 1933 N N . ASP A 1 243 ? 18.766 -1.756 -3.906 1.00 93.88 243 ASP A N 1
ATOM 1934 C CA . ASP A 1 243 ? 18.644 -2.815 -4.909 1.00 93.88 243 ASP A CA 1
ATOM 1935 C C . ASP A 1 243 ? 17.479 -3.760 -4.538 1.00 93.88 243 ASP A C 1
ATOM 1937 O O . ASP A 1 243 ? 17.405 -4.214 -3.390 1.00 93.88 243 ASP A O 1
ATOM 1941 N N . PRO A 1 244 ? 16.555 -4.060 -5.467 1.00 94.94 244 PRO A N 1
ATOM 1942 C CA . PRO A 1 244 ? 15.373 -4.863 -5.176 1.00 94.94 244 PRO A CA 1
ATOM 1943 C C . PRO A 1 244 ? 15.691 -6.244 -4.599 1.00 94.94 244 PRO A C 1
ATOM 1945 O O . PRO A 1 244 ? 15.030 -6.677 -3.660 1.00 94.94 244 PRO A O 1
ATOM 1948 N N . ASP A 1 245 ? 16.725 -6.922 -5.104 1.00 95.19 245 ASP A N 1
ATOM 1949 C CA . ASP A 1 245 ? 17.101 -8.247 -4.607 1.00 95.19 245 ASP A CA 1
ATOM 1950 C C . ASP A 1 245 ? 17.731 -8.160 -3.216 1.00 95.19 245 ASP A C 1
ATOM 1952 O O . ASP A 1 245 ? 17.525 -9.046 -2.388 1.00 95.19 245 ASP A O 1
ATOM 1956 N N . LEU A 1 246 ? 18.485 -7.092 -2.936 1.00 95.94 246 LEU A N 1
ATOM 1957 C CA . LEU A 1 246 ? 19.024 -6.848 -1.601 1.00 95.94 246 LEU A CA 1
ATOM 1958 C C . LEU A 1 246 ? 17.897 -6.616 -0.583 1.00 95.94 246 LEU A C 1
ATOM 1960 O O . LEU A 1 246 ? 17.937 -7.154 0.525 1.00 95.94 246 LEU A O 1
ATOM 1964 N N . PHE A 1 247 ? 16.877 -5.842 -0.961 1.00 95.62 247 PHE A N 1
ATOM 1965 C CA . PHE A 1 247 ? 15.714 -5.579 -0.114 1.00 95.62 247 PHE A CA 1
ATOM 1966 C C . PHE A 1 247 ? 14.857 -6.835 0.106 1.00 95.62 247 PHE A C 1
ATOM 1968 O O . PHE A 1 247 ? 14.476 -7.133 1.236 1.00 95.62 247 PHE A O 1
ATOM 1975 N N . GLU A 1 248 ? 14.607 -7.607 -0.950 1.00 95.00 248 GLU A N 1
ATOM 1976 C CA . GLU A 1 248 ? 13.918 -8.904 -0.910 1.00 95.00 248 GLU A CA 1
ATOM 1977 C C . GLU A 1 248 ? 14.671 -9.928 -0.049 1.00 95.00 248 GLU A C 1
ATOM 1979 O O . GLU A 1 248 ? 14.091 -10.546 0.847 1.00 95.00 248 GLU A O 1
ATOM 1984 N N . GLY A 1 249 ? 15.989 -10.038 -0.233 1.00 94.62 249 GLY A N 1
ATOM 1985 C CA . GLY A 1 249 ? 16.854 -10.886 0.585 1.00 94.62 249 GLY A CA 1
ATOM 1986 C C . GLY A 1 249 ? 16.855 -10.476 2.059 1.00 94.62 249 GLY A C 1
ATOM 1987 O O . GLY A 1 249 ? 16.826 -11.332 2.946 1.00 94.62 249 GLY A O 1
ATOM 1988 N N . TRP A 1 250 ? 16.805 -9.172 2.349 1.00 94.69 250 TRP A N 1
ATOM 1989 C CA . TRP A 1 250 ? 16.609 -8.676 3.710 1.00 94.69 250 TRP A CA 1
ATOM 1990 C C . TRP A 1 250 ? 15.229 -9.046 4.268 1.00 94.69 250 TRP A C 1
ATOM 1992 O O . TRP A 1 250 ? 15.129 -9.488 5.411 1.00 94.69 250 TRP A O 1
ATOM 2002 N N . LEU A 1 251 ? 14.165 -8.956 3.479 1.00 93.12 251 LEU A N 1
ATOM 2003 C CA . LEU A 1 251 ? 12.839 -9.418 3.893 1.00 93.12 251 LEU A CA 1
ATOM 2004 C C . LEU A 1 251 ? 12.757 -10.947 4.051 1.00 93.12 251 LEU A C 1
ATOM 2006 O O . LEU A 1 251 ? 11.881 -11.432 4.762 1.00 93.12 251 LEU A O 1
ATOM 2010 N N . GLY A 1 252 ? 13.684 -11.697 3.449 1.00 92.81 252 GLY A N 1
ATOM 2011 C CA . GLY A 1 252 ? 13.673 -13.160 3.442 1.00 92.81 252 GLY A CA 1
ATOM 2012 C C . GLY A 1 252 ? 12.615 -13.736 2.502 1.00 92.81 252 GLY A C 1
ATOM 2013 O O . GLY A 1 252 ? 12.101 -14.824 2.751 1.00 92.81 252 GLY A O 1
ATOM 2014 N N . VAL A 1 253 ? 12.260 -12.996 1.450 1.00 91.38 253 VAL A N 1
ATOM 2015 C CA . VAL A 1 253 ? 11.217 -13.357 0.483 1.00 91.38 253 VAL A CA 1
ATOM 2016 C C . VAL A 1 253 ? 11.730 -13.139 -0.931 1.00 91.38 253 VAL A C 1
ATOM 2018 O O . VAL A 1 253 ? 12.503 -12.221 -1.173 1.00 91.38 253 VAL A O 1
ATOM 2021 N N . GLU A 1 254 ? 11.272 -13.952 -1.876 1.00 91.56 254 GLU A N 1
ATOM 2022 C CA . GLU A 1 254 ? 11.434 -13.664 -3.300 1.00 91.56 254 GLU A CA 1
ATOM 2023 C C . GLU A 1 254 ? 10.160 -12.994 -3.823 1.00 91.56 254 GLU A C 1
ATOM 2025 O O . GLU A 1 254 ? 9.048 -13.403 -3.477 1.00 91.56 254 GLU A O 1
ATOM 2030 N N . PHE A 1 255 ? 10.307 -11.955 -4.647 1.00 94.56 255 PHE A N 1
ATOM 2031 C CA . PHE A 1 255 ? 9.157 -11.294 -5.256 1.00 94.56 255 PHE A CA 1
ATOM 2032 C C . PHE A 1 255 ? 8.365 -12.253 -6.153 1.00 94.56 255 PHE A C 1
ATOM 2034 O O . PHE A 1 255 ? 8.926 -12.956 -6.992 1.00 94.56 255 PHE A O 1
ATOM 2041 N N . SER A 1 256 ? 7.039 -12.223 -6.025 1.00 92.06 256 SER A N 1
ATOM 2042 C CA . SER A 1 256 ? 6.120 -13.013 -6.840 1.00 92.06 256 SER A CA 1
ATOM 2043 C C . SER A 1 256 ? 5.153 -12.098 -7.576 1.00 92.06 256 SER A C 1
ATOM 2045 O O . SER A 1 256 ? 4.520 -11.254 -6.953 1.00 92.06 256 SER A O 1
ATOM 2047 N N . ALA A 1 257 ? 4.981 -12.313 -8.883 1.00 93.38 257 ALA A N 1
ATOM 2048 C CA . ALA A 1 257 ? 3.988 -11.607 -9.699 1.00 93.38 257 ALA A CA 1
ATOM 2049 C C . ALA A 1 257 ? 2.561 -12.181 -9.563 1.00 93.38 257 ALA A C 1
ATOM 2051 O O . ALA A 1 257 ? 1.656 -11.773 -10.290 1.00 93.38 257 ALA A O 1
ATOM 2052 N N . GLN A 1 258 ? 2.350 -13.163 -8.678 1.00 94.75 258 GLN A N 1
ATOM 2053 C CA . GLN A 1 258 ? 1.057 -13.829 -8.571 1.00 94.75 258 GLN A CA 1
ATOM 2054 C C . GLN A 1 258 ? -0.035 -12.879 -8.061 1.00 94.75 258 GLN A C 1
ATOM 2056 O O . GLN A 1 258 ? 0.181 -12.175 -7.068 1.00 94.75 258 GLN A O 1
ATOM 2061 N N . PRO A 1 259 ? -1.234 -12.915 -8.665 1.00 97.00 259 PRO A N 1
ATOM 2062 C CA . PRO A 1 259 ? -2.343 -12.111 -8.196 1.00 97.00 259 PRO A CA 1
ATOM 2063 C C . PRO A 1 259 ? -2.884 -12.572 -6.848 1.00 97.00 259 PRO A C 1
ATOM 2065 O O . PRO A 1 259 ? -2.748 -13.735 -6.445 1.00 97.00 259 PRO A O 1
ATOM 2068 N N . ARG A 1 260 ? -3.543 -11.640 -6.161 1.00 97.75 260 ARG A N 1
ATOM 2069 C CA . ARG A 1 260 ? -4.212 -11.857 -4.877 1.00 97.75 260 ARG A CA 1
ATOM 2070 C C . ARG A 1 260 ? -5.538 -11.110 -4.833 1.00 97.75 260 ARG A C 1
ATOM 2072 O O . ARG A 1 260 ? -5.710 -10.094 -5.502 1.00 97.75 260 ARG A O 1
ATOM 2079 N N . ARG A 1 261 ? -6.473 -11.579 -4.011 1.00 97.44 261 ARG A N 1
ATOM 2080 C CA . ARG A 1 261 ? -7.715 -10.856 -3.728 1.00 97.44 261 ARG A CA 1
ATOM 2081 C C . ARG A 1 261 ? -7.406 -9.650 -2.851 1.00 97.44 261 ARG A C 1
ATOM 2083 O O . ARG A 1 261 ? -6.841 -9.811 -1.775 1.00 97.44 261 ARG A O 1
ATOM 2090 N N . LEU A 1 262 ? -7.841 -8.461 -3.245 1.00 98.12 262 LEU A N 1
ATOM 2091 C CA . LEU A 1 262 ? -7.768 -7.288 -2.382 1.00 98.12 262 LEU A CA 1
ATOM 2092 C C . LEU A 1 262 ? -8.773 -7.424 -1.233 1.00 98.12 262 LEU A C 1
ATOM 2094 O O . LEU A 1 262 ? -9.982 -7.379 -1.450 1.00 98.12 262 LEU A O 1
ATOM 2098 N N . ALA A 1 263 ? -8.269 -7.594 -0.014 1.00 95.75 263 ALA A N 1
ATOM 2099 C CA . ALA A 1 263 ? -9.080 -7.708 1.194 1.00 95.75 263 ALA A CA 1
ATOM 2100 C C . ALA A 1 263 ? -9.267 -6.353 1.888 1.00 95.75 263 ALA A C 1
ATOM 2102 O O . ALA A 1 263 ? -10.357 -6.055 2.380 1.00 95.75 263 ALA A O 1
ATOM 2103 N N . ALA A 1 264 ? -8.225 -5.512 1.909 1.00 96.69 264 ALA A N 1
ATOM 2104 C CA . ALA A 1 264 ? -8.301 -4.213 2.571 1.00 96.69 264 ALA A CA 1
ATOM 2105 C C . ALA A 1 264 ? -7.362 -3.136 2.011 1.00 96.69 264 ALA A C 1
ATOM 2107 O O . ALA A 1 264 ? -6.312 -3.428 1.439 1.00 96.69 264 ALA A O 1
ATOM 2108 N N . ILE A 1 265 ? -7.734 -1.880 2.271 1.00 97.62 265 ILE A N 1
ATOM 2109 C CA . ILE A 1 265 ? -6.942 -0.666 2.072 1.00 97.62 265 ILE A CA 1
ATOM 2110 C C . ILE A 1 265 ? -6.719 -0.002 3.434 1.00 97.62 265 ILE A C 1
ATOM 2112 O O . ILE A 1 265 ? -7.656 0.465 4.086 1.00 97.62 265 ILE A O 1
ATOM 2116 N N . LEU A 1 266 ? -5.461 0.071 3.848 1.00 97.31 266 LEU A N 1
ATOM 2117 C CA . LEU A 1 266 ? -5.004 0.765 5.042 1.00 97.31 266 LEU A CA 1
ATOM 2118 C C . LEU A 1 266 ? -4.579 2.191 4.678 1.00 97.31 266 LEU A C 1
ATOM 2120 O O . LEU A 1 266 ? -3.785 2.401 3.760 1.00 97.31 266 LEU A O 1
ATOM 2124 N N . LEU A 1 267 ? -5.101 3.170 5.412 1.00 96.12 267 LEU A N 1
ATOM 2125 C CA . LEU A 1 267 ? -4.885 4.598 5.187 1.00 96.12 267 LEU A CA 1
ATOM 2126 C C . LEU A 1 267 ? -4.164 5.204 6.405 1.00 96.12 267 LEU A C 1
ATOM 2128 O O . LEU A 1 267 ? -4.831 5.682 7.328 1.00 96.12 267 LEU A O 1
ATOM 2132 N N . PRO A 1 268 ? -2.821 5.130 6.464 1.00 95.25 268 PRO A N 1
ATOM 2133 C CA . PRO A 1 268 ? -2.061 5.570 7.623 1.00 95.25 268 PRO A CA 1
ATOM 2134 C C . PRO A 1 268 ? -1.898 7.091 7.693 1.00 95.25 268 PRO A C 1
ATOM 2136 O O . PRO A 1 268 ? -1.798 7.788 6.684 1.00 95.25 268 PRO A O 1
ATOM 2139 N N . GLU A 1 269 ? -1.793 7.576 8.923 1.00 91.75 269 GLU A N 1
ATOM 2140 C CA . GLU A 1 269 ? -1.399 8.921 9.313 1.00 91.75 269 GLU A CA 1
ATOM 2141 C C . GLU A 1 269 ? -0.440 8.810 10.510 1.00 91.75 269 GLU A C 1
ATOM 2143 O O . GLU A 1 269 ? -0.852 8.679 11.666 1.00 91.75 269 GLU A O 1
ATOM 2148 N N . VAL A 1 270 ? 0.866 8.821 10.235 1.00 86.56 270 VAL A N 1
ATOM 2149 C CA . VAL A 1 270 ? 1.893 8.670 11.278 1.00 86.56 270 VAL A CA 1
ATOM 2150 C C . VAL A 1 270 ? 1.876 9.864 12.234 1.00 86.56 270 VAL A C 1
ATOM 2152 O O . VAL A 1 270 ? 2.094 11.006 11.825 1.00 86.56 270 VAL A O 1
ATOM 2155 N N . ARG A 1 271 ? 1.683 9.585 13.526 1.00 84.31 271 ARG A N 1
ATOM 2156 C CA . ARG A 1 271 ? 1.773 10.555 14.628 1.00 84.31 271 ARG A CA 1
ATOM 2157 C C . ARG A 1 271 ? 2.659 9.975 15.737 1.00 84.31 271 ARG A C 1
ATOM 2159 O O . ARG A 1 271 ? 2.156 9.251 16.595 1.00 84.31 271 ARG A O 1
ATOM 2166 N N . PRO A 1 272 ? 3.984 10.213 15.702 1.00 81.00 272 PRO A N 1
ATOM 2167 C CA . PRO A 1 272 ? 4.899 9.653 16.694 1.00 81.00 272 PRO A CA 1
ATOM 2168 C C . PRO A 1 272 ? 4.512 10.087 18.114 1.00 81.00 272 PRO A C 1
ATOM 2170 O O . PRO A 1 272 ? 4.235 11.261 18.343 1.00 81.00 272 PRO A O 1
ATOM 2173 N N . GLY A 1 273 ? 4.487 9.144 19.056 1.00 76.88 273 GLY A N 1
ATOM 2174 C CA . GLY A 1 273 ? 4.106 9.383 20.453 1.00 76.88 273 GLY A CA 1
ATOM 2175 C C . GLY A 1 273 ? 2.601 9.289 20.740 1.00 76.88 273 GLY A C 1
ATOM 2176 O O . GLY A 1 273 ? 2.224 9.132 21.898 1.00 76.88 273 GLY A O 1
ATOM 2177 N N . GLU A 1 274 ? 1.736 9.311 19.720 1.00 77.69 274 GLU A N 1
ATOM 2178 C CA . GLU A 1 274 ? 0.304 9.021 19.885 1.00 77.69 274 GLU A CA 1
ATOM 2179 C C . GLU A 1 274 ? 0.069 7.493 19.840 1.00 77.69 274 GLU A C 1
ATOM 2181 O O . GLU A 1 274 ? 0.696 6.809 19.018 1.00 77.69 274 GLU A O 1
ATOM 2186 N N . PRO A 1 275 ? -0.819 6.922 20.679 1.00 75.69 275 PRO A N 1
ATOM 2187 C CA . PRO A 1 275 ? -1.239 5.526 20.558 1.00 75.69 275 PRO A CA 1
ATOM 2188 C C . PRO A 1 275 ? -1.876 5.234 19.195 1.00 75.69 275 PRO A C 1
ATOM 2190 O O . PRO A 1 275 ? -2.554 6.090 18.625 1.00 75.69 275 PRO A O 1
ATOM 2193 N N . LEU A 1 276 ? -1.697 4.012 18.683 1.00 79.69 276 LEU A N 1
ATOM 2194 C CA . LEU A 1 276 ? -2.351 3.587 17.447 1.00 79.69 276 LEU A CA 1
ATOM 2195 C C . LEU A 1 276 ? -3.871 3.524 17.644 1.00 79.69 276 LEU A C 1
ATOM 2197 O O . LEU A 1 276 ? -4.388 2.763 18.463 1.00 79.69 276 LEU A O 1
ATOM 2201 N N . THR A 1 277 ? -4.582 4.300 16.840 1.00 77.00 277 THR A N 1
ATOM 2202 C CA . THR A 1 277 ? -6.038 4.311 16.726 1.00 77.00 277 THR A CA 1
ATOM 2203 C C . THR A 1 277 ? -6.430 3.864 15.325 1.00 77.00 277 THR A C 1
ATOM 2205 O O . THR A 1 277 ? -5.740 4.165 14.347 1.00 77.00 277 THR A O 1
ATOM 2208 N N . THR A 1 278 ? -7.525 3.109 15.225 1.00 81.50 278 THR A N 1
ATOM 2209 C CA . THR A 1 278 ? -8.023 2.583 13.948 1.00 81.50 278 THR A CA 1
ATOM 2210 C C . THR A 1 278 ? -9.524 2.769 13.857 1.00 81.50 278 THR A C 1
ATOM 2212 O O . THR A 1 278 ? -10.214 2.632 14.867 1.00 81.50 278 THR A O 1
ATOM 2215 N N . TRP A 1 279 ? -10.029 3.093 12.671 1.00 78.44 279 TRP A N 1
ATOM 2216 C CA . TRP A 1 279 ? -11.467 3.159 12.436 1.00 78.44 279 TRP A CA 1
ATOM 2217 C C . TRP A 1 279 ? -11.809 2.846 10.974 1.00 78.44 279 TRP A C 1
ATOM 2219 O O . TRP A 1 279 ? -11.111 3.301 10.057 1.00 78.44 279 TRP A O 1
ATOM 2229 N N . PRO A 1 280 ? -12.871 2.059 10.733 1.00 82.69 280 PRO A N 1
ATOM 2230 C CA . PRO A 1 280 ? -13.310 1.721 9.389 1.00 82.69 280 PRO A CA 1
ATOM 2231 C C . PRO A 1 280 ? -13.998 2.913 8.715 1.00 82.69 280 PRO A C 1
ATOM 2233 O O . PRO A 1 280 ? -14.745 3.666 9.341 1.00 82.69 280 PRO A O 1
ATOM 2236 N N . LEU A 1 281 ? -13.797 3.052 7.407 1.00 82.25 281 LEU A N 1
ATOM 2237 C CA . LEU A 1 281 ? -14.547 3.979 6.570 1.00 82.25 281 LEU A CA 1
ATOM 2238 C C . LEU A 1 281 ? -15.825 3.304 6.081 1.00 82.25 281 LEU A C 1
ATOM 2240 O O . LEU A 1 281 ? -15.778 2.289 5.386 1.00 82.25 281 LEU A O 1
ATOM 2244 N N . ARG A 1 282 ? -16.976 3.877 6.445 1.00 80.00 282 ARG A N 1
ATOM 2245 C CA . ARG A 1 282 ? -18.301 3.343 6.087 1.00 80.00 282 ARG A CA 1
ATOM 2246 C C . ARG A 1 282 ? -18.954 4.098 4.926 1.00 80.00 282 ARG A C 1
ATOM 2248 O O . ARG A 1 282 ? -19.671 3.491 4.142 1.00 80.00 282 ARG A O 1
ATOM 2255 N N . SER A 1 283 ? -18.671 5.395 4.785 1.00 84.44 283 SER A N 1
ATOM 2256 C CA . SER A 1 283 ? -19.237 6.233 3.722 1.00 84.44 283 SER A CA 1
ATOM 2257 C C . SER A 1 283 ? -18.723 5.816 2.343 1.00 84.44 283 SER A C 1
ATOM 2259 O O . SER A 1 283 ? -17.516 5.837 2.097 1.00 84.44 283 SER A O 1
ATOM 2261 N N . GLU A 1 284 ? -19.633 5.485 1.424 1.00 85.75 284 GLU A N 1
ATOM 2262 C CA . GLU A 1 284 ? -19.294 5.164 0.031 1.00 85.75 284 GLU A CA 1
ATOM 2263 C C . GLU A 1 284 ? -18.537 6.319 -0.638 1.00 85.75 284 GLU A C 1
ATOM 2265 O O . GLU A 1 284 ? -17.487 6.109 -1.242 1.00 85.75 284 GLU A O 1
ATOM 2270 N N . ALA A 1 285 ? -19.023 7.553 -0.469 1.00 86.00 285 ALA A N 1
ATOM 2271 C CA . ALA A 1 285 ? -18.407 8.739 -1.055 1.00 86.00 285 ALA A CA 1
ATOM 2272 C C . ALA A 1 285 ? -16.973 8.952 -0.545 1.00 86.00 285 ALA A C 1
ATOM 2274 O O . ALA A 1 285 ? -16.081 9.309 -1.314 1.00 86.00 285 ALA A O 1
ATOM 2275 N N . GLU A 1 286 ? -16.732 8.699 0.743 1.00 89.19 286 GLU A N 1
ATOM 2276 C CA . GLU A 1 286 ? -15.401 8.820 1.333 1.00 89.19 286 GLU A CA 1
ATOM 2277 C C . GLU A 1 286 ? -14.455 7.718 0.841 1.00 89.19 286 GLU A C 1
ATOM 2279 O O . GLU A 1 286 ? -13.317 8.002 0.458 1.00 89.19 286 GLU A O 1
ATOM 2284 N N . ARG A 1 287 ? -14.929 6.467 0.808 1.00 92.31 287 ARG A N 1
ATOM 2285 C CA . ARG A 1 287 ? -14.184 5.316 0.277 1.00 92.31 287 ARG A CA 1
ATOM 2286 C C . ARG A 1 287 ? -13.779 5.554 -1.173 1.00 92.31 287 ARG A C 1
ATOM 2288 O O . ARG A 1 287 ? -12.606 5.411 -1.517 1.00 92.31 287 ARG A O 1
ATOM 2295 N N . TRP A 1 288 ? -14.725 6.010 -1.992 1.00 94.19 288 TRP A N 1
ATOM 2296 C CA . TRP A 1 288 ? -14.480 6.370 -3.382 1.00 94.19 288 TRP A CA 1
ATOM 2297 C C . TRP A 1 288 ? -13.463 7.501 -3.522 1.00 94.19 288 TRP A C 1
ATOM 2299 O O . TRP A 1 288 ? -12.534 7.399 -4.320 1.00 94.19 288 TRP A O 1
ATOM 2309 N N . ALA A 1 289 ? -13.586 8.562 -2.720 1.00 93.00 289 ALA A N 1
ATOM 2310 C CA . ALA A 1 289 ? -12.647 9.677 -2.755 1.00 93.00 289 ALA A CA 1
ATOM 2311 C C . ALA A 1 289 ? -11.211 9.240 -2.427 1.00 93.00 289 ALA A C 1
ATOM 2313 O O . ALA A 1 289 ? -10.270 9.766 -3.018 1.00 93.00 289 ALA A O 1
ATOM 2314 N N . HIS A 1 290 ? -11.025 8.292 -1.504 1.00 93.38 290 HIS A N 1
ATOM 2315 C CA . HIS A 1 290 ? -9.701 7.740 -1.200 1.00 93.38 290 HIS A CA 1
ATOM 2316 C C . HIS A 1 290 ? -9.179 6.833 -2.307 1.00 93.38 290 HIS A C 1
ATOM 2318 O O . HIS A 1 290 ? -8.031 7.013 -2.700 1.00 93.38 290 HIS A O 1
ATOM 2324 N N . LEU A 1 291 ? -10.003 5.929 -2.849 1.00 93.06 291 LEU A N 1
ATOM 2325 C CA . LEU A 1 291 ? -9.606 5.097 -3.989 1.00 93.06 291 LEU A CA 1
ATOM 2326 C C . LEU A 1 291 ? -9.174 5.974 -5.173 1.00 93.06 291 LEU A C 1
ATOM 2328 O O . LEU A 1 291 ? -8.070 5.835 -5.684 1.00 93.06 291 LEU A O 1
ATOM 2332 N N . ASN A 1 292 ? -9.998 6.951 -5.546 1.00 91.69 292 ASN A N 1
ATOM 2333 C CA . ASN A 1 292 ? -9.734 7.838 -6.675 1.00 91.69 292 ASN A CA 1
ATOM 2334 C C . ASN A 1 292 ? -8.457 8.685 -6.503 1.00 91.69 292 ASN A C 1
ATOM 2336 O O . ASN A 1 292 ? -7.846 9.063 -7.494 1.00 91.69 292 ASN A O 1
ATOM 2340 N N . LYS A 1 293 ? -8.038 8.977 -5.261 1.00 91.62 293 LYS A N 1
ATOM 2341 C CA . LYS A 1 293 ? -6.783 9.698 -4.963 1.00 91.62 293 LYS A CA 1
ATOM 2342 C C . LYS A 1 293 ? -5.528 8.844 -5.115 1.00 91.62 293 LYS A C 1
ATOM 2344 O O . LYS A 1 293 ? -4.443 9.405 -5.229 1.00 91.62 293 LYS A O 1
ATOM 2349 N N . ILE A 1 294 ? -5.657 7.525 -5.002 1.00 92.69 294 ILE A N 1
ATOM 2350 C CA . ILE A 1 294 ? -4.521 6.595 -5.049 1.00 92.69 294 ILE A CA 1
ATOM 2351 C C . ILE A 1 294 ? -4.398 5.919 -6.414 1.00 92.69 294 ILE A C 1
ATOM 2353 O O . ILE A 1 294 ? -3.389 5.268 -6.663 1.00 92.69 294 ILE A O 1
ATOM 2357 N N . VAL A 1 295 ? -5.405 6.070 -7.279 1.00 92.88 295 VAL A N 1
ATOM 2358 C CA . VAL A 1 295 ? -5.313 5.715 -8.695 1.00 92.88 295 VAL A CA 1
ATOM 2359 C C . VAL A 1 295 ? -4.186 6.529 -9.321 1.00 92.88 295 VAL A C 1
ATOM 2361 O O . VAL A 1 295 ? -4.202 7.758 -9.268 1.00 92.88 295 VAL A O 1
ATOM 2364 N N . ASP A 1 296 ? -3.211 5.829 -9.887 1.00 88.06 296 ASP A N 1
ATOM 2365 C CA . ASP A 1 296 ? -2.164 6.431 -10.701 1.00 88.06 296 ASP A CA 1
ATOM 2366 C C . ASP A 1 296 ? -2.681 6.547 -12.137 1.00 88.06 296 ASP A C 1
ATOM 2368 O O . ASP A 1 296 ? -3.350 5.637 -12.632 1.00 88.06 296 ASP A O 1
ATOM 2372 N N . ARG A 1 297 ? -2.425 7.688 -12.775 1.00 84.19 297 ARG A N 1
ATOM 2373 C CA . ARG A 1 297 ? -2.794 7.936 -14.169 1.00 84.19 297 ARG A CA 1
ATOM 2374 C C . ARG A 1 297 ? -1.623 8.594 -14.852 1.00 84.19 297 ARG A C 1
ATOM 2376 O O . ARG A 1 297 ? -1.222 9.695 -14.473 1.00 84.19 297 ARG A O 1
ATOM 2383 N N . GLN A 1 298 ? -1.124 7.984 -15.917 1.00 74.06 298 GLN A N 1
ATOM 2384 C CA . GLN A 1 298 ? 0.000 8.576 -16.635 1.00 74.06 298 GLN A CA 1
ATOM 2385 C C . GLN A 1 298 ? -0.335 9.890 -17.359 1.00 74.06 298 GLN A C 1
ATOM 2387 O O . GLN A 1 298 ? 0.574 10.620 -17.741 1.00 74.06 298 GLN A O 1
ATOM 2392 N N . VAL A 1 299 ? -1.611 10.239 -17.556 1.00 69.44 299 VAL A N 1
ATOM 2393 C CA . VAL A 1 299 ? -1.992 11.582 -18.044 1.00 69.44 299 VAL A CA 1
ATOM 2394 C C . VAL A 1 299 ? -1.724 12.677 -17.006 1.00 69.44 299 VAL A C 1
ATOM 2396 O O . VAL A 1 299 ? -1.489 13.826 -17.374 1.00 69.44 299 VAL A O 1
ATOM 2399 N N . ASP A 1 300 ? -1.698 12.322 -15.721 1.00 65.19 300 ASP A N 1
ATOM 2400 C CA . ASP A 1 300 ? -1.467 13.263 -14.625 1.00 65.19 300 ASP A CA 1
ATOM 2401 C C . ASP A 1 300 ? 0.042 13.486 -14.366 1.00 65.19 300 ASP A C 1
ATOM 2403 O O . ASP A 1 300 ? 0.421 14.363 -13.583 1.00 65.19 300 ASP A O 1
ATOM 2407 N N . THR A 1 301 ? 0.930 12.732 -15.033 1.00 63.19 301 THR A N 1
ATOM 2408 C CA . THR A 1 301 ? 2.388 12.844 -14.883 1.00 63.19 301 THR A CA 1
ATOM 2409 C C . THR A 1 301 ? 2.998 13.777 -15.942 1.00 63.19 301 THR A C 1
ATOM 2411 O O . THR A 1 301 ? 3.268 13.415 -17.082 1.00 63.19 301 THR A O 1
ATOM 2414 N N . THR A 1 302 ? 3.269 15.025 -15.552 1.00 49.59 302 THR A N 1
ATOM 2415 C CA . THR A 1 302 ? 3.767 16.094 -16.445 1.00 49.59 302 THR A CA 1
ATOM 2416 C C . THR A 1 302 ? 5.272 16.060 -16.750 1.00 49.59 302 THR A C 1
ATOM 2418 O O . THR A 1 302 ? 5.727 16.804 -17.613 1.00 49.59 302 THR A O 1
ATOM 2421 N N . PHE A 1 303 ? 6.060 15.216 -16.072 1.00 50.88 303 PHE A N 1
ATOM 2422 C CA . PHE A 1 303 ? 7.538 15.201 -16.154 1.00 50.88 303 PHE A CA 1
ATOM 2423 C C . PHE A 1 303 ? 8.127 14.004 -16.907 1.00 50.88 303 PHE A C 1
ATOM 2425 O O . PHE A 1 303 ? 9.289 13.642 -16.718 1.00 50.88 303 PHE A O 1
ATOM 2432 N N . PHE A 1 304 ? 7.309 13.399 -17.753 1.00 59.34 304 PHE A N 1
ATOM 2433 C CA . PHE A 1 304 ? 7.666 12.300 -18.627 1.00 59.34 304 PHE A CA 1
ATOM 2434 C C . PHE A 1 304 ? 7.448 12.782 -20.054 1.00 59.34 304 PHE A C 1
ATOM 2436 O O . PHE A 1 304 ? 6.388 13.339 -20.327 1.00 59.34 304 PHE A O 1
ATOM 2443 N N . THR A 1 305 ? 8.416 12.640 -20.958 1.00 64.44 305 THR A N 1
ATOM 2444 C CA . THR A 1 305 ? 8.217 13.054 -22.364 1.00 64.44 305 THR A CA 1
ATOM 2445 C C . THR A 1 305 ? 8.499 11.958 -23.390 1.00 64.44 305 THR A C 1
ATOM 2447 O O . THR A 1 305 ? 8.219 12.156 -24.576 1.00 64.44 305 THR A O 1
ATOM 2450 N N . TRP A 1 306 ? 8.984 10.780 -22.974 1.00 74.94 306 TRP A N 1
ATOM 2451 C CA . TRP A 1 306 ? 9.229 9.664 -23.899 1.00 74.94 306 TRP A CA 1
ATOM 2452 C C . TRP A 1 306 ? 8.031 8.775 -24.234 1.00 74.94 306 TRP A C 1
ATOM 2454 O O . TRP A 1 306 ? 8.129 7.889 -25.078 1.00 74.94 306 TRP A O 1
ATOM 2464 N N . GLN A 1 307 ? 6.874 9.061 -23.649 1.00 71.31 307 GLN A N 1
ATOM 2465 C CA . GLN A 1 307 ? 5.641 8.297 -23.821 1.00 71.31 307 GLN A CA 1
ATOM 2466 C C . GLN A 1 307 ? 4.768 8.695 -25.010 1.00 71.31 307 GLN A C 1
ATOM 2468 O O . GLN A 1 307 ? 3.660 8.187 -25.160 1.00 71.31 307 GLN A O 1
ATOM 2473 N N . SER A 1 308 ? 5.208 9.637 -25.842 1.00 71.81 308 SER A N 1
ATOM 2474 C CA . SER A 1 308 ? 4.390 10.141 -26.954 1.00 71.81 308 SER A CA 1
ATOM 2475 C C . SER A 1 308 ? 3.965 9.057 -27.950 1.00 71.81 308 SER A C 1
ATOM 2477 O O . SER A 1 308 ? 3.049 9.287 -28.727 1.00 71.81 308 SER A O 1
ATOM 2479 N N . HIS A 1 309 ? 4.640 7.906 -27.924 1.00 75.06 309 HIS A N 1
ATOM 2480 C CA . HIS A 1 309 ? 4.395 6.753 -28.779 1.00 75.06 309 HIS A CA 1
ATOM 2481 C C . HIS A 1 309 ? 3.108 5.992 -28.430 1.00 75.06 309 HIS A C 1
ATOM 2483 O O . HIS A 1 309 ? 2.606 5.250 -29.264 1.00 75.06 309 HIS A O 1
ATOM 2489 N N . LEU A 1 310 ? 2.559 6.155 -27.223 1.00 75.38 310 LEU A N 1
ATOM 2490 C CA . LEU A 1 310 ? 1.320 5.499 -26.818 1.00 75.38 310 LEU A CA 1
ATOM 2491 C C . LEU A 1 310 ? 0.444 6.491 -26.054 1.00 75.38 310 LEU A C 1
ATOM 2493 O O . LEU A 1 310 ? 0.655 6.749 -24.870 1.00 75.38 310 LEU A O 1
ATOM 2497 N N . VAL A 1 311 ? -0.544 7.056 -26.752 1.00 71.38 311 VAL A N 1
ATOM 2498 C CA . VAL A 1 311 ? -1.583 7.900 -26.151 1.00 71.38 311 VAL A CA 1
ATOM 2499 C C . VAL A 1 311 ? -2.751 6.992 -25.741 1.00 71.38 311 VAL A C 1
ATOM 2501 O O . VAL A 1 311 ? -3.411 6.437 -26.631 1.00 71.38 311 VAL A O 1
ATOM 2504 N N . PRO A 1 312 ? -3.004 6.795 -24.431 1.00 70.06 312 PRO A N 1
ATOM 2505 C CA . PRO A 1 312 ? -4.073 5.912 -23.980 1.00 70.06 312 PRO A CA 1
ATOM 2506 C C . PRO A 1 312 ? -5.449 6.504 -24.290 1.00 70.06 312 PRO A C 1
ATOM 2508 O O . PRO A 1 312 ? -5.689 7.693 -24.050 1.00 70.06 312 PRO A O 1
ATOM 2511 N N . ASP A 1 313 ? -6.369 5.669 -24.769 1.00 75.69 313 ASP A N 1
ATOM 2512 C CA . ASP A 1 313 ? -7.795 5.976 -24.749 1.00 75.69 313 ASP A CA 1
ATOM 2513 C C . ASP A 1 313 ? -8.369 5.569 -23.386 1.00 75.69 313 ASP A C 1
ATOM 2515 O O . ASP A 1 313 ? -8.688 4.410 -23.108 1.00 75.69 313 ASP A O 1
ATOM 2519 N N . TYR A 1 314 ? -8.536 6.560 -22.513 1.00 82.06 314 TYR A N 1
ATOM 2520 C CA . TYR A 1 314 ? -9.023 6.333 -21.158 1.00 82.06 314 TYR A CA 1
ATOM 2521 C C . TYR A 1 314 ? -10.502 5.911 -21.086 1.00 82.06 314 TYR A C 1
ATOM 2523 O O . TYR A 1 314 ? -11.005 5.680 -19.985 1.00 82.06 314 TYR A O 1
ATOM 2531 N N . CYS A 1 315 ? -11.226 5.764 -22.201 1.00 88.38 315 CYS A N 1
ATOM 2532 C CA . CYS A 1 315 ? -12.584 5.219 -22.176 1.00 88.38 315 CYS A CA 1
ATOM 2533 C C . CYS A 1 315 ? -12.645 3.820 -21.538 1.00 88.38 315 CYS A C 1
ATOM 2535 O O . CYS A 1 315 ? -13.554 3.548 -20.750 1.00 88.38 315 CYS A O 1
ATOM 2537 N N . ALA A 1 316 ? -11.699 2.924 -21.841 1.00 90.12 316 ALA A N 1
ATOM 2538 C CA . ALA A 1 316 ? -11.634 1.609 -21.195 1.00 90.12 316 ALA A CA 1
ATOM 2539 C C . ALA A 1 316 ? -11.275 1.733 -19.707 1.00 90.12 316 ALA A C 1
ATOM 2541 O O . ALA A 1 316 ? -11.960 1.161 -18.861 1.00 90.12 316 ALA A O 1
ATOM 2542 N N . PHE A 1 317 ? -10.279 2.559 -19.389 1.00 90.81 317 PHE A N 1
ATOM 2543 C CA . PHE A 1 317 ? -9.834 2.820 -18.022 1.00 90.81 317 PHE A CA 1
ATOM 2544 C C . PHE A 1 317 ? -10.952 3.338 -17.111 1.00 90.81 317 PHE A C 1
ATOM 2546 O O . PHE A 1 317 ? -11.173 2.796 -16.030 1.00 90.81 317 PHE A O 1
ATOM 2553 N N . TYR A 1 318 ? -11.695 4.362 -17.542 1.00 92.19 318 TYR A N 1
ATOM 2554 C CA . TYR A 1 318 ? -12.765 4.944 -16.731 1.00 92.19 318 TYR A CA 1
ATOM 2555 C C . TYR A 1 318 ? -13.953 4.000 -16.548 1.00 92.19 318 TYR A C 1
ATOM 2557 O O . TYR A 1 318 ? -14.588 4.049 -15.494 1.00 92.19 318 TYR A O 1
ATOM 2565 N N . ARG A 1 319 ? -14.233 3.123 -17.523 1.00 93.94 319 ARG A N 1
ATOM 2566 C CA . ARG A 1 319 ? -15.227 2.052 -17.354 1.00 93.94 319 ARG A CA 1
ATOM 2567 C C . ARG A 1 319 ? -14.791 1.077 -16.265 1.00 93.94 319 ARG A C 1
ATOM 2569 O O . ARG A 1 319 ? -15.515 0.917 -15.292 1.00 93.94 319 ARG A O 1
ATOM 2576 N N . SER A 1 320 ? -13.574 0.544 -16.344 1.00 94.19 320 SER A N 1
ATOM 2577 C CA . SER A 1 320 ? -13.045 -0.356 -15.313 1.00 94.19 320 SER A CA 1
ATOM 2578 C C . SER A 1 320 ? -12.961 0.302 -13.936 1.00 94.19 320 SER A C 1
ATOM 2580 O O . SER A 1 320 ? -13.248 -0.328 -12.924 1.00 94.19 320 SER A O 1
ATOM 2582 N N . LEU A 1 321 ? -12.596 1.585 -13.869 1.00 94.50 321 LEU A N 1
ATOM 2583 C CA . LEU A 1 321 ? -12.569 2.340 -12.618 1.00 94.50 321 LEU A CA 1
ATOM 2584 C C . LEU A 1 321 ? -13.980 2.506 -12.020 1.00 94.50 321 LEU A C 1
ATOM 2586 O O . LEU A 1 321 ? -14.137 2.412 -10.801 1.00 94.50 321 LEU A O 1
ATOM 2590 N N . ALA A 1 322 ? -15.007 2.702 -12.853 1.00 94.44 322 ALA A N 1
ATOM 2591 C CA . ALA A 1 322 ? -16.401 2.675 -12.413 1.00 94.44 322 ALA A CA 1
ATOM 2592 C C . ALA A 1 322 ? -16.818 1.273 -11.933 1.00 94.44 322 ALA A C 1
ATOM 2594 O O . ALA A 1 322 ? -17.417 1.164 -10.866 1.00 94.44 322 ALA A O 1
ATOM 2595 N N . ASP A 1 323 ? -16.412 0.209 -12.626 1.00 94.06 323 ASP A N 1
ATOM 2596 C CA . ASP A 1 323 ? -16.701 -1.171 -12.215 1.00 94.06 323 ASP A CA 1
ATOM 2597 C C . ASP A 1 323 ? -16.056 -1.516 -10.864 1.00 94.06 323 ASP A C 1
ATOM 2599 O O . ASP A 1 323 ? -16.668 -2.184 -10.030 1.00 94.06 323 ASP A O 1
ATOM 2603 N N . LEU A 1 324 ? -14.833 -1.033 -10.602 1.00 94.88 324 LEU A N 1
ATOM 2604 C CA . LEU A 1 324 ? -14.180 -1.187 -9.298 1.00 94.88 324 LEU A CA 1
ATOM 2605 C C . LEU A 1 324 ? -14.940 -0.464 -8.181 1.00 94.88 324 LEU A C 1
ATOM 2607 O O . LEU A 1 324 ? -14.922 -0.930 -7.042 1.00 94.88 324 LEU A O 1
ATOM 2611 N N . ARG A 1 325 ? -15.616 0.656 -8.478 1.00 94.69 325 ARG A N 1
ATOM 2612 C CA . ARG A 1 325 ? -16.447 1.366 -7.495 1.00 94.69 325 ARG A CA 1
ATOM 2613 C C . ARG A 1 325 ? -17.592 0.489 -6.997 1.00 94.69 325 ARG A C 1
ATOM 2615 O O . ARG A 1 325 ? -17.880 0.520 -5.804 1.00 94.69 325 ARG A O 1
ATOM 2622 N N . GLU A 1 326 ? -18.215 -0.283 -7.884 1.00 93.62 326 GLU A N 1
ATOM 2623 C CA . GLU A 1 326 ? -19.355 -1.147 -7.546 1.00 93.62 326 GLU A CA 1
ATOM 2624 C C . GLU A 1 326 ? -18.973 -2.260 -6.568 1.00 93.62 326 GLU A C 1
ATOM 2626 O O . GLU A 1 326 ? -19.746 -2.583 -5.670 1.00 93.62 326 GLU A O 1
ATOM 2631 N N . VAL A 1 327 ? -17.762 -2.809 -6.704 1.00 93.50 327 VAL A N 1
ATOM 2632 C CA . VAL A 1 327 ? -17.248 -3.882 -5.835 1.00 93.50 327 VAL A CA 1
ATOM 2633 C C . VAL A 1 327 ? -16.423 -3.366 -4.656 1.00 93.50 327 VAL A C 1
ATOM 2635 O O . VAL A 1 327 ? -16.120 -4.126 -3.741 1.00 93.50 327 VAL A O 1
ATOM 2638 N N . LEU A 1 328 ? -16.112 -2.066 -4.598 1.00 93.38 328 LEU A N 1
ATOM 2639 C CA . LEU A 1 328 ? -15.395 -1.452 -3.477 1.00 93.38 328 LEU A CA 1
ATOM 2640 C C . LEU A 1 328 ? -15.999 -1.772 -2.096 1.00 93.38 328 LEU A C 1
ATOM 2642 O O . LEU A 1 328 ? -15.208 -1.939 -1.163 1.00 93.38 328 LEU A O 1
ATOM 2646 N N . PRO A 1 329 ? -17.336 -1.912 -1.916 1.00 89.56 329 PRO A N 1
ATOM 2647 C CA . PRO A 1 329 ? -17.930 -2.374 -0.665 1.00 89.56 329 PRO A CA 1
ATOM 2648 C C . PRO A 1 329 ? -17.319 -3.666 -0.108 1.00 89.56 329 PRO A C 1
ATOM 2650 O O . PRO A 1 329 ? -17.210 -3.762 1.116 1.00 89.56 329 PRO A O 1
ATOM 2653 N N . SER A 1 330 ? -16.846 -4.582 -0.965 1.00 88.56 330 SER A N 1
ATOM 2654 C CA . SER A 1 330 ? -16.224 -5.858 -0.579 1.00 88.56 330 SER A CA 1
ATOM 2655 C C . SER A 1 330 ? -14.829 -5.716 0.045 1.00 88.56 330 SER A C 1
ATOM 2657 O O . SER A 1 330 ? -14.284 -6.702 0.535 1.00 88.56 330 SER A O 1
ATOM 2659 N N . VAL A 1 331 ? -14.221 -4.527 -0.011 1.00 94.31 331 VAL A N 1
ATOM 2660 C CA . VAL A 1 331 ? -12.850 -4.267 0.448 1.00 94.31 331 VAL A CA 1
ATOM 2661 C C . VAL A 1 331 ? -12.875 -3.396 1.696 1.00 94.31 331 VAL A C 1
ATOM 2663 O O . VAL A 1 331 ? -13.327 -2.250 1.642 1.00 94.31 331 VAL A O 1
ATOM 2666 N N . ALA A 1 332 ? -12.351 -3.886 2.819 1.00 91.75 332 ALA A N 1
ATOM 2667 C CA . ALA A 1 332 ? -12.283 -3.090 4.042 1.00 91.75 332 ALA A CA 1
ATOM 2668 C C . ALA A 1 332 ? -11.396 -1.850 3.831 1.00 91.75 332 ALA A C 1
ATOM 2670 O O . ALA A 1 332 ? -10.296 -1.947 3.303 1.00 91.75 332 ALA A O 1
ATOM 2671 N N . MET A 1 333 ? -11.846 -0.669 4.252 1.00 94.50 333 MET A N 1
ATOM 2672 C CA . MET A 1 333 ? -11.027 0.548 4.212 1.00 94.50 333 MET A CA 1
ATOM 2673 C C . MET A 1 333 ? -10.879 1.081 5.624 1.00 94.50 333 MET A C 1
ATOM 2675 O O . MET A 1 333 ? -11.881 1.383 6.267 1.00 94.50 333 MET A O 1
ATOM 2679 N N . ILE A 1 334 ? -9.649 1.162 6.122 1.00 92.50 334 ILE A N 1
ATOM 2680 C CA . ILE A 1 334 ? -9.383 1.420 7.539 1.00 92.50 334 ILE A CA 1
ATOM 2681 C C . ILE A 1 334 ? -8.359 2.536 7.650 1.00 92.50 334 ILE A C 1
ATOM 2683 O O . ILE A 1 334 ? -7.270 2.451 7.082 1.00 92.50 334 ILE A O 1
ATOM 2687 N N . ARG A 1 335 ? -8.700 3.592 8.389 1.00 92.06 335 ARG A N 1
ATOM 2688 C CA . ARG A 1 335 ? -7.732 4.625 8.754 1.00 92.06 335 ARG A CA 1
ATOM 2689 C C . ARG A 1 335 ? -6.939 4.187 9.971 1.00 92.06 335 ARG A C 1
ATOM 2691 O O . ARG A 1 335 ? -7.495 3.588 10.889 1.00 92.06 335 ARG A O 1
ATOM 2698 N N . LEU A 1 336 ? -5.653 4.513 9.965 1.00 91.62 336 LEU A N 1
ATOM 2699 C CA . LEU A 1 336 ? -4.738 4.273 11.072 1.00 91.62 336 LEU A CA 1
ATOM 2700 C C . LEU A 1 336 ? -4.101 5.602 11.444 1.00 91.62 336 LEU A C 1
ATOM 2702 O O . LEU A 1 336 ? -3.544 6.264 10.574 1.00 91.62 336 LEU A O 1
ATOM 2706 N N . ARG A 1 337 ? -4.134 5.982 12.717 1.00 88.06 337 ARG A N 1
ATOM 2707 C CA . ARG A 1 337 ? -3.446 7.180 13.200 1.00 88.06 337 ARG A CA 1
ATOM 2708 C C . ARG A 1 337 ? -2.686 6.877 14.474 1.00 88.06 337 ARG A C 1
ATOM 2710 O O . ARG A 1 337 ? -3.233 6.248 15.372 1.00 88.06 337 ARG A O 1
ATOM 2717 N N . GLY A 1 338 ? -1.448 7.350 14.557 1.00 85.50 338 GLY A N 1
ATOM 2718 C CA . GLY A 1 338 ? -0.606 7.168 15.736 1.00 85.50 338 GLY A CA 1
ATOM 2719 C C . GLY A 1 338 ? 0.789 6.663 15.402 1.00 85.50 338 GLY A C 1
ATOM 2720 O O . GLY A 1 338 ? 1.254 6.733 14.260 1.00 85.50 338 GLY A O 1
ATOM 2721 N N . THR A 1 339 ? 1.452 6.134 16.421 1.00 82.56 339 THR A N 1
ATOM 2722 C CA . THR A 1 339 ? 2.705 5.395 16.295 1.00 82.56 339 THR A CA 1
ATOM 2723 C C . THR A 1 339 ? 2.411 4.035 15.670 1.00 82.56 339 THR A C 1
ATOM 2725 O O . THR A 1 339 ? 1.605 3.266 16.189 1.00 82.56 339 THR A O 1
ATOM 2728 N N . LEU A 1 340 ? 3.040 3.744 14.532 1.00 80.12 340 LEU A N 1
ATOM 2729 C CA . LEU A 1 340 ? 2.724 2.566 13.730 1.00 80.12 340 LEU A CA 1
ATOM 2730 C C . LEU A 1 340 ? 3.456 1.315 14.230 1.00 80.12 340 LEU A C 1
ATOM 2732 O O . LEU A 1 340 ? 4.479 0.925 13.669 1.00 80.12 340 LEU A O 1
ATOM 2736 N N . ASP A 1 341 ? 2.901 0.669 15.254 1.00 85.44 341 ASP A N 1
ATOM 2737 C CA . ASP A 1 341 ? 3.131 -0.750 15.556 1.00 85.44 341 ASP A CA 1
ATOM 2738 C C . ASP A 1 341 ? 1.912 -1.552 15.088 1.00 85.44 341 ASP A C 1
ATOM 2740 O O . ASP A 1 341 ? 0.944 -1.753 15.821 1.00 85.44 341 ASP A O 1
ATOM 2744 N N . VAL A 1 342 ? 1.895 -1.884 13.799 1.00 88.56 342 VAL A N 1
ATOM 2745 C CA . VAL A 1 342 ? 0.695 -2.383 13.128 1.00 88.56 342 VAL A CA 1
ATOM 2746 C C . VAL A 1 342 ? 0.647 -3.898 13.235 1.00 88.56 342 VAL A C 1
ATOM 2748 O O . VAL A 1 342 ? 1.530 -4.600 12.747 1.00 88.56 342 VAL A O 1
ATOM 2751 N N . ASP A 1 343 ? -0.424 -4.395 13.844 1.00 89.56 343 ASP A N 1
ATOM 2752 C CA . ASP A 1 343 ? -0.867 -5.777 13.711 1.00 89.56 343 ASP A CA 1
ATOM 2753 C C . ASP A 1 343 ? -2.012 -5.816 12.687 1.00 89.56 343 ASP A C 1
ATOM 2755 O O . ASP A 1 343 ? -3.131 -5.397 13.016 1.00 89.56 343 ASP A O 1
ATOM 2759 N N . PRO A 1 344 ? -1.761 -6.266 11.440 1.00 89.94 344 PRO A N 1
ATOM 2760 C CA . PRO A 1 344 ? -2.799 -6.319 10.420 1.00 89.94 344 PRO A CA 1
ATOM 2761 C C . PRO A 1 344 ? -3.993 -7.170 10.846 1.00 89.94 344 PRO A C 1
ATOM 2763 O O . PRO A 1 344 ? -5.120 -6.808 10.534 1.00 89.94 344 PRO A O 1
ATOM 2766 N N . ASP A 1 345 ? -3.796 -8.243 11.611 1.00 86.50 345 ASP A N 1
ATOM 2767 C CA . ASP A 1 345 ? -4.891 -9.135 12.002 1.00 86.50 345 ASP A CA 1
ATOM 2768 C C . ASP A 1 345 ? -5.832 -8.452 12.978 1.00 86.50 345 ASP A C 1
ATOM 2770 O O . ASP A 1 345 ? -7.051 -8.607 12.902 1.00 86.50 345 ASP A O 1
ATOM 2774 N N . ARG A 1 346 ? -5.272 -7.663 13.893 1.00 81.25 346 ARG A N 1
ATOM 2775 C CA . ARG A 1 346 ? -6.057 -6.826 14.800 1.00 81.25 346 ARG A CA 1
ATOM 2776 C C . ARG A 1 346 ? -6.780 -5.708 14.051 1.00 81.25 346 ARG A C 1
ATOM 2778 O O . ARG A 1 346 ? -7.938 -5.430 14.337 1.00 81.25 346 ARG A O 1
ATOM 2785 N N . VAL A 1 347 ? -6.103 -5.065 13.100 1.00 84.06 347 VAL A N 1
ATOM 2786 C CA . VAL A 1 347 ? -6.673 -3.959 12.316 1.00 84.06 347 VAL A CA 1
ATOM 2787 C C . VAL A 1 347 ? -7.830 -4.460 11.449 1.00 84.06 347 VAL A C 1
ATOM 2789 O O . VAL A 1 347 ? -8.901 -3.861 11.467 1.00 84.06 347 VAL A O 1
ATOM 2792 N N . LEU A 1 348 ? -7.640 -5.570 10.730 1.00 83.38 348 LEU A N 1
ATOM 2793 C CA . LEU A 1 348 ? -8.617 -6.143 9.795 1.00 83.38 348 LEU A CA 1
ATOM 2794 C C . LEU A 1 348 ? -9.853 -6.716 10.482 1.00 83.38 348 LEU A C 1
ATOM 2796 O O . LEU A 1 348 ? -10.936 -6.655 9.907 1.00 83.38 348 LEU A O 1
ATOM 2800 N N . ARG A 1 349 ? -9.713 -7.223 11.712 1.00 71.44 349 ARG A N 1
ATOM 2801 C CA . ARG A 1 349 ? -10.861 -7.616 12.543 1.00 71.44 349 ARG A CA 1
ATOM 2802 C C . ARG A 1 349 ? -11.752 -6.429 12.936 1.00 71.44 349 ARG A C 1
ATOM 2804 O O . ARG A 1 349 ? -12.867 -6.646 13.388 1.00 71.44 349 ARG A O 1
ATOM 2811 N N . GLY A 1 350 ? -11.298 -5.195 12.684 1.00 59.34 350 GLY A N 1
ATOM 2812 C CA . GLY A 1 350 ? -11.947 -3.966 13.121 1.00 59.34 350 GLY A CA 1
ATOM 2813 C C . GLY A 1 350 ? -11.634 -3.759 14.594 1.00 59.34 350 GLY A C 1
ATOM 2814 O O . GLY A 1 350 ? -12.022 -4.575 15.420 1.00 59.34 350 GLY A O 1
ATOM 2815 N N . GLY A 1 351 ? -10.884 -2.704 14.932 1.00 60.28 351 GLY A N 1
ATOM 2816 C CA . GLY A 1 351 ? -10.518 -2.421 16.322 1.00 60.28 351 GLY A CA 1
ATOM 2817 C C . GLY A 1 351 ? -11.725 -2.584 17.252 1.00 60.28 351 GLY A C 1
ATOM 2818 O O . GLY A 1 351 ? -12.779 -2.020 16.967 1.00 60.28 351 GLY A O 1
ATOM 2819 N N . GLY A 1 352 ? -11.566 -3.396 18.303 1.00 71.25 352 GLY A N 1
ATOM 2820 C CA . GLY A 1 352 ? -12.686 -3.886 19.105 1.00 71.25 352 GLY A CA 1
ATOM 2821 C C . GLY A 1 352 ? -13.654 -2.788 19.550 1.00 71.25 352 GLY A C 1
ATOM 2822 O O . GLY A 1 352 ? -13.243 -1.675 19.896 1.00 71.25 352 GLY A O 1
ATOM 2823 N N . LEU A 1 353 ? -14.947 -3.104 19.536 1.00 84.81 353 LEU A N 1
ATOM 2824 C CA . LEU A 1 353 ? -16.022 -2.216 19.951 1.00 84.81 353 LEU A CA 1
ATOM 2825 C C . LEU A 1 353 ? -15.849 -1.856 21.429 1.00 84.81 353 LEU A C 1
ATOM 2827 O O . LEU A 1 353 ? -15.907 -2.709 22.310 1.00 84.81 353 LEU A O 1
ATOM 2831 N N . ARG A 1 354 ? -15.640 -0.571 21.710 1.00 91.25 354 ARG A N 1
ATOM 2832 C CA . ARG A 1 354 ? -15.465 -0.042 23.067 1.00 91.25 354 ARG A CA 1
ATOM 2833 C C . ARG A 1 354 ? -16.739 0.660 23.512 1.00 91.25 354 ARG A C 1
ATOM 2835 O O . ARG A 1 354 ? -17.167 1.618 22.872 1.00 91.25 354 ARG A O 1
ATOM 2842 N N . ILE A 1 355 ? -17.331 0.206 24.609 1.00 95.62 355 ILE A N 1
ATOM 2843 C CA . ILE A 1 355 ? -18.611 0.699 25.126 1.00 95.62 355 ILE A CA 1
ATOM 2844 C C . ILE A 1 355 ? -18.432 1.189 26.558 1.00 95.62 355 ILE A C 1
ATOM 2846 O O . ILE A 1 355 ? -17.942 0.456 27.408 1.00 95.62 355 ILE A O 1
ATOM 2850 N N . ALA A 1 356 ? -18.844 2.422 26.832 1.00 97.38 356 ALA A N 1
ATOM 2851 C CA . ALA A 1 356 ? -18.939 2.997 28.164 1.00 97.38 356 ALA A CA 1
ATOM 2852 C C . ALA A 1 356 ? -20.416 3.088 28.562 1.00 97.38 356 ALA A C 1
ATOM 2854 O O . ALA A 1 356 ? -21.174 3.882 28.011 1.00 97.38 356 ALA A O 1
ATOM 2855 N N . VAL A 1 357 ? -20.835 2.266 29.517 1.00 97.06 357 VAL A N 1
ATOM 2856 C CA . VAL A 1 357 ? -22.198 2.218 30.041 1.00 97.06 357 VAL A CA 1
ATOM 2857 C C . VAL A 1 357 ? -22.322 3.181 31.220 1.00 97.06 357 VAL A C 1
ATOM 2859 O O . VAL A 1 357 ? -21.702 2.985 32.265 1.00 97.06 357 VAL A O 1
ATOM 2862 N N . ILE A 1 358 ? -23.162 4.203 31.075 1.00 95.44 358 ILE A N 1
ATOM 2863 C CA . ILE A 1 358 ? -23.427 5.215 32.106 1.00 95.44 358 ILE A CA 1
ATOM 2864 C C . ILE A 1 358 ? -24.885 5.170 32.578 1.00 95.44 358 ILE A C 1
ATOM 2866 O O . ILE A 1 358 ? -25.744 4.553 31.956 1.00 95.44 358 ILE A O 1
ATOM 2870 N N . GLY A 1 359 ? -25.184 5.814 33.706 1.00 90.75 359 GLY A N 1
ATOM 2871 C CA . GLY A 1 359 ? -26.507 5.779 34.338 1.00 90.75 359 GLY A CA 1
ATOM 2872 C C . GLY A 1 359 ? -26.450 5.854 35.864 1.00 90.75 359 GLY A C 1
ATOM 2873 O O . GLY A 1 359 ? -25.397 5.677 36.481 1.00 90.75 359 GLY A O 1
ATOM 2874 N N . LEU A 1 360 ? -27.588 6.089 36.508 1.00 87.50 360 LEU A N 1
ATOM 2875 C CA . LEU A 1 360 ? -27.665 6.198 37.969 1.00 87.50 360 LEU A CA 1
ATOM 2876 C C . LEU A 1 360 ? -27.495 4.846 38.676 1.00 87.50 360 LEU A C 1
ATOM 2878 O O . LEU A 1 360 ? -27.681 3.774 38.092 1.00 87.50 360 LEU A O 1
ATOM 2882 N N . ALA A 1 361 ? -27.091 4.859 39.948 1.00 83.19 361 ALA A N 1
ATOM 2883 C CA . ALA A 1 361 ? -27.110 3.645 40.767 1.00 83.19 361 ALA A CA 1
ATOM 2884 C C . ALA A 1 361 ? -28.533 3.050 40.771 1.00 83.19 361 ALA A C 1
ATOM 2886 O O . ALA A 1 361 ? -29.510 3.792 40.839 1.00 83.19 361 ALA A O 1
ATOM 2887 N N . GLY A 1 362 ? -28.646 1.727 40.616 1.00 80.50 362 GLY A N 1
ATOM 2888 C CA . GLY A 1 362 ? -29.934 1.035 40.472 1.00 80.50 362 GLY A CA 1
ATOM 2889 C C . GLY A 1 362 ? -30.542 1.028 39.058 1.00 80.50 362 GLY A C 1
ATOM 2890 O O . GLY A 1 362 ? -31.496 0.287 38.833 1.00 80.50 362 GLY A O 1
ATOM 2891 N N . SER A 1 363 ? -29.982 1.757 38.077 1.00 87.75 363 SER A N 1
ATOM 2892 C CA . SER A 1 363 ? -30.546 1.799 36.710 1.00 87.75 363 SER A CA 1
ATOM 2893 C C . SER A 1 363 ? -30.338 0.527 35.880 1.00 87.75 363 SER A C 1
ATOM 2895 O O . SER A 1 363 ? -30.938 0.355 34.823 1.00 87.75 363 SER A O 1
ATOM 2897 N N . GLY A 1 364 ? -29.501 -0.398 36.358 1.00 88.69 364 GLY A N 1
ATOM 2898 C CA . GLY A 1 364 ? -29.153 -1.625 35.639 1.00 88.69 364 GLY A CA 1
ATOM 2899 C C . GLY A 1 364 ? -27.952 -1.488 34.701 1.00 88.69 364 GLY A C 1
ATOM 2900 O O . GLY A 1 364 ? -27.804 -2.295 33.791 1.00 88.69 364 GLY A O 1
ATOM 2901 N N . LYS A 1 365 ? -27.060 -0.511 34.922 1.00 91.69 365 LYS A N 1
ATOM 2902 C CA . LYS A 1 365 ? -25.776 -0.408 34.197 1.00 91.69 365 LYS A CA 1
ATOM 2903 C C . LYS A 1 365 ? -24.972 -1.707 34.206 1.00 91.69 365 LYS A C 1
ATOM 2905 O O . LYS A 1 365 ? -24.600 -2.204 33.155 1.00 91.69 365 LYS A O 1
ATOM 2910 N N . SER A 1 366 ? -24.717 -2.267 35.391 1.00 89.56 366 SER A N 1
ATOM 2911 C CA . SER A 1 366 ? -23.898 -3.478 35.515 1.00 89.56 366 SER A CA 1
ATOM 2912 C C . SER A 1 366 ? -24.575 -4.686 34.874 1.00 89.56 366 SER A C 1
ATOM 2914 O O . SER A 1 366 ? -23.887 -5.500 34.272 1.00 89.56 366 SER A O 1
ATOM 2916 N N . THR A 1 367 ? -25.911 -4.751 34.934 1.00 92.62 367 THR A N 1
ATOM 2917 C CA . THR A 1 367 ? -26.717 -5.736 34.200 1.00 92.62 367 THR A CA 1
ATOM 2918 C C . THR A 1 367 ? -26.562 -5.556 32.692 1.00 92.62 367 THR A C 1
ATOM 2920 O O . THR A 1 367 ? -26.295 -6.518 31.992 1.00 92.62 367 THR A O 1
ATOM 2923 N N . THR A 1 368 ? -26.655 -4.323 32.192 1.00 95.81 368 THR A N 1
ATOM 2924 C CA . THR A 1 368 ? -26.457 -3.989 30.771 1.00 95.81 368 THR A CA 1
ATOM 2925 C C . THR A 1 368 ? -25.059 -4.377 30.298 1.00 95.81 368 THR A C 1
ATOM 2927 O O . THR A 1 368 ? -24.918 -4.981 29.245 1.00 95.81 368 THR A O 1
ATOM 2930 N N . ALA A 1 369 ? -24.032 -4.102 31.103 1.00 95.81 369 ALA A N 1
ATOM 2931 C CA . ALA A 1 369 ? -22.665 -4.513 30.814 1.00 95.81 369 ALA A CA 1
ATOM 2932 C C . ALA A 1 369 ? -22.527 -6.042 30.728 1.00 95.81 369 ALA A C 1
ATOM 2934 O O . ALA A 1 369 ? -21.917 -6.533 29.788 1.00 95.81 369 ALA A O 1
ATOM 2935 N N . SER A 1 370 ? -23.147 -6.800 31.640 1.00 96.38 370 SER A N 1
ATOM 2936 C CA . SER A 1 370 ? -23.157 -8.270 31.560 1.00 96.38 370 SER A CA 1
ATOM 2937 C C . SER A 1 370 ? -23.931 -8.786 30.345 1.00 96.38 370 SER A C 1
ATOM 2939 O O . SER A 1 370 ? -23.504 -9.736 29.704 1.00 96.38 370 SER A O 1
ATOM 2941 N N . LEU A 1 371 ? -25.033 -8.135 29.972 1.00 96.88 371 LEU A N 1
ATOM 2942 C CA . LEU A 1 371 ? -25.797 -8.501 28.778 1.00 96.88 371 LEU A CA 1
ATOM 2943 C C . LEU A 1 371 ? -25.036 -8.203 27.477 1.00 96.88 371 LEU A C 1
ATOM 2945 O O . LEU A 1 371 ? -25.178 -8.955 26.518 1.00 96.88 371 LEU A O 1
ATOM 2949 N N . LEU A 1 372 ? -24.206 -7.154 27.440 1.00 96.50 372 LEU A N 1
ATOM 2950 C CA . LEU A 1 372 ? -23.299 -6.894 26.316 1.00 96.50 372 LEU A CA 1
ATOM 2951 C C . LEU A 1 372 ? -22.260 -8.014 26.169 1.00 96.50 372 LEU A C 1
ATOM 2953 O O . LEU A 1 372 ? -21.976 -8.440 25.055 1.00 96.50 372 LEU A O 1
ATOM 2957 N N . GLU A 1 373 ? -21.727 -8.520 27.281 1.00 95.94 373 GLU A N 1
ATOM 2958 C CA . GLU A 1 373 ? -20.779 -9.644 27.308 1.00 95.94 373 GLU A CA 1
ATOM 2959 C C . GLU A 1 373 ? -21.435 -10.963 26.868 1.00 95.94 373 GLU A C 1
ATOM 2961 O O . GLU A 1 373 ? -20.871 -11.706 26.059 1.00 95.94 373 GLU A O 1
ATOM 2966 N N . GLU A 1 374 ? -22.660 -11.229 27.339 1.00 95.94 374 GLU A N 1
ATOM 2967 C CA . GLU A 1 374 ? -23.485 -12.356 26.881 1.00 95.94 374 GLU A CA 1
ATOM 2968 C C . GLU A 1 374 ? -23.743 -12.272 25.370 1.00 95.94 374 GLU A C 1
ATOM 2970 O O . GLU A 1 374 ? -23.563 -13.257 24.651 1.00 95.94 374 GLU A O 1
ATOM 2975 N N . ALA A 1 375 ? -24.138 -11.096 24.873 1.00 92.19 375 ALA A N 1
ATOM 2976 C CA . ALA A 1 375 ? -24.420 -10.874 23.459 1.00 92.19 375 ALA A CA 1
ATOM 2977 C C . ALA A 1 375 ? -23.158 -11.003 22.588 1.00 92.19 375 ALA A C 1
ATOM 2979 O O . ALA A 1 375 ? -23.214 -11.648 21.542 1.00 92.19 375 ALA A O 1
ATOM 2980 N N . ALA A 1 376 ? -22.016 -10.478 23.041 1.00 88.25 376 ALA A N 1
ATOM 2981 C CA . ALA A 1 376 ? -20.731 -10.645 22.364 1.00 88.25 376 ALA A CA 1
ATOM 2982 C C . ALA A 1 376 ? -20.348 -12.129 22.263 1.00 88.25 376 ALA A C 1
ATOM 2984 O O . ALA A 1 376 ? -20.040 -12.620 21.179 1.00 88.25 376 ALA A O 1
ATOM 2985 N N . THR A 1 377 ? -20.475 -12.872 23.365 1.00 92.00 377 THR A N 1
ATOM 2986 C CA . THR A 1 377 ? -20.201 -14.317 23.394 1.00 92.00 377 THR A CA 1
ATOM 2987 C C . THR A 1 377 ? -21.117 -15.083 22.437 1.00 92.00 377 THR A C 1
ATOM 2989 O O . THR A 1 377 ? -20.652 -15.948 21.696 1.00 92.00 377 THR A O 1
ATOM 2992 N N . ALA A 1 378 ? -22.411 -14.747 22.402 1.00 85.50 378 ALA A N 1
ATOM 2993 C CA . ALA A 1 378 ? -23.371 -15.359 21.483 1.00 85.50 378 ALA A CA 1
ATOM 2994 C C . ALA A 1 378 ? -23.050 -15.073 20.003 1.00 85.50 378 ALA A C 1
ATOM 2996 O O . ALA A 1 378 ? -23.351 -15.901 19.146 1.00 85.50 378 ALA A O 1
ATOM 2997 N N . ALA A 1 379 ? -22.407 -13.939 19.712 1.00 77.94 379 ALA A N 1
ATOM 2998 C CA . ALA A 1 379 ? -21.912 -13.576 18.385 1.00 77.94 379 ALA A CA 1
ATOM 2999 C C . ALA A 1 379 ? -20.525 -14.171 18.055 1.00 77.94 379 ALA A C 1
ATOM 3001 O O . ALA A 1 379 ? -19.987 -13.907 16.982 1.00 77.94 379 ALA A O 1
ATOM 3002 N N . GLY A 1 380 ? -19.934 -14.971 18.953 1.00 78.31 380 GLY A N 1
ATOM 3003 C CA . GLY A 1 380 ? -18.597 -15.548 18.775 1.00 78.31 380 GLY A CA 1
ATOM 3004 C C . GLY A 1 380 ? -17.449 -14.555 18.984 1.00 78.31 380 GLY A C 1
ATOM 3005 O O . GLY A 1 380 ? -16.337 -14.817 18.532 1.00 78.31 380 GLY A O 1
ATOM 3006 N N . LEU A 1 381 ? -17.710 -13.429 19.653 1.00 80.25 381 LEU A N 1
ATOM 3007 C CA . LEU A 1 381 ? -16.744 -12.368 19.930 1.00 80.25 381 LEU A CA 1
ATOM 3008 C C . LEU A 1 381 ? -16.147 -12.515 21.336 1.00 80.25 381 LEU A C 1
ATOM 3010 O O . LEU A 1 381 ? -16.846 -12.803 22.313 1.00 80.25 381 LEU A O 1
ATOM 3014 N N . SER A 1 382 ? -14.845 -12.268 21.452 1.00 85.81 382 SER A N 1
ATOM 3015 C CA . SER A 1 382 ? -14.167 -12.123 22.740 1.00 85.81 382 SER A CA 1
ATOM 3016 C C . SER A 1 382 ? -14.559 -10.804 23.411 1.00 85.81 382 SER A C 1
ATOM 3018 O O . SER A 1 382 ? -14.812 -9.796 22.748 1.00 85.81 382 SER A O 1
ATOM 3020 N N . HIS A 1 383 ? -14.623 -10.785 24.740 1.00 92.31 383 HIS A N 1
ATOM 3021 C CA . HIS A 1 383 ? -15.024 -9.596 25.487 1.00 92.31 383 HIS A CA 1
ATOM 3022 C C . HIS A 1 383 ? -14.171 -9.394 26.739 1.00 92.31 383 HIS A C 1
ATOM 3024 O O . HIS A 1 383 ? -13.667 -10.349 27.329 1.00 92.31 383 HIS A O 1
ATOM 3030 N N . ALA A 1 384 ? -14.028 -8.139 27.158 1.00 93.25 384 ALA A N 1
ATOM 3031 C CA . ALA A 1 384 ? -13.351 -7.777 28.395 1.00 93.25 384 ALA A CA 1
ATOM 3032 C C . ALA A 1 384 ? -14.047 -6.599 29.080 1.00 93.25 384 ALA A C 1
ATOM 3034 O O . ALA A 1 384 ? -14.423 -5.620 28.434 1.00 93.25 384 ALA A O 1
ATOM 3035 N N . ARG A 1 385 ? -14.147 -6.649 30.413 1.00 94.75 385 ARG A N 1
ATOM 3036 C CA . ARG A 1 385 ? -14.583 -5.504 31.219 1.00 94.75 385 ARG A CA 1
ATOM 3037 C C . ARG A 1 385 ? -13.390 -4.807 31.842 1.00 94.75 385 ARG A C 1
ATOM 3039 O O . ARG A 1 385 ? -12.654 -5.407 32.624 1.00 94.75 385 ARG A O 1
ATOM 3046 N N . VAL A 1 386 ? -13.235 -3.519 31.565 1.00 94.75 386 VAL A N 1
ATOM 3047 C CA . VAL A 1 386 ? -12.183 -2.692 32.163 1.00 94.75 386 VAL A CA 1
ATOM 3048 C C . VAL A 1 386 ? -12.844 -1.595 32.992 1.00 94.75 386 VAL A C 1
ATOM 3050 O O . VAL A 1 386 ? -13.620 -0.785 32.490 1.00 94.75 386 VAL A O 1
ATOM 3053 N N . LYS A 1 387 ? -12.558 -1.583 34.295 1.00 94.69 387 LYS A N 1
ATOM 3054 C CA . LYS A 1 387 ? -13.128 -0.634 35.267 1.00 94.69 387 LYS A CA 1
ATOM 3055 C C . LYS A 1 387 ? -12.231 0.589 35.426 1.00 94.69 387 LYS A C 1
ATOM 3057 O O . LYS A 1 387 ? -11.024 0.413 35.596 1.00 94.69 387 LYS A O 1
ATOM 3062 N N . LEU A 1 388 ? -12.784 1.797 35.448 1.00 95.38 388 LEU A N 1
ATOM 3063 C CA . LEU A 1 388 ? -12.055 3.005 35.857 1.00 95.38 388 LEU A CA 1
ATOM 3064 C C . LEU A 1 388 ? -11.766 2.972 37.360 1.00 95.38 388 LEU A C 1
ATOM 3066 O O . LEU A 1 388 ? -10.660 3.287 37.784 1.00 95.38 388 LEU A O 1
ATOM 3070 N N . ALA A 1 389 ? -12.721 2.502 38.162 1.00 92.88 389 ALA A N 1
ATOM 3071 C CA . ALA A 1 389 ? -12.637 2.503 39.616 1.00 92.88 389 ALA A CA 1
ATOM 3072 C C . ALA A 1 389 ? -11.813 1.343 40.202 1.00 92.88 389 ALA A C 1
ATOM 3074 O O . ALA A 1 389 ? -11.777 1.204 41.422 1.00 92.88 389 ALA A O 1
ATOM 3075 N N . LYS A 1 390 ? -11.132 0.516 39.388 1.00 93.56 390 LYS A N 1
ATOM 3076 C CA . LYS A 1 390 ? -10.283 -0.583 39.898 1.00 93.56 390 LYS A CA 1
ATOM 3077 C C . LYS A 1 390 ? -9.314 -0.128 41.008 1.00 93.56 390 LYS A C 1
ATOM 3079 O O . LYS A 1 390 ? -9.340 -0.761 42.062 1.00 93.56 390 LYS A O 1
ATOM 3084 N N . PRO A 1 391 ? -8.560 0.980 40.854 1.00 93.81 391 PRO A N 1
ATOM 3085 C CA . PRO A 1 391 ? -7.678 1.462 41.916 1.00 93.81 391 PRO A CA 1
ATOM 3086 C C . PRO A 1 391 ? -8.407 1.779 43.227 1.00 93.81 391 PRO A C 1
ATOM 3088 O O . PRO A 1 391 ? -7.833 1.639 44.299 1.00 93.81 391 PRO A O 1
ATOM 3091 N N . LEU A 1 392 ? -9.677 2.194 43.165 1.00 93.50 392 LEU A N 1
ATOM 3092 C CA . LEU A 1 392 ? -10.466 2.493 44.360 1.00 93.50 392 LEU A CA 1
ATOM 3093 C C . LEU A 1 392 ? -10.876 1.231 45.114 1.00 93.50 392 LEU A C 1
ATOM 3095 O O . LEU A 1 392 ? -10.869 1.252 46.339 1.00 93.50 392 LEU A O 1
ATOM 3099 N N . TYR A 1 393 ? -11.209 0.147 44.408 1.00 91.50 393 TYR A N 1
ATOM 3100 C CA . TYR A 1 393 ? -11.497 -1.135 45.057 1.00 91.50 393 TYR A CA 1
ATOM 3101 C C . TYR A 1 393 ? -10.241 -1.692 45.734 1.00 91.50 393 TYR A C 1
ATOM 3103 O O . TYR A 1 393 ? -10.285 -2.020 46.915 1.00 91.50 393 TYR A O 1
ATOM 3111 N N . ASP A 1 394 ? -9.102 -1.675 45.034 1.00 92.25 394 ASP A N 1
ATOM 3112 C CA . ASP A 1 394 ? -7.827 -2.153 45.584 1.00 92.25 394 ASP A CA 1
ATOM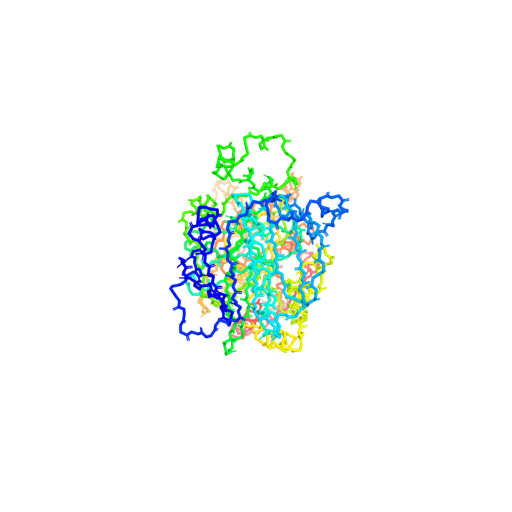 3113 C C . ASP A 1 394 ? -7.419 -1.351 46.851 1.00 92.25 394 ASP A C 1
ATOM 3115 O O . ASP A 1 394 ? -6.904 -1.900 47.832 1.00 92.25 394 ASP A O 1
ATOM 3119 N N . LEU A 1 395 ? -7.694 -0.038 46.869 1.00 94.38 395 LEU A N 1
ATOM 3120 C CA . LEU A 1 395 ? -7.460 0.823 48.034 1.00 94.38 395 LEU A CA 1
ATOM 3121 C C . LEU A 1 395 ? -8.481 0.612 49.157 1.00 94.38 395 LEU A C 1
ATOM 3123 O O . LEU A 1 395 ? -8.094 0.633 50.324 1.00 94.38 395 LEU A O 1
ATOM 3127 N N . GLN A 1 396 ? -9.760 0.405 48.837 1.00 94.06 396 GLN A N 1
ATOM 3128 C CA . GLN A 1 396 ? -10.783 0.065 49.829 1.00 94.06 396 GLN A CA 1
ATOM 3129 C C . GLN A 1 396 ? -10.382 -1.202 50.589 1.00 94.06 396 GLN A C 1
ATOM 3131 O O . GLN A 1 396 ? -10.368 -1.194 51.820 1.00 94.06 396 GLN A O 1
ATOM 3136 N N . ASP A 1 397 ? -9.990 -2.253 49.871 1.00 91.50 397 ASP A N 1
ATOM 3137 C CA . ASP A 1 397 ? -9.576 -3.527 50.464 1.00 91.50 397 ASP A CA 1
ATOM 3138 C C . ASP A 1 397 ? -8.366 -3.343 51.388 1.00 91.50 397 ASP A C 1
ATOM 3140 O O . ASP A 1 397 ? -8.322 -3.883 52.498 1.00 91.50 397 ASP A O 1
ATOM 3144 N N . SER A 1 398 ? -7.418 -2.497 50.978 1.00 93.69 398 SER A N 1
ATOM 3145 C CA . SER A 1 398 ? -6.250 -2.138 51.786 1.00 93.69 398 SER A CA 1
ATOM 3146 C C . SER A 1 398 ? -6.641 -1.403 53.077 1.00 93.69 398 SER A C 1
ATOM 3148 O O . SER A 1 398 ? -6.107 -1.703 54.147 1.00 93.69 398 SER A O 1
ATOM 3150 N N . VAL A 1 399 ? -7.599 -0.470 53.009 1.00 94.88 399 VAL A N 1
ATOM 3151 C CA . VAL A 1 399 ? -8.104 0.264 54.183 1.00 94.88 399 VAL A CA 1
ATOM 3152 C C . VAL A 1 399 ? -8.842 -0.668 55.145 1.00 94.88 399 VAL A C 1
ATOM 3154 O O . VAL A 1 399 ? -8.605 -0.605 56.351 1.00 94.88 399 VAL A O 1
ATOM 3157 N N . TYR A 1 400 ? -9.700 -1.553 54.636 1.00 93.88 400 TYR A N 1
ATOM 3158 C CA . TYR A 1 400 ? -10.443 -2.510 55.462 1.00 93.88 400 TYR A CA 1
ATOM 3159 C C . TYR A 1 400 ? -9.508 -3.513 56.143 1.00 93.88 400 TYR A C 1
ATOM 3161 O O . TYR A 1 400 ? -9.599 -3.708 57.358 1.00 93.88 400 TYR A O 1
ATOM 3169 N N . THR A 1 401 ? -8.537 -4.045 55.397 1.00 93.00 401 THR A N 1
ATOM 3170 C CA . THR A 1 401 ? -7.497 -4.931 55.938 1.00 93.00 401 THR A CA 1
ATOM 3171 C C . THR A 1 401 ? -6.735 -4.250 57.077 1.00 93.00 401 THR A C 1
ATOM 3173 O O . THR A 1 401 ? -6.575 -4.828 58.152 1.00 93.00 401 THR A O 1
ATOM 3176 N N . ALA A 1 402 ? -6.327 -2.989 56.893 1.00 94.12 402 ALA A N 1
ATOM 3177 C CA . ALA A 1 402 ? -5.658 -2.210 57.936 1.00 94.12 402 ALA A CA 1
ATOM 3178 C C . ALA A 1 402 ? -6.562 -1.918 59.150 1.00 94.12 402 ALA A C 1
ATOM 3180 O O . ALA A 1 402 ? -6.074 -1.828 60.275 1.00 94.12 402 ALA A O 1
ATOM 3181 N N . ALA A 1 403 ? -7.876 -1.804 58.941 1.00 94.62 403 ALA A N 1
ATOM 3182 C CA . ALA A 1 403 ? -8.873 -1.636 59.997 1.00 94.62 403 ALA A CA 1
ATOM 3183 C C . ALA A 1 403 ? -9.240 -2.951 60.720 1.00 94.62 403 ALA A C 1
ATOM 3185 O O . ALA A 1 403 ? -10.091 -2.937 61.614 1.00 94.62 403 ALA A O 1
ATOM 3186 N N . GLY A 1 404 ? -8.631 -4.084 60.348 1.00 93.25 404 GLY A N 1
ATOM 3187 C CA . GLY A 1 404 ? -8.910 -5.391 60.946 1.00 93.25 404 GLY A CA 1
ATOM 3188 C C . GLY A 1 404 ? -10.302 -5.929 60.609 1.00 93.25 404 GLY A C 1
ATOM 3189 O O . GLY A 1 404 ? -10.895 -6.649 61.414 1.00 93.25 404 GLY A O 1
ATOM 3190 N N . ARG A 1 405 ? -10.854 -5.546 59.452 1.00 91.44 405 ARG A N 1
ATOM 3191 C CA . ARG A 1 405 ? -12.146 -6.024 58.947 1.00 91.44 405 ARG A CA 1
ATOM 3192 C C . ARG A 1 405 ? -12.016 -6.491 57.505 1.00 91.44 405 ARG A C 1
ATOM 3194 O O . ARG A 1 405 ? -11.148 -6.038 56.772 1.00 91.44 405 ARG A O 1
ATOM 3201 N N . GLU A 1 406 ? -12.932 -7.348 57.085 1.00 84.31 406 GLU A N 1
ATOM 3202 C CA . GLU A 1 406 ? -13.101 -7.691 55.675 1.00 84.31 406 GLU A CA 1
ATOM 3203 C C . GLU A 1 406 ? -14.299 -6.931 55.110 1.00 84.31 406 GLU A C 1
ATOM 3205 O O . GLU A 1 406 ? -15.330 -6.779 55.774 1.00 84.31 406 GLU A O 1
ATOM 3210 N N . VAL A 1 407 ? -14.155 -6.441 53.882 1.00 83.38 407 VAL A N 1
ATOM 3211 C CA . VAL A 1 407 ? -15.284 -5.965 53.089 1.00 83.38 407 VAL A CA 1
ATOM 3212 C C . VAL A 1 407 ? -15.813 -7.147 52.281 1.00 83.38 407 VAL A C 1
ATOM 3214 O O . VAL A 1 407 ? -15.043 -7.916 51.709 1.00 83.38 407 VAL A O 1
ATOM 3217 N N . GLY A 1 408 ? -17.133 -7.343 52.283 1.00 77.00 408 GLY A N 1
ATOM 3218 C CA . GLY A 1 408 ? -17.745 -8.435 51.528 1.00 77.00 408 GLY A CA 1
ATOM 3219 C C . GLY A 1 408 ? -17.403 -8.333 50.039 1.00 77.00 408 GLY A C 1
ATOM 3220 O O . GLY A 1 408 ? -17.297 -7.231 49.501 1.00 77.00 408 GLY A O 1
ATOM 3221 N N . ALA A 1 409 ? -17.249 -9.472 49.363 1.00 71.31 409 ALA A N 1
ATOM 3222 C CA . ALA A 1 409 ? -16.921 -9.497 47.940 1.00 71.31 409 ALA A CA 1
ATOM 3223 C C . ALA A 1 409 ? -17.935 -8.669 47.125 1.00 71.31 409 ALA A C 1
ATOM 3225 O O . ALA A 1 409 ? -19.131 -8.957 47.119 1.00 71.31 409 ALA A O 1
ATOM 3226 N N . GLY A 1 410 ? -17.450 -7.621 46.452 1.00 68.94 410 GLY A N 1
ATOM 3227 C CA . GLY A 1 410 ? -18.274 -6.707 45.654 1.00 68.94 410 GLY A CA 1
ATOM 3228 C C . GLY A 1 410 ? -19.011 -5.612 46.439 1.00 68.94 410 GLY A C 1
ATOM 3229 O O . GLY A 1 410 ? -19.676 -4.789 45.808 1.00 68.94 410 GLY A O 1
ATOM 3230 N N . ALA A 1 411 ? -18.886 -5.561 47.770 1.00 78.38 411 ALA A N 1
ATOM 3231 C CA . ALA A 1 411 ? -19.469 -4.497 48.583 1.00 78.38 411 ALA A CA 1
ATOM 3232 C C . ALA A 1 411 ? -18.710 -3.172 48.402 1.00 78.38 411 ALA A C 1
ATOM 3234 O O . ALA A 1 411 ? -17.487 -3.137 48.241 1.00 78.38 411 ALA A O 1
ATOM 3235 N N . GLN A 1 412 ? -19.459 -2.069 48.422 1.00 82.75 412 GLN A N 1
ATOM 3236 C CA . GLN A 1 412 ? -18.933 -0.730 48.156 1.00 82.75 412 GLN A CA 1
ATOM 3237 C C . GLN A 1 412 ? -19.190 0.179 49.350 1.00 82.75 412 GLN A C 1
ATOM 3239 O O . GLN A 1 412 ? -20.335 0.533 49.631 1.00 82.75 412 GLN A O 1
ATOM 3244 N N . ASP A 1 413 ? -18.125 0.598 50.027 1.00 87.62 413 ASP A N 1
ATOM 3245 C CA . ASP A 1 413 ? -18.196 1.694 50.985 1.00 87.62 413 ASP A CA 1
ATOM 3246 C C . ASP A 1 413 ? -18.118 3.015 50.213 1.00 87.62 413 ASP A C 1
ATOM 3248 O O . ASP A 1 413 ? -17.046 3.582 49.994 1.00 87.62 413 ASP A O 1
ATOM 3252 N N . GLN A 1 414 ? -19.273 3.477 49.731 1.00 84.94 414 GLN A N 1
ATOM 3253 C CA . GLN A 1 414 ? -19.367 4.606 48.805 1.00 84.94 414 GLN A CA 1
ATOM 3254 C C . GLN A 1 414 ? -18.768 5.891 49.389 1.00 84.94 414 GLN A C 1
ATOM 3256 O O . GLN A 1 414 ? -18.118 6.640 48.664 1.00 84.94 414 GLN A O 1
ATOM 3261 N N . ILE A 1 415 ? -18.913 6.118 50.700 1.00 88.75 415 ILE A N 1
ATOM 3262 C CA . ILE A 1 415 ? -18.311 7.276 51.379 1.00 88.75 415 ILE A CA 1
ATOM 3263 C C . ILE A 1 415 ? -16.782 7.184 51.344 1.00 88.75 415 ILE A C 1
ATOM 3265 O O . ILE A 1 415 ? -16.109 8.159 51.000 1.00 88.75 415 ILE A O 1
ATOM 3269 N N . LEU A 1 416 ? -16.216 6.023 51.688 1.00 91.75 416 LEU A N 1
ATOM 3270 C CA . LEU A 1 416 ? -14.770 5.819 51.634 1.00 91.75 416 LEU A CA 1
ATOM 3271 C C . LEU A 1 416 ? -14.243 5.954 50.200 1.00 91.75 416 LEU A C 1
ATOM 3273 O O . LEU A 1 416 ? -13.253 6.649 49.980 1.00 91.75 416 LEU A O 1
ATOM 3277 N N . MET A 1 417 ? -14.912 5.336 49.225 1.00 91.44 417 MET A N 1
ATOM 3278 C CA . MET A 1 417 ? -14.508 5.389 47.819 1.00 91.44 417 MET A CA 1
ATOM 3279 C C . MET A 1 417 ? -14.530 6.815 47.255 1.00 91.44 417 MET A C 1
ATOM 3281 O O . MET A 1 417 ? -13.586 7.192 46.562 1.00 91.44 417 MET A O 1
ATOM 3285 N N . GLU A 1 418 ? -15.552 7.622 47.563 1.00 90.88 418 GLU A N 1
ATOM 3286 C CA . GLU A 1 418 ? -15.598 9.035 47.153 1.00 90.88 418 GLU A CA 1
ATOM 3287 C C . GLU A 1 418 ? -14.441 9.833 47.775 1.00 90.88 418 GLU A C 1
ATOM 3289 O O . GLU A 1 418 ? -13.735 10.547 47.063 1.00 90.88 418 GLU A O 1
ATOM 3294 N N . ASN A 1 419 ? -14.155 9.636 49.067 1.00 93.12 419 ASN A N 1
ATOM 3295 C CA . ASN A 1 419 ? -13.033 10.301 49.739 1.00 93.12 419 ASN A CA 1
ATOM 3296 C C . ASN A 1 419 ? -11.665 9.894 49.163 1.00 93.12 419 ASN A C 1
ATOM 3298 O O . ASN A 1 419 ? -10.771 10.733 49.011 1.00 93.12 419 ASN A O 1
ATOM 3302 N N . LEU A 1 420 ? -11.475 8.608 48.851 1.00 94.88 420 LEU A N 1
ATOM 3303 C CA . LEU A 1 420 ? -10.261 8.114 48.198 1.00 94.88 420 LEU A CA 1
ATOM 3304 C C . LEU A 1 420 ? -10.121 8.710 46.796 1.00 94.88 420 LEU A C 1
ATOM 3306 O O . LEU A 1 420 ? -9.026 9.126 46.414 1.00 94.88 420 LEU A O 1
ATOM 3310 N N . ALA A 1 421 ? -11.225 8.808 46.054 1.00 93.00 421 ALA A N 1
ATOM 3311 C CA . ALA A 1 421 ? -11.220 9.375 44.718 1.00 93.00 421 ALA A CA 1
ATO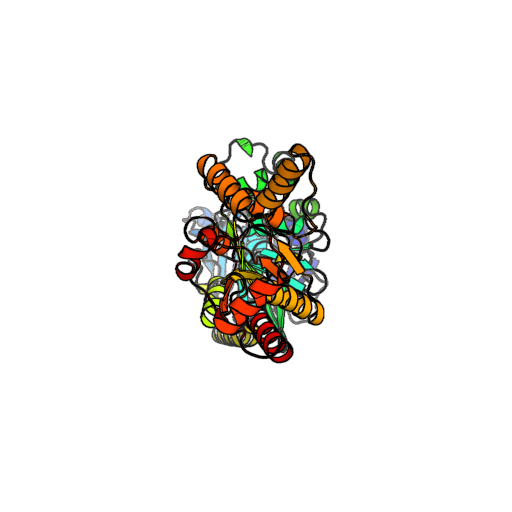M 3312 C C . ALA A 1 421 ? -10.851 10.858 44.705 1.00 93.00 421 ALA A C 1
ATOM 3314 O O . ALA A 1 421 ? -10.001 11.259 43.907 1.00 93.00 421 ALA A O 1
ATOM 3315 N N . ASP A 1 422 ? -11.414 11.646 45.621 1.00 92.81 422 ASP A N 1
ATOM 3316 C CA . ASP A 1 422 ? -11.087 13.065 45.772 1.00 92.81 422 ASP A CA 1
ATOM 3317 C C . ASP A 1 422 ? -9.596 13.259 46.075 1.00 92.81 422 ASP A C 1
ATOM 3319 O O . ASP A 1 422 ? -8.928 14.106 45.477 1.00 92.81 422 ASP A O 1
ATOM 3323 N N . ASN A 1 423 ? -9.036 12.433 46.962 1.00 96.25 423 ASN A N 1
ATOM 3324 C CA . ASN A 1 423 ? -7.618 12.509 47.299 1.00 96.25 423 ASN A CA 1
ATOM 3325 C C . ASN A 1 423 ? -6.708 12.084 46.144 1.00 96.25 423 ASN A C 1
ATOM 3327 O O . ASN A 1 423 ? -5.716 12.767 45.885 1.00 96.25 423 ASN A O 1
ATOM 3331 N N . LEU A 1 424 ? -7.045 11.008 45.426 1.00 95.69 424 LEU A N 1
ATOM 3332 C CA . LEU A 1 424 ? -6.290 10.591 44.245 1.00 95.69 424 LEU A CA 1
ATOM 3333 C C . LEU A 1 424 ? -6.309 11.671 43.167 1.00 95.69 424 LEU A C 1
ATOM 3335 O O . LEU A 1 424 ? -5.247 12.035 42.668 1.00 95.69 424 LEU A O 1
ATOM 3339 N N . ARG A 1 425 ? -7.479 12.241 42.858 1.00 94.00 425 ARG A N 1
ATOM 3340 C CA . ARG A 1 425 ? -7.616 13.290 41.837 1.00 94.00 425 ARG A CA 1
ATOM 3341 C C . ARG A 1 425 ? -6.952 14.603 42.230 1.00 94.00 425 ARG A C 1
ATOM 3343 O O . ARG A 1 425 ? -6.431 15.299 41.364 1.00 94.00 425 ARG A O 1
ATOM 3350 N N . ARG A 1 426 ? -6.913 14.930 43.524 1.00 95.81 426 ARG A N 1
ATOM 3351 C CA . ARG A 1 426 ? -6.143 16.074 44.030 1.00 95.81 426 ARG A CA 1
ATOM 3352 C C . ARG A 1 426 ? -4.640 15.904 43.787 1.00 95.81 426 ARG A C 1
ATOM 3354 O O . ARG A 1 426 ? -3.964 16.893 43.528 1.00 95.81 426 ARG A O 1
ATOM 3361 N N . ILE A 1 427 ? -4.119 14.681 43.907 1.00 95.94 427 ILE A N 1
ATOM 3362 C CA . ILE A 1 427 ? -2.696 14.371 43.690 1.00 95.94 427 ILE A CA 1
ATOM 3363 C C . ILE A 1 427 ? -2.385 14.272 42.192 1.00 95.94 427 ILE A C 1
ATOM 3365 O O . ILE A 1 427 ? -1.446 14.902 41.713 1.00 95.94 427 ILE A O 1
ATOM 3369 N N . ASN A 1 428 ? -3.174 13.492 41.456 1.00 94.06 428 ASN A N 1
ATOM 3370 C CA . ASN A 1 428 ? -3.105 13.360 40.009 1.00 94.06 428 ASN A CA 1
ATOM 3371 C C . ASN A 1 428 ? -4.534 13.393 39.433 1.00 94.06 428 ASN A C 1
ATOM 3373 O O . ASN A 1 428 ? -5.250 12.392 39.536 1.00 94.06 428 ASN A O 1
ATOM 3377 N N . PRO A 1 429 ? -4.941 14.485 38.757 1.00 94.06 429 PRO A N 1
ATOM 3378 C CA . PRO A 1 429 ? -6.268 14.602 38.147 1.00 94.06 429 PRO A CA 1
ATOM 3379 C C . PRO A 1 429 ? -6.608 13.488 37.150 1.00 94.06 429 PRO A C 1
ATOM 3381 O O . PRO A 1 429 ? -7.781 13.232 36.898 1.00 94.06 429 PRO A O 1
ATOM 3384 N N . ARG A 1 430 ? -5.591 12.815 36.598 1.00 94.12 430 ARG A N 1
ATOM 3385 C CA . ARG A 1 430 ? -5.715 11.729 35.623 1.00 94.12 430 ARG A CA 1
ATOM 3386 C C . ARG A 1 430 ? -5.467 10.333 36.208 1.00 94.12 430 ARG A C 1
ATOM 3388 O O . ARG A 1 430 ? -5.359 9.373 35.452 1.00 94.12 430 ARG A O 1
ATOM 3395 N N . ALA A 1 431 ? -5.402 10.190 37.535 1.00 94.06 431 ALA A N 1
ATOM 3396 C CA . ALA A 1 431 ? -5.022 8.936 38.197 1.00 94.06 431 ALA A CA 1
A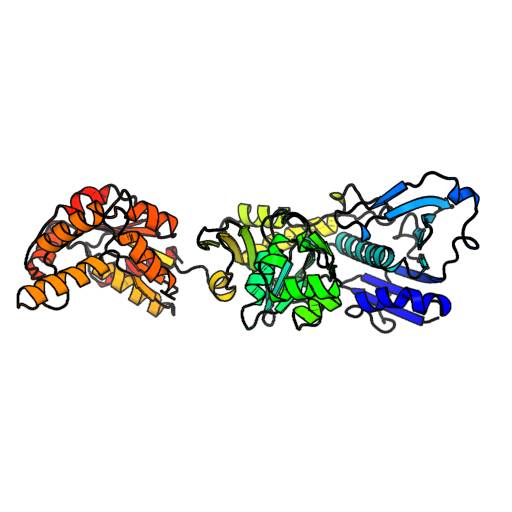TOM 3397 C C . ALA A 1 431 ? -5.791 7.703 37.685 1.00 94.06 431 ALA A C 1
ATOM 3399 O O . ALA A 1 431 ? -5.191 6.653 37.473 1.00 94.06 431 ALA A O 1
ATOM 3400 N N . PHE A 1 432 ? -7.104 7.829 37.461 1.00 95.38 432 PHE A N 1
ATOM 3401 C CA . PHE A 1 432 ? -7.928 6.715 36.985 1.00 95.38 432 PHE A CA 1
ATOM 3402 C C . PHE A 1 432 ? -7.747 6.438 35.504 1.00 95.38 432 PHE A C 1
ATOM 3404 O O . PHE A 1 432 ? -7.588 5.283 35.123 1.00 95.38 432 PHE A O 1
ATOM 3411 N N . ILE A 1 433 ? -7.767 7.478 34.670 1.00 94.25 433 ILE A N 1
ATOM 3412 C CA . ILE A 1 433 ? -7.663 7.299 33.228 1.00 94.25 433 ILE A CA 1
ATOM 3413 C C . ILE A 1 433 ? -6.284 6.796 32.802 1.00 94.25 433 ILE A C 1
ATOM 3415 O O . ILE A 1 433 ? -6.191 5.991 31.876 1.00 94.25 433 ILE A O 1
ATOM 3419 N N . ASP A 1 434 ? -5.218 7.222 33.474 1.00 88.81 434 ASP A N 1
ATOM 3420 C CA . ASP A 1 434 ? -3.866 6.786 33.135 1.00 88.81 434 ASP A CA 1
ATOM 3421 C C . ASP A 1 434 ? -3.683 5.296 33.488 1.00 88.81 434 ASP A C 1
ATOM 3423 O O . ASP A 1 434 ? -3.265 4.513 32.634 1.00 88.81 434 ASP A O 1
ATOM 3427 N N . ASP A 1 435 ? -4.111 4.865 34.683 1.00 92.69 435 ASP A N 1
ATOM 3428 C CA . ASP A 1 435 ? -4.134 3.443 35.068 1.00 92.69 435 ASP A CA 1
ATOM 3429 C C . ASP A 1 435 ? -5.065 2.608 34.165 1.00 92.69 435 ASP A C 1
ATOM 3431 O O . ASP A 1 435 ? -4.707 1.523 33.698 1.00 92.69 435 ASP A O 1
ATOM 3435 N N . PHE A 1 436 ? -6.251 3.137 33.850 1.00 94.00 436 PHE A N 1
ATOM 3436 C CA . PHE A 1 436 ? -7.192 2.513 32.922 1.00 94.00 436 PHE A CA 1
ATOM 3437 C C . PHE A 1 436 ? -6.577 2.311 31.540 1.00 94.00 436 PHE A C 1
ATOM 3439 O O . PHE A 1 436 ? -6.737 1.242 30.963 1.00 94.00 436 PHE A O 1
ATOM 3446 N N . THR A 1 4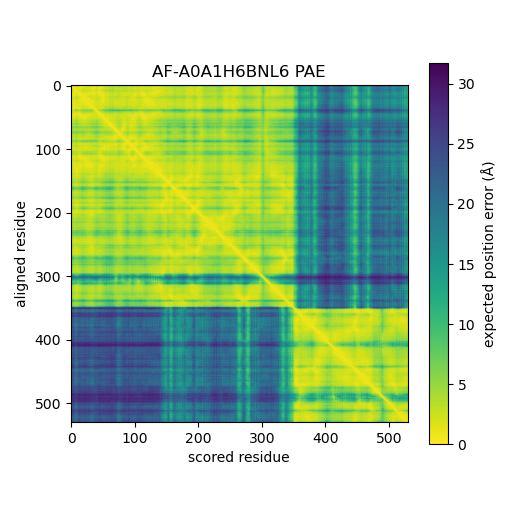37 ? -5.853 3.299 31.014 1.00 83.12 437 THR A N 1
ATOM 3447 C CA . THR A 1 437 ? -5.224 3.227 29.688 1.00 83.12 437 THR A CA 1
ATOM 3448 C C . THR A 1 437 ? -4.156 2.135 29.643 1.00 83.12 437 THR A C 1
ATOM 3450 O O . THR A 1 437 ? -4.084 1.393 28.662 1.00 83.12 437 THR A O 1
ATOM 3453 N N . VAL A 1 438 ? -3.378 1.972 30.719 1.00 80.56 438 VAL A N 1
ATOM 3454 C CA . VAL A 1 438 ? -2.408 0.872 30.841 1.00 80.56 438 VAL A CA 1
ATOM 3455 C C . VAL A 1 438 ? -3.125 -0.477 30.795 1.00 80.56 438 VAL A C 1
ATOM 3457 O O . VAL A 1 438 ? -2.777 -1.322 29.973 1.00 80.56 438 VAL A O 1
ATOM 3460 N N . ARG A 1 439 ? -4.178 -0.670 31.597 1.00 88.56 439 ARG A N 1
ATOM 3461 C CA . ARG A 1 439 ? -4.956 -1.924 31.597 1.00 88.56 439 ARG A CA 1
ATOM 3462 C C . ARG A 1 439 ? -5.724 -2.165 30.296 1.00 88.56 439 ARG A C 1
ATOM 3464 O O . ARG A 1 439 ? -5.886 -3.305 29.882 1.00 88.56 439 ARG A O 1
ATOM 3471 N N . LEU A 1 440 ? -6.180 -1.108 29.629 1.00 85.06 440 LEU A N 1
ATOM 3472 C CA . LEU A 1 440 ? -6.831 -1.193 28.324 1.00 85.06 440 LEU A CA 1
ATOM 3473 C C . LEU A 1 440 ? -5.847 -1.654 27.243 1.00 85.06 440 LEU A C 1
ATOM 3475 O O . LEU A 1 440 ? -6.234 -2.388 26.340 1.00 85.06 440 LEU A O 1
ATOM 3479 N N . SER A 1 441 ? -4.580 -1.238 27.330 1.00 74.19 441 SER A N 1
ATOM 3480 C CA . SER A 1 441 ? -3.550 -1.610 26.353 1.00 74.19 441 SER A CA 1
ATOM 3481 C C . SER A 1 441 ? -3.243 -3.111 26.346 1.00 74.19 441 SER A C 1
ATOM 3483 O O . SER A 1 441 ? -2.845 -3.639 25.309 1.00 74.19 441 SER A O 1
ATOM 3485 N N . THR A 1 442 ? -3.481 -3.793 27.471 1.00 75.69 442 THR A N 1
ATOM 3486 C CA . THR A 1 442 ? -3.286 -5.238 27.634 1.00 75.69 442 THR A CA 1
ATOM 3487 C C . THR A 1 442 ? -4.577 -6.043 27.474 1.00 75.69 442 THR A C 1
ATOM 3489 O O . THR A 1 442 ? -4.517 -7.270 27.431 1.00 75.69 442 THR A O 1
ATOM 3492 N N . ALA A 1 443 ? -5.737 -5.385 27.380 1.00 79.50 443 ALA A N 1
ATOM 3493 C CA . ALA A 1 443 ? -7.014 -6.045 27.148 1.00 79.50 443 ALA A CA 1
ATOM 3494 C C . ALA A 1 443 ? -7.140 -6.448 25.670 1.00 79.50 443 ALA A C 1
ATOM 3496 O O . ALA A 1 443 ? -7.308 -5.597 24.791 1.00 79.50 443 ALA A O 1
ATOM 3497 N N . ASP A 1 444 ? -7.061 -7.752 25.414 1.00 75.06 444 ASP A N 1
ATOM 3498 C CA . ASP A 1 444 ? -7.246 -8.343 24.090 1.00 75.06 444 ASP A CA 1
ATOM 3499 C C . ASP A 1 444 ? -8.670 -8.895 23.961 1.00 75.06 444 ASP A C 1
ATOM 3501 O O . ASP A 1 444 ? -8.970 -9.995 24.426 1.00 75.06 444 ASP A O 1
ATOM 3505 N N . ALA A 1 445 ? -9.573 -8.069 23.428 1.00 83.12 445 ALA A N 1
ATOM 3506 C CA . ALA A 1 445 ? -10.975 -8.418 23.238 1.00 83.12 445 ALA A CA 1
ATOM 3507 C C . ALA A 1 445 ? -11.615 -7.655 22.069 1.00 83.12 445 ALA A C 1
ATOM 3509 O O . ALA A 1 445 ? -11.314 -6.478 21.840 1.00 83.12 445 ALA A O 1
ATOM 3510 N N . ASP A 1 446 ? -12.553 -8.314 21.387 1.00 80.19 446 ASP A N 1
ATOM 3511 C CA . ASP A 1 446 ? -13.368 -7.739 20.312 1.00 80.19 446 ASP A CA 1
ATOM 3512 C C . ASP A 1 446 ? -14.398 -6.737 20.851 1.00 80.19 446 ASP A C 1
ATOM 3514 O O . ASP A 1 446 ? -14.732 -5.772 20.169 1.00 80.19 446 ASP A O 1
ATOM 3518 N N . VAL A 1 447 ? -14.887 -6.930 22.082 1.00 89.31 447 VAL A N 1
ATOM 3519 C CA . VAL A 1 447 ? -15.796 -6.002 22.772 1.00 89.31 447 VAL A CA 1
ATOM 3520 C C . VAL A 1 447 ? -15.232 -5.631 24.140 1.00 89.31 447 VAL A C 1
ATOM 3522 O O . VAL A 1 447 ? -15.088 -6.472 25.024 1.00 89.31 447 VAL A O 1
ATOM 3525 N N . ILE A 1 448 ? -14.936 -4.352 24.352 1.00 93.06 448 ILE A N 1
ATOM 3526 C CA . ILE A 1 448 ? -14.454 -3.839 25.635 1.00 93.06 448 ILE A CA 1
ATOM 3527 C C . ILE A 1 448 ? -15.541 -2.998 26.286 1.00 93.06 448 ILE A C 1
ATOM 3529 O O . ILE A 1 448 ? -15.980 -1.993 25.729 1.00 93.06 448 ILE A O 1
ATOM 3533 N N . VAL A 1 449 ? -15.931 -3.368 27.501 1.00 96.44 449 VAL A N 1
ATOM 3534 C CA . VAL A 1 449 ? -16.968 -2.674 28.263 1.00 96.44 449 VAL A CA 1
ATOM 3535 C C . VAL A 1 449 ? -16.358 -1.951 29.462 1.00 96.44 449 VAL A C 1
ATOM 3537 O O . VAL A 1 449 ? -15.624 -2.527 30.264 1.00 96.44 449 VAL A O 1
ATOM 3540 N N . ASN A 1 450 ? -16.699 -0.679 29.611 1.00 96.75 450 ASN A N 1
ATOM 3541 C CA . ASN A 1 450 ? -16.580 0.088 30.841 1.00 96.75 450 ASN A CA 1
ATOM 3542 C C . ASN A 1 450 ? -17.996 0.378 31.357 1.00 96.75 450 ASN A C 1
ATOM 3544 O O . ASN A 1 450 ? -18.873 0.690 30.566 1.00 96.75 450 ASN A O 1
ATOM 3548 N N . ASP A 1 451 ? -18.256 0.270 32.657 1.00 95.38 451 ASP A N 1
ATOM 3549 C CA . ASP A 1 451 ? -19.600 0.457 33.239 1.00 95.38 451 ASP A CA 1
ATOM 3550 C C . ASP A 1 451 ? -19.601 1.349 34.493 1.00 95.38 451 ASP A C 1
ATOM 3552 O O . ASP A 1 451 ? -20.559 1.356 35.275 1.00 95.38 451 ASP A O 1
ATOM 3556 N N . ASP A 1 452 ? -18.506 2.081 34.708 1.00 93.38 452 ASP A N 1
ATOM 3557 C CA . ASP A 1 452 ? -18.273 2.919 35.883 1.00 93.38 452 ASP A CA 1
ATOM 3558 C C . ASP A 1 452 ? -17.734 4.324 35.558 1.00 93.38 452 ASP A C 1
ATOM 3560 O O . ASP A 1 452 ? -17.265 5.021 36.460 1.00 93.38 452 ASP A O 1
ATOM 3564 N N . LEU A 1 453 ? -17.868 4.776 34.305 1.00 94.75 453 LEU A N 1
ATOM 3565 C CA . LEU A 1 453 ? -17.616 6.161 33.909 1.00 94.75 453 LEU A CA 1
ATOM 3566 C C . LEU A 1 453 ? -18.567 7.130 34.636 1.00 94.75 453 LEU A C 1
ATOM 3568 O O . LEU A 1 453 ? -19.790 6.968 34.612 1.00 94.75 453 LEU A O 1
ATOM 3572 N N . ARG A 1 454 ? -17.991 8.154 35.279 1.00 91.75 454 ARG A N 1
ATOM 3573 C CA . ARG A 1 454 ? -18.724 9.138 36.100 1.00 91.75 454 ARG A CA 1
ATOM 3574 C C . ARG A 1 454 ? -18.295 10.587 35.906 1.00 91.75 454 ARG A C 1
ATOM 3576 O O . ARG A 1 454 ? -19.095 11.479 36.163 1.00 91.75 454 ARG A O 1
ATOM 3583 N N . ASP A 1 455 ? -17.052 10.833 35.499 1.00 93.25 455 ASP A N 1
ATOM 3584 C CA . ASP A 1 455 ? -16.521 12.189 35.378 1.00 93.25 455 ASP A CA 1
ATOM 3585 C C . ASP A 1 455 ? -16.630 12.729 33.946 1.00 93.25 455 ASP A C 1
ATOM 3587 O O . ASP A 1 455 ? -15.989 12.177 33.046 1.00 93.25 455 ASP A O 1
ATOM 3591 N N . PRO A 1 456 ? -17.401 13.809 33.724 1.00 94.06 456 PRO A N 1
ATOM 3592 C CA . PRO A 1 456 ? -17.579 14.383 32.396 1.00 94.06 456 PRO A CA 1
ATOM 3593 C C . PRO A 1 456 ? -16.351 15.134 31.875 1.00 94.06 456 PRO A C 1
ATOM 3595 O O . PRO A 1 456 ? -16.226 15.306 30.666 1.00 94.06 456 PRO A O 1
ATOM 3598 N N . GLN A 1 457 ? -15.454 15.603 32.748 1.00 93.06 457 GLN A N 1
ATOM 3599 C CA . GLN A 1 457 ? -14.421 16.567 32.355 1.00 93.06 457 GLN A CA 1
ATOM 3600 C C . GLN A 1 457 ? -13.096 15.920 31.955 1.00 93.06 457 GLN A C 1
ATOM 3602 O O . GLN A 1 457 ? -12.458 16.389 31.013 1.00 93.06 457 GLN A O 1
ATOM 3607 N N . VAL A 1 458 ? -12.669 14.865 32.650 1.00 94.19 458 VAL A N 1
ATOM 3608 C CA . VAL A 1 458 ? -11.388 14.197 32.391 1.00 94.19 458 VAL A CA 1
ATOM 3609 C C . VAL A 1 458 ? -11.624 12.811 31.810 1.00 94.19 458 VAL A C 1
ATOM 3611 O O . VAL A 1 458 ? -11.175 12.530 30.695 1.00 94.19 458 VAL A O 1
ATOM 3614 N N . ASP A 1 459 ? -12.354 11.957 32.531 1.00 95.69 459 ASP A N 1
ATOM 3615 C CA . ASP A 1 459 ? -12.485 10.545 32.158 1.00 95.69 459 ASP A CA 1
ATOM 3616 C C . ASP A 1 459 ? -13.331 10.369 30.889 1.00 95.69 459 ASP A C 1
ATOM 3618 O O . ASP A 1 459 ? -12.910 9.672 29.967 1.00 95.69 459 ASP A O 1
ATOM 3622 N N . ALA A 1 460 ? -14.488 11.036 30.785 1.00 94.69 460 ALA A N 1
ATOM 3623 C CA . ALA A 1 460 ? -15.357 10.918 29.610 1.00 94.69 460 ALA A CA 1
ATOM 3624 C C . ALA A 1 460 ? -14.664 11.412 28.333 1.00 94.69 460 ALA A C 1
ATOM 3626 O O . ALA A 1 460 ? -14.692 10.729 27.309 1.00 94.69 460 ALA A O 1
ATOM 3627 N N . VAL A 1 461 ? -13.985 12.562 28.408 1.00 90.25 461 VAL A N 1
ATOM 3628 C CA . VAL A 1 461 ? -13.219 13.134 27.289 1.00 90.25 461 VAL A CA 1
ATOM 3629 C C . VAL A 1 461 ? -12.138 12.161 26.822 1.00 90.25 461 VAL A C 1
ATOM 3631 O O . VAL A 1 461 ? -11.968 11.934 25.623 1.00 90.25 461 VAL A O 1
ATOM 3634 N N . ALA A 1 462 ? -11.423 11.540 27.758 1.00 88.38 462 ALA A N 1
ATOM 3635 C CA . ALA A 1 462 ? -10.367 10.603 27.418 1.00 88.38 462 ALA A CA 1
ATOM 3636 C C . ALA A 1 462 ? -10.894 9.259 26.893 1.00 88.38 462 ALA A C 1
ATOM 3638 O O . ALA A 1 462 ? -10.349 8.745 25.919 1.00 88.38 462 ALA A O 1
ATOM 3639 N N . LEU A 1 463 ? -11.969 8.704 27.465 1.00 92.31 463 LEU A N 1
ATOM 3640 C CA . LEU A 1 463 ? -12.608 7.486 26.949 1.00 92.31 463 LEU A CA 1
ATOM 3641 C C . LEU A 1 463 ? -13.097 7.697 25.510 1.00 92.31 463 LEU A C 1
ATOM 3643 O O . LEU A 1 463 ? -12.860 6.845 24.652 1.00 92.31 463 LEU A O 1
ATOM 3647 N N . ARG A 1 464 ? -13.696 8.857 25.216 1.00 87.31 464 ARG A N 1
ATOM 3648 C CA . ARG A 1 464 ? -14.078 9.253 23.852 1.00 87.31 464 ARG A CA 1
ATOM 3649 C C . ARG A 1 464 ? -12.875 9.289 22.909 1.00 87.31 464 ARG A C 1
ATOM 3651 O O . ARG A 1 464 ? -12.939 8.716 21.824 1.00 87.31 464 ARG A O 1
ATOM 3658 N N . ALA A 1 465 ? -11.759 9.884 23.332 1.00 76.81 465 ALA A N 1
ATOM 3659 C CA . ALA A 1 465 ? -10.518 9.896 22.550 1.00 76.81 465 ALA A CA 1
ATOM 3660 C C . ALA A 1 465 ? -9.935 8.485 22.323 1.00 76.81 465 ALA A C 1
ATOM 3662 O O . ALA A 1 465 ? -9.311 8.229 21.295 1.00 76.81 465 ALA A O 1
ATOM 3663 N N . LEU A 1 466 ? -10.183 7.553 23.247 1.00 79.12 466 LEU A N 1
ATOM 3664 C CA . LEU A 1 466 ? -9.846 6.132 23.122 1.00 79.12 466 LEU A CA 1
ATOM 3665 C C . LEU A 1 466 ? -10.876 5.336 22.296 1.00 79.12 466 LEU A C 1
ATOM 3667 O O . LEU A 1 466 ? -10.763 4.114 22.202 1.00 79.12 466 LEU A O 1
ATOM 3671 N N . GLY A 1 467 ? -11.869 5.988 21.689 1.00 84.31 467 GLY A N 1
ATOM 3672 C CA . GLY A 1 467 ? -12.852 5.356 20.809 1.00 84.31 467 GLY A CA 1
ATOM 3673 C C . GLY A 1 467 ? -14.020 4.677 21.526 1.00 84.31 467 GLY A C 1
ATOM 3674 O O . GLY A 1 467 ? -14.721 3.887 20.898 1.00 84.31 467 GLY A O 1
ATOM 3675 N N . PHE A 1 468 ? -14.244 4.956 22.815 1.00 91.88 468 PHE A N 1
ATOM 3676 C CA . PHE A 1 468 ? -15.443 4.478 23.506 1.00 91.88 468 PHE A CA 1
ATOM 3677 C C . PHE A 1 468 ? -16.693 5.198 22.997 1.00 91.88 468 PHE A C 1
ATOM 3679 O O . PHE A 1 468 ? -16.729 6.429 22.913 1.00 91.88 468 PHE A O 1
ATOM 3686 N N . ARG A 1 469 ? -17.739 4.415 22.734 1.00 94.00 469 ARG A N 1
ATOM 3687 C CA . ARG A 1 469 ? -19.111 4.894 22.563 1.00 94.00 469 ARG A CA 1
ATOM 3688 C C . ARG A 1 469 ? -19.840 4.862 23.898 1.00 94.00 469 ARG A C 1
ATOM 3690 O O . ARG A 1 469 ? -19.661 3.923 24.670 1.00 94.00 469 ARG A O 1
ATOM 3697 N N . VAL A 1 470 ? -20.641 5.875 24.192 1.00 96.94 470 VAL A N 1
ATOM 3698 C CA . VAL A 1 470 ? -21.336 6.037 25.470 1.00 96.94 470 VAL A CA 1
ATOM 3699 C C . VAL A 1 470 ? -22.787 5.578 25.339 1.00 96.94 470 VAL A C 1
ATOM 3701 O O . VAL A 1 470 ? -23.573 6.180 24.610 1.00 96.94 470 VAL A O 1
ATOM 3704 N N . LEU A 1 471 ? -23.145 4.532 26.082 1.00 97.31 471 LEU A N 1
ATOM 3705 C CA . LEU A 1 471 ? -24.505 4.010 26.215 1.00 97.31 471 LEU A CA 1
ATOM 3706 C C . LEU A 1 471 ? -25.083 4.443 27.563 1.00 97.31 471 LEU A C 1
ATOM 3708 O O . LEU A 1 471 ? -24.594 4.021 28.613 1.00 97.31 471 LEU A O 1
ATOM 3712 N N . ARG A 1 472 ? -26.141 5.253 27.568 1.00 96.62 472 ARG A N 1
ATOM 3713 C CA . ARG A 1 472 ? -26.807 5.665 28.809 1.00 96.62 472 ARG A CA 1
ATOM 3714 C C . ARG A 1 472 ? -27.993 4.768 29.123 1.00 96.62 472 ARG A C 1
ATOM 3716 O O . ARG A 1 472 ? -28.892 4.615 28.310 1.00 96.62 472 ARG A O 1
ATOM 3723 N N . VAL A 1 473 ? -28.030 4.239 30.341 1.00 95.12 473 VAL A N 1
ATOM 3724 C CA . VAL A 1 473 ? -29.115 3.387 30.836 1.00 95.12 473 VAL A CA 1
ATOM 3725 C C . VAL A 1 473 ? -29.968 4.155 31.840 1.00 95.12 473 VAL A C 1
ATOM 3727 O O . VAL A 1 473 ? -29.495 4.513 32.929 1.00 95.12 473 VAL A O 1
ATOM 3730 N N . ARG A 1 474 ? -31.238 4.361 31.489 1.00 93.00 474 ARG A N 1
ATOM 3731 C CA . ARG A 1 474 ? -32.276 4.951 32.347 1.00 93.00 474 ARG A CA 1
ATOM 3732 C C . ARG A 1 474 ? -33.231 3.870 32.853 1.00 93.00 474 ARG A C 1
ATOM 3734 O O . ARG A 1 474 ? -33.364 2.821 32.236 1.00 93.00 474 ARG A O 1
ATOM 3741 N N . CYS A 1 475 ? -33.905 4.123 33.967 1.00 90.25 475 CYS A N 1
ATOM 3742 C CA . CYS A 1 475 ? -35.047 3.329 34.422 1.00 90.25 475 CYS A CA 1
ATOM 3743 C C . CYS A 1 475 ? -36.010 4.221 35.207 1.00 90.25 475 CYS A C 1
ATOM 3745 O O . CYS A 1 475 ? -35.632 5.321 35.619 1.00 90.25 475 CYS A O 1
ATOM 3747 N N . ASP A 1 476 ? -37.217 3.722 35.453 1.00 89.81 476 ASP A N 1
ATOM 3748 C CA . ASP A 1 476 ? -38.203 4.415 36.283 1.00 89.81 476 ASP A CA 1
ATOM 3749 C C . ASP A 1 476 ? -37.705 4.547 37.731 1.00 89.81 476 ASP A C 1
ATOM 3751 O O . ASP A 1 476 ? -37.077 3.632 38.279 1.00 89.81 476 ASP A O 1
ATOM 3755 N N . GLU A 1 477 ? -37.991 5.688 38.363 1.00 85.12 477 GLU A N 1
ATOM 3756 C CA . GLU A 1 477 ? -37.458 6.028 39.688 1.00 85.12 477 GLU A CA 1
ATOM 3757 C C . GLU A 1 477 ? -37.944 5.063 40.779 1.00 85.12 477 GLU A C 1
ATOM 3759 O O . GLU A 1 477 ? -37.145 4.590 41.588 1.00 85.12 477 GLU A O 1
ATOM 3764 N N . ASP A 1 478 ? -39.221 4.675 40.750 1.00 85.69 478 ASP A N 1
ATOM 3765 C CA . ASP A 1 478 ? -39.790 3.726 41.714 1.00 85.69 478 ASP A CA 1
ATOM 3766 C C . ASP A 1 478 ? -39.112 2.350 41.638 1.00 85.69 478 ASP A C 1
ATOM 3768 O O . ASP A 1 478 ? -38.870 1.692 42.655 1.00 85.69 478 ASP A O 1
ATOM 3772 N N . LEU A 1 479 ? -38.767 1.909 40.424 1.00 84.75 479 LEU A N 1
ATOM 3773 C CA . LEU A 1 479 ? -38.052 0.656 40.197 1.00 84.75 479 LEU A CA 1
ATOM 3774 C C . LEU A 1 479 ? -36.591 0.762 40.651 1.00 84.75 479 LEU A C 1
ATOM 3776 O O . LEU A 1 479 ? -36.061 -0.172 41.259 1.00 84.75 479 LEU A O 1
ATOM 3780 N N . ARG A 1 480 ? -35.951 1.912 40.404 1.00 86.38 480 ARG A N 1
ATOM 3781 C CA . ARG A 1 480 ? -34.585 2.207 40.853 1.00 86.38 480 ARG A CA 1
ATOM 3782 C C . ARG A 1 480 ? -34.464 2.100 42.369 1.00 86.38 480 ARG A C 1
ATOM 3784 O O . ARG A 1 480 ? -33.560 1.424 42.858 1.00 86.38 480 ARG A O 1
ATOM 3791 N N . GLN A 1 481 ? -35.385 2.724 43.103 1.00 82.25 481 GLN A N 1
ATOM 3792 C CA . GLN A 1 481 ? -35.374 2.740 44.567 1.00 82.25 481 GLN A CA 1
ATOM 3793 C C . GLN A 1 481 ? -35.571 1.343 45.167 1.00 82.25 481 GLN A C 1
ATOM 3795 O O . GLN A 1 481 ? -34.850 0.973 46.096 1.00 82.25 481 GLN A O 1
ATOM 3800 N N . LYS A 1 482 ? -36.464 0.525 44.590 1.00 83.25 482 LYS A N 1
ATOM 3801 C CA . LYS A 1 482 ? -36.629 -0.887 44.984 1.00 83.25 482 LYS A CA 1
ATOM 3802 C C . LYS A 1 482 ? -35.328 -1.677 44.821 1.00 83.25 482 LYS A C 1
ATOM 3804 O O . LYS A 1 482 ? -34.850 -2.272 45.781 1.00 83.25 482 LYS A O 1
ATOM 3809 N N . ARG A 1 483 ? -34.696 -1.590 43.644 1.00 83.12 483 ARG A N 1
ATOM 3810 C CA . ARG A 1 483 ? -33.414 -2.262 43.354 1.00 83.12 483 ARG A CA 1
ATOM 3811 C C . ARG A 1 483 ? -32.290 -1.805 44.287 1.00 83.12 483 ARG A C 1
ATOM 3813 O O . ARG A 1 483 ? -31.435 -2.599 44.669 1.00 83.12 483 ARG A O 1
ATOM 3820 N N . LEU A 1 484 ? -32.267 -0.523 44.654 1.00 76.81 484 LEU A N 1
ATOM 3821 C CA . LEU A 1 484 ? -31.281 0.007 45.594 1.00 76.81 484 LEU A CA 1
ATOM 3822 C C . LEU A 1 484 ? -31.482 -0.546 47.006 1.00 76.81 484 LEU A C 1
ATOM 3824 O O . LEU A 1 484 ? -30.497 -0.848 47.674 1.00 76.81 484 LEU A O 1
ATOM 3828 N N . ALA A 1 485 ? -32.720 -0.686 47.483 1.00 76.56 485 ALA A N 1
ATOM 3829 C CA . ALA A 1 485 ? -33.010 -1.225 48.815 1.00 76.56 485 ALA A CA 1
ATOM 3830 C C . ALA A 1 485 ? -32.467 -2.656 49.013 1.00 76.56 485 ALA A C 1
ATOM 3832 O O . ALA A 1 485 ? -31.990 -2.980 50.096 1.00 76.56 485 ALA A O 1
ATOM 3833 N N . GLU A 1 486 ? -32.450 -3.466 47.956 1.00 78.50 486 GLU A N 1
ATOM 3834 C CA . GLU A 1 486 ? -32.057 -4.883 47.988 1.00 78.50 486 GLU A CA 1
ATOM 3835 C C . GLU A 1 486 ? -30.533 -5.126 47.943 1.00 78.50 486 GLU A C 1
ATOM 3837 O O . GLU A 1 486 ? -30.077 -6.236 48.202 1.00 78.50 486 GLU A O 1
ATOM 3842 N N . ARG A 1 487 ? -29.721 -4.104 47.631 1.00 70.25 487 ARG A N 1
ATOM 3843 C CA . ARG A 1 487 ? -28.296 -4.270 47.273 1.00 70.25 487 ARG A CA 1
ATOM 3844 C C . ARG A 1 487 ? -27.327 -4.461 48.452 1.00 70.25 487 ARG A C 1
ATOM 3846 O O . ARG A 1 487 ? -26.199 -4.884 48.234 1.00 70.25 487 ARG A O 1
ATOM 3853 N N . GLY A 1 488 ? -27.744 -4.157 49.683 1.00 64.94 488 GLY A N 1
ATOM 3854 C CA . GLY A 1 488 ? -26.948 -4.424 50.895 1.00 64.94 488 GLY A CA 1
ATOM 3855 C C . GLY A 1 488 ? -25.665 -3.590 51.084 1.00 64.94 488 GLY A C 1
ATOM 3856 O O . GLY A 1 488 ? -24.803 -3.999 51.856 1.00 64.94 488 GLY A O 1
ATOM 3857 N N . ASP A 1 489 ? -25.518 -2.443 50.406 1.00 69.56 489 ASP A N 1
ATOM 3858 C CA . ASP A 1 489 ? -24.320 -1.582 50.494 1.00 69.56 489 ASP A CA 1
ATOM 3859 C C . ASP A 1 489 ? -24.118 -0.986 51.921 1.00 69.56 489 ASP A C 1
ATOM 3861 O O . ASP A 1 489 ? -25.088 -0.459 52.481 1.00 69.56 489 ASP A O 1
ATOM 3865 N N . PRO A 1 490 ? -22.889 -1.002 52.504 1.00 61.81 490 PRO A N 1
ATOM 3866 C CA . PRO A 1 490 ? -22.608 -0.476 53.852 1.00 61.81 490 PRO A CA 1
ATOM 3867 C C . PRO A 1 490 ? -22.911 1.015 54.027 1.00 61.81 490 PRO A C 1
ATOM 3869 O O . PRO A 1 490 ? -23.382 1.444 55.081 1.00 61.81 490 PRO A O 1
ATOM 3872 N N . THR A 1 491 ? -22.626 1.810 52.996 1.00 69.88 491 THR A N 1
ATOM 3873 C CA . THR A 1 491 ? -22.881 3.252 52.955 1.00 69.88 491 THR A CA 1
ATOM 3874 C C . THR A 1 491 ? -23.393 3.647 51.568 1.00 69.88 491 THR A C 1
ATOM 3876 O O . THR A 1 491 ? -23.143 2.955 50.578 1.00 69.88 491 THR A O 1
ATOM 3879 N N . ARG A 1 492 ? -24.145 4.754 51.485 1.00 70.50 492 ARG A N 1
ATOM 3880 C CA . ARG A 1 492 ? -24.695 5.289 50.227 1.00 70.50 492 ARG A CA 1
ATOM 3881 C C . ARG A 1 492 ? -24.315 6.752 50.050 1.00 70.50 492 ARG A C 1
ATOM 3883 O O . ARG A 1 492 ? -24.425 7.524 51.001 1.00 70.50 492 ARG A O 1
ATOM 3890 N N . ALA A 1 493 ? -23.913 7.123 48.840 1.00 68.69 493 ALA A N 1
ATOM 3891 C CA . ALA A 1 493 ? -23.605 8.491 48.454 1.00 68.69 493 ALA A CA 1
ATOM 3892 C C . ALA A 1 493 ? -23.993 8.747 46.988 1.00 68.69 493 ALA A C 1
ATOM 3894 O O . ALA A 1 493 ? -23.718 7.938 46.105 1.00 68.69 493 ALA A O 1
ATOM 3895 N N . ASP A 1 494 ? -24.614 9.901 46.728 1.00 68.88 494 ASP A N 1
ATOM 3896 C CA . ASP A 1 494 ? -25.074 10.284 45.384 1.00 68.88 494 ASP A CA 1
ATOM 3897 C C . ASP A 1 494 ? -24.153 11.311 44.700 1.00 68.88 494 ASP A C 1
ATOM 3899 O O . ASP A 1 494 ? -24.329 11.624 43.516 1.00 68.88 494 ASP A O 1
ATOM 3903 N N . ARG A 1 495 ? -23.146 11.844 45.409 1.00 73.44 495 ARG A N 1
ATOM 3904 C CA . ARG A 1 495 ? -22.330 12.973 44.931 1.00 73.44 495 ARG A CA 1
ATOM 3905 C C . ARG A 1 495 ? -21.610 12.632 43.632 1.00 73.44 495 ARG A C 1
ATOM 3907 O O . ARG A 1 495 ? -21.672 13.410 42.679 1.00 73.44 495 ARG A O 1
ATOM 3914 N N . SER A 1 496 ? -21.013 11.447 43.556 1.00 70.06 496 SER A N 1
ATOM 3915 C CA . SER A 1 496 ? -20.322 10.936 42.367 1.00 70.06 496 SER A CA 1
ATOM 3916 C C . SER A 1 496 ? -21.227 10.674 41.153 1.00 70.06 496 SER A C 1
ATOM 3918 O O . SER A 1 496 ? -20.722 10.327 40.088 1.00 70.06 496 SER A O 1
ATOM 3920 N N . THR A 1 497 ? -22.552 10.813 41.284 1.00 76.75 497 THR A N 1
ATOM 3921 C CA . THR A 1 497 ? -23.519 10.674 40.177 1.00 76.75 497 THR A CA 1
ATOM 3922 C C . THR A 1 497 ? -24.158 11.989 39.734 1.00 76.75 497 THR A C 1
ATOM 3924 O O . THR A 1 497 ? -24.799 12.020 38.688 1.00 76.75 497 THR A O 1
ATOM 3927 N N . SER A 1 498 ? -23.941 13.079 40.477 1.00 77.69 498 SER A N 1
ATOM 3928 C CA . SER A 1 498 ? -24.611 14.377 40.278 1.00 77.69 498 SER A CA 1
ATOM 3929 C C . SER A 1 498 ? -24.378 15.031 38.911 1.00 77.69 498 SER A C 1
ATOM 3931 O O . SER A 1 498 ? -25.175 15.864 38.494 1.00 77.69 498 SER A O 1
ATOM 3933 N N . ARG A 1 499 ? -23.304 14.649 38.211 1.00 87.06 499 ARG A N 1
ATOM 3934 C CA . ARG A 1 499 ? -22.886 15.231 36.924 1.00 87.06 499 ARG A CA 1
ATOM 3935 C C . ARG A 1 499 ? -22.950 14.250 35.752 1.00 87.06 499 ARG A C 1
ATOM 3937 O O . ARG A 1 499 ? -22.422 14.533 34.684 1.00 87.06 499 ARG A O 1
ATOM 3944 N N . LEU A 1 500 ? -23.588 13.089 35.927 1.00 86.62 500 LEU A N 1
ATOM 3945 C CA . LEU A 1 500 ? -23.704 12.081 34.862 1.00 86.62 500 LEU A CA 1
ATOM 3946 C C . LEU A 1 500 ? -24.455 12.599 33.629 1.00 86.62 500 LEU A C 1
ATOM 3948 O O . LEU A 1 500 ? -24.147 12.185 32.512 1.00 86.62 500 LEU A O 1
ATOM 3952 N N . ASP A 1 501 ? -25.417 13.502 33.825 1.00 88.06 501 ASP A N 1
ATOM 3953 C CA . ASP A 1 501 ? -26.188 14.084 32.724 1.00 88.06 501 ASP A CA 1
ATOM 3954 C C . ASP A 1 501 ? -25.333 14.964 31.798 1.00 88.06 501 ASP A C 1
ATOM 3956 O O . ASP A 1 501 ? -25.672 15.102 30.624 1.00 88.06 501 ASP A O 1
ATOM 3960 N N . GLU A 1 502 ? -24.192 15.473 32.281 1.00 93.12 502 GLU A N 1
ATOM 3961 C CA . GLU A 1 502 ? -23.229 16.245 31.483 1.00 93.12 502 GLU A CA 1
ATOM 3962 C C . GLU A 1 502 ? -22.434 15.376 30.491 1.00 93.12 502 GLU A C 1
ATOM 3964 O O . GLU A 1 502 ? -21.816 15.907 29.570 1.00 93.12 502 GLU A O 1
ATOM 3969 N N . ILE A 1 503 ? -22.433 14.046 30.653 1.00 93.88 503 ILE A N 1
ATOM 3970 C CA . ILE A 1 503 ? -21.762 13.128 29.724 1.00 93.88 503 ILE A CA 1
ATOM 3971 C C . ILE A 1 503 ? -22.682 12.856 28.536 1.00 93.88 503 ILE A C 1
ATOM 3973 O O . ILE A 1 503 ? -23.669 12.136 28.679 1.00 93.88 503 ILE A O 1
ATOM 3977 N N . GLU A 1 504 ? -22.340 13.369 27.357 1.00 92.56 504 GLU A N 1
ATOM 3978 C CA . GLU A 1 504 ? -23.081 13.106 26.120 1.00 92.56 504 GLU A CA 1
ATOM 3979 C C . GLU A 1 504 ? -23.098 11.606 25.774 1.00 92.56 504 GLU A C 1
ATOM 3981 O O . GLU A 1 504 ? -22.048 10.958 25.669 1.00 92.56 504 GLU A O 1
ATOM 3986 N N . ALA A 1 505 ? -24.302 11.060 25.588 1.00 94.69 505 ALA A N 1
ATOM 3987 C CA . ALA A 1 505 ? -24.530 9.671 25.211 1.00 94.69 505 ALA A CA 1
ATOM 3988 C C . ALA A 1 505 ? -24.735 9.547 23.696 1.00 94.69 505 ALA A C 1
ATOM 3990 O O . ALA A 1 505 ? -25.432 10.365 23.105 1.00 94.69 505 ALA A O 1
ATOM 3991 N N . ASP A 1 506 ? -24.173 8.502 23.084 1.00 93.12 506 ASP A N 1
ATOM 3992 C CA . ASP A 1 506 ? -24.450 8.169 21.677 1.00 93.12 506 ASP A CA 1
ATOM 3993 C C . ASP A 1 506 ? -25.807 7.491 21.517 1.00 93.12 506 ASP A C 1
ATOM 3995 O O . ASP A 1 506 ? -26.451 7.598 20.476 1.00 93.12 506 ASP A O 1
ATOM 3999 N N . LEU A 1 507 ? -26.219 6.755 22.549 1.00 95.44 507 LEU A N 1
ATOM 4000 C CA . LEU A 1 507 ? -27.493 6.063 22.600 1.00 95.44 507 LEU A CA 1
ATOM 4001 C C . LEU A 1 507 ? -28.012 6.036 24.037 1.00 95.44 507 LEU A C 1
ATOM 4003 O O . LEU A 1 507 ? -27.239 5.879 24.988 1.00 95.44 507 LEU A O 1
ATOM 4007 N N . GLU A 1 508 ? -29.327 6.160 24.194 1.00 95.69 508 GLU A N 1
ATOM 4008 C CA . GLU A 1 508 ? -30.012 5.955 25.469 1.00 95.69 508 GLU A CA 1
ATOM 4009 C C . GLU A 1 508 ? -30.882 4.692 25.402 1.00 95.69 508 GLU A C 1
ATOM 4011 O O . GLU A 1 508 ? -31.556 4.438 24.406 1.00 95.69 508 GLU A O 1
ATOM 4016 N N . LEU A 1 509 ? -30.876 3.906 26.478 1.00 94.31 509 LEU A N 1
ATOM 4017 C CA . LEU A 1 509 ? -31.639 2.673 26.617 1.00 94.31 509 LEU A CA 1
ATOM 4018 C C . LEU A 1 509 ? -32.463 2.714 27.911 1.00 94.31 509 LEU A C 1
ATOM 4020 O O . LEU A 1 509 ? -31.953 3.036 28.989 1.00 94.31 509 LEU A O 1
ATOM 4024 N N . HIS A 1 510 ? -33.751 2.384 27.801 1.00 92.38 510 HIS A N 1
ATOM 4025 C CA . HIS A 1 510 ? -34.707 2.407 28.908 1.00 92.38 510 HIS A CA 1
ATOM 4026 C C . HIS A 1 510 ? -34.948 1.005 29.483 1.00 92.38 510 HIS A C 1
ATOM 4028 O O . HIS A 1 510 ? -35.563 0.153 28.852 1.00 92.38 510 HIS A O 1
ATOM 4034 N N . ASN A 1 511 ? -34.508 0.792 30.721 1.00 90.81 511 ASN A N 1
ATOM 4035 C CA . ASN A 1 511 ? -34.608 -0.459 31.473 1.00 90.81 511 ASN A CA 1
ATOM 4036 C C . ASN A 1 511 ? -35.777 -0.433 32.477 1.00 90.81 511 ASN A C 1
ATOM 4038 O O . ASN A 1 511 ? -35.578 -0.558 33.693 1.00 90.81 511 ASN A O 1
ATOM 4042 N N . SER A 1 512 ? -36.988 -0.221 31.960 1.00 86.00 512 SER A N 1
ATOM 4043 C CA . SER A 1 512 ? -38.236 -0.252 32.746 1.00 86.00 512 SER A CA 1
ATOM 4044 C C . SER A 1 512 ? -39.085 -1.507 32.473 1.00 86.00 512 SER A C 1
ATOM 4046 O O . SER A 1 512 ? -40.084 -1.726 33.152 1.00 86.00 512 SER A O 1
ATOM 4048 N N . GLY A 1 513 ? -38.690 -2.335 31.497 1.00 85.31 513 GLY A N 1
ATOM 4049 C CA . GLY A 1 513 ? -39.348 -3.598 31.150 1.00 85.31 513 GLY A CA 1
ATOM 4050 C C . GLY A 1 513 ? -38.823 -4.813 31.925 1.00 85.31 513 GLY A C 1
ATOM 4051 O O . GLY A 1 513 ? -38.129 -4.685 32.937 1.00 85.31 513 GLY A O 1
ATOM 4052 N N . ASP A 1 514 ? -39.162 -6.005 31.433 1.00 89.50 514 ASP A N 1
ATOM 4053 C CA . ASP A 1 514 ? -38.600 -7.261 31.929 1.00 89.50 514 ASP A CA 1
ATOM 4054 C C . ASP A 1 514 ? -37.162 -7.498 31.424 1.00 89.50 514 ASP A C 1
ATOM 4056 O O . ASP A 1 514 ? -36.620 -6.761 30.593 1.00 89.50 514 ASP A O 1
ATOM 4060 N N . LEU A 1 515 ? -36.507 -8.521 31.980 1.00 88.62 515 LEU A N 1
ATOM 4061 C CA . LEU A 1 515 ? -35.111 -8.819 31.667 1.00 88.62 515 LEU A CA 1
ATOM 4062 C C . LEU A 1 515 ? -34.919 -9.281 30.217 1.00 88.62 515 LEU A C 1
ATOM 4064 O O . LEU A 1 515 ? -33.885 -8.976 29.627 1.00 88.62 515 LEU A O 1
ATOM 4068 N N . ASP A 1 516 ? -35.886 -9.998 29.645 1.00 90.62 516 ASP A N 1
ATOM 4069 C CA . ASP A 1 516 ? -35.775 -10.522 28.283 1.00 90.62 516 ASP A CA 1
ATOM 4070 C C . ASP A 1 516 ? -35.930 -9.411 27.239 1.00 90.62 516 ASP A C 1
ATOM 4072 O O . ASP A 1 516 ? -35.148 -9.357 26.288 1.00 90.62 516 ASP A O 1
ATOM 4076 N N . GLY A 1 517 ? -36.845 -8.463 27.459 1.00 91.12 517 GLY A N 1
ATOM 4077 C CA . GLY A 1 517 ? -36.951 -7.245 26.661 1.00 91.12 517 GLY A CA 1
ATOM 4078 C C . GLY A 1 517 ? -35.690 -6.386 26.757 1.00 91.12 517 GLY A C 1
ATOM 4079 O O . GLY A 1 517 ? -35.174 -5.927 25.738 1.00 91.12 517 GLY A O 1
ATOM 4080 N N . HIS A 1 518 ? -35.126 -6.231 27.961 1.00 93.38 518 HIS A N 1
ATOM 4081 C CA . HIS A 1 518 ? -33.856 -5.517 28.153 1.00 93.38 518 HIS A CA 1
ATOM 4082 C C . HIS A 1 518 ? -32.684 -6.227 27.454 1.00 93.38 518 HIS A C 1
ATOM 4084 O O . HIS A 1 518 ? -31.874 -5.582 26.793 1.00 93.38 518 HIS A O 1
ATOM 4090 N N . ARG A 1 519 ? -32.615 -7.563 27.524 1.00 94.75 519 ARG A N 1
ATOM 4091 C CA . ARG A 1 519 ? -31.620 -8.381 26.808 1.00 94.75 519 ARG A CA 1
ATOM 4092 C C . ARG A 1 519 ? -31.734 -8.223 25.291 1.00 94.75 519 ARG A C 1
ATOM 4094 O O . ARG A 1 519 ? -30.704 -8.087 24.634 1.00 94.75 519 ARG A O 1
ATOM 4101 N N . ALA A 1 520 ? -32.949 -8.234 24.743 1.00 92.50 520 ALA A N 1
ATOM 4102 C CA . ALA A 1 520 ? -33.179 -8.017 23.316 1.00 92.50 520 ALA A CA 1
ATOM 4103 C C . ALA A 1 520 ? -32.702 -6.623 22.880 1.00 92.50 520 ALA A C 1
ATOM 4105 O O . ALA A 1 520 ? -31.919 -6.520 21.939 1.00 92.50 520 ALA A O 1
ATOM 4106 N N . ALA A 1 521 ? -33.064 -5.578 23.630 1.00 93.75 521 ALA A N 1
ATOM 4107 C CA . ALA A 1 521 ? -32.616 -4.215 23.353 1.00 93.75 521 ALA A CA 1
ATOM 4108 C C . ALA A 1 521 ? -31.083 -4.090 23.392 1.00 93.75 521 ALA A C 1
ATOM 4110 O O . ALA A 1 521 ? -30.487 -3.492 22.504 1.00 93.75 521 ALA A O 1
ATOM 4111 N N . VAL A 1 522 ? -30.414 -4.693 24.382 1.00 95.12 522 VAL A N 1
ATOM 4112 C CA . VAL A 1 522 ? -28.941 -4.684 24.461 1.00 95.12 522 VAL A CA 1
ATOM 4113 C C . VAL A 1 522 ? -28.295 -5.401 23.273 1.00 95.12 522 VAL A C 1
ATOM 4115 O O . VAL A 1 522 ? -27.269 -4.936 22.773 1.00 95.12 522 VAL A O 1
ATOM 4118 N N . ARG A 1 523 ? -28.890 -6.501 22.795 1.00 92.19 523 ARG A N 1
ATOM 4119 C CA . ARG A 1 523 ? -28.417 -7.190 21.589 1.00 92.19 523 ARG A CA 1
ATOM 4120 C C . ARG A 1 523 ? -28.526 -6.290 20.358 1.00 92.19 523 ARG A C 1
ATOM 4122 O O . ARG A 1 523 ? -27.548 -6.184 19.629 1.00 92.19 523 ARG A O 1
ATOM 4129 N N . GLU A 1 524 ? -29.649 -5.599 20.179 1.00 90.56 524 GLU A N 1
ATOM 4130 C CA . GLU A 1 524 ? -29.825 -4.637 19.081 1.00 90.56 524 GLU A CA 1
ATOM 4131 C C . GLU A 1 524 ? -28.793 -3.501 19.139 1.00 90.56 524 GLU A C 1
ATOM 4133 O O . GLU A 1 524 ? -28.253 -3.109 18.106 1.00 90.56 524 GLU A O 1
ATOM 4138 N N . VAL A 1 525 ? -28.457 -3.003 20.339 1.00 91.62 525 VAL A N 1
ATOM 4139 C CA . VAL A 1 525 ? -27.378 -2.012 20.499 1.00 91.62 525 VAL A CA 1
ATOM 4140 C C . VAL A 1 525 ? -26.041 -2.571 20.031 1.00 91.62 525 VAL A C 1
ATOM 4142 O O . VAL A 1 525 ? -25.326 -1.892 19.296 1.00 91.62 525 VAL A O 1
ATOM 4145 N N . LEU A 1 526 ? -25.690 -3.788 20.459 1.00 87.44 526 LEU A N 1
ATOM 4146 C CA . LEU A 1 526 ? -24.425 -4.409 20.079 1.00 87.44 526 LEU A CA 1
ATOM 4147 C C . LEU A 1 526 ? -24.352 -4.608 18.560 1.00 87.44 526 LEU A C 1
ATOM 4149 O O . LEU A 1 526 ? -23.387 -4.175 17.939 1.00 87.44 526 LEU A O 1
ATOM 4153 N N . GLU A 1 527 ? -25.386 -5.202 17.965 1.00 81.44 527 GLU A N 1
ATOM 4154 C CA . GLU A 1 527 ? -25.480 -5.448 16.522 1.00 81.44 527 GLU A CA 1
ATOM 4155 C C . GLU A 1 527 ? -25.441 -4.152 15.708 1.00 81.44 527 GLU A C 1
ATOM 4157 O O . GLU A 1 527 ? -24.790 -4.101 14.671 1.00 81.44 527 GLU A O 1
ATOM 4162 N N . GLY A 1 528 ? -26.087 -3.087 16.188 1.00 75.31 528 GLY A N 1
ATOM 4163 C CA . GLY A 1 528 ? -26.045 -1.780 15.537 1.00 75.31 528 GLY A CA 1
ATOM 4164 C C . GLY A 1 528 ? -24.703 -1.058 15.677 1.00 75.31 528 GLY A C 1
ATOM 4165 O O . GLY A 1 528 ? -24.458 -0.076 14.971 1.00 75.31 528 GLY A O 1
ATOM 4166 N N . TRP A 1 529 ? -23.845 -1.482 16.609 1.00 82.56 529 TRP A N 1
ATOM 4167 C CA . TRP A 1 529 ? -22.565 -0.833 16.879 1.00 82.56 529 TRP A CA 1
ATOM 4168 C C . TRP A 1 529 ? -21.340 -1.561 16.323 1.00 82.56 529 TRP A C 1
ATOM 4170 O O . TRP A 1 529 ? -20.327 -0.878 16.102 1.00 82.56 529 TRP A O 1
ATOM 4180 N N . LEU A 1 530 ? -21.438 -2.871 16.091 1.00 67.56 530 LEU A N 1
ATOM 4181 C CA . LEU A 1 530 ? -20.504 -3.666 15.281 1.00 67.56 530 LEU A CA 1
ATOM 4182 C C . LEU A 1 530 ? -20.550 -3.205 13.808 1.00 67.56 530 LEU A C 1
ATOM 4184 O O . LEU A 1 530 ? -19.466 -3.028 13.188 1.00 67.56 530 LEU A O 1
#

Nearest PDB structures (foldseek):
  1n5l-assembly1_B  TM=5.427E-01  e=1.158E-03  Mycobacterium tuberculosis
  1w2h-assembly1_B  TM=5.209E-01  e=3.215E-03  Mycobacterium tuberculosis
  1w2g-assembly1_A  TM=4.719E-01  e=2.042E-03  Mycobacterium tuberculosis
  6yt1-assembly1_B  TM=4.774E-01  e=3.215E-03  Mycobacterium tuberculosis H37Rv
  6pk5-assembly1_A  TM=4.840E-01  e=1.185E-02  Methanotorris igneus

Foldseek 3Di:
DDWKWFDDDLAIEIEAEDPQCVVLCVLLCVQRVQRIDHDDPDDHLAYEYEAADDCVPPDDPVLVVDDWDFFFDDLPRLLTAIFRWDDDPQWIWGDDRAKIKIFGLACVVPRYIYIHGDNSCNNVVNVVVVVVVVLVCLLLQWWKFFWWWKDADQEIETEDEDVPLCRVVLVVLQLVDPRIAGAEQTMWIWFDDDLFIKIWYDHDFHWAFLLSCVVDPLSVVLCCPPFNVCSVVDDSRHTGTDDRVSVCVSSVHDHHRDMHTYAAYEYGHEDEPFDKDKAWDDDLVVLLVRRVVRTDDVVVPPRHDPCSNRDRPNPSNVVRSVVCSSSSVNHIYMYIYYHNNDHPVCRSLGPAAAAEEDEAQLLCLVVLLVLLCVLCVVVVWFEDEQELLPVLVVVVQVVQVVVVHGDPVPADPPVSSVVVLVVQCVVPVCSSVVVSVVVVVVDDTNYYYYRHDQDQPHNLVVSVVVVYAYEYGGEDPVSSVVSVVPPPHPDDDCPSRPCRVVRDHPYYDYDHDDSVVSSVVSSVVSVVRD

Secondary structure (DSSP, 8-state):
-EEEEEEETTEEEEEEE-TTTHHHHHHHHHHHTTTEESS-SSPPSEEEEEEE--TTTSS-GGGGGSPPEEEE--SSGGG-EEEEEEEETTEEEEE-SSEEEEEES-TTT--EEEEEE-GGGHHHHHHHHHHHHHHHHHHTT-EEEE-EEEEETTEEEEE--STTS-HHHHHHHHTTSTT-EEEESSEEEEEEETTEEEEEEE----EEEHHHHHT-HHHHHHHHHHT-TTTTTS-TT-EEE--HHHHHHHHT-------EEEEEEEEEEE-TTSPPEEEE---HHHHHHHHHHHEE-GGG-TTB-GGGG----HHHHHHHHHHHHHHGGGSEEEEEEES----HHHHHT-SPEEEEEE--TTSSHHHHHHHHHHHHHHTT--EEE--TTHHHHHHHHHHHHHTT-PPPTT--BHHHHHHHHHHHHHH-TTHHHHHHHHHHHH---SEEEE-----TTTHHHHHHHTTEEEEEEE--HHHHHHHHHTT--SB---GGGTTGGGS--SEEEE--S-HHHHHHHHHHHHHHH-

InterPro domains:
  IPR027417 P-loop containing nucleoside triphosphate hydrolase [G3DSA:3.40.50.300] (142-227)
  IPR027417 P-loop containing nucleoside triphosphate hydrolase [G3DSA:3.40.50.300] (355-528)
  IPR027417 P-loop containing nucleoside triphosphate hydrolase [SSF52540] (352-529)

Radius of gyration: 31.51 Å; Cα contacts (8 Å, |Δi|>4): 958; chains: 1; bounding box: 71×39×101 Å

Mean predicted aligned error: 11.06 Å

Solvent-accessible surface area (backbone atoms only — not comparable to full-atom values): 28656 Å² total; per-residue (Å²): 109,52,69,37,19,39,52,53,95,93,45,26,38,33,38,44,31,31,74,79,18,46,77,37,40,45,64,39,50,63,71,45,51,74,34,54,40,71,71,60,94,63,78,59,63,29,40,33,40,34,35,54,50,51,59,82,79,77,41,68,72,70,56,78,76,50,76,70,40,81,36,30,73,50,97,54,69,80,62,43,36,65,23,31,76,47,82,54,93,68,31,39,34,41,37,43,86,40,34,36,42,40,37,32,54,44,41,89,85,38,40,60,35,40,37,27,34,26,77,75,21,36,59,61,52,45,50,50,56,50,50,54,48,52,49,52,39,31,34,74,17,40,41,37,34,46,26,22,33,34,30,42,93,64,36,25,38,35,26,34,64,61,93,85,22,38,47,68,49,44,51,58,32,29,54,72,41,88,78,43,39,88,48,24,71,48,30,31,39,40,45,75,56,87,77,39,45,37,33,31,41,32,91,60,68,49,69,46,38,40,49,52,33,71,74,31,77,68,54,33,50,51,36,39,75,76,71,40,75,64,60,84,80,53,55,56,88,38,66,47,78,42,59,47,68,61,52,28,59,70,72,72,46,80,86,60,58,66,69,27,37,47,46,30,40,38,36,46,42,69,34,82,90,40,71,70,44,63,49,74,63,80,52,66,70,58,52,48,55,52,52,64,69,31,47,55,55,78,88,78,49,85,57,60,61,82,57,69,25,63,80,62,54,54,70,43,22,55,49,42,53,52,55,45,58,73,35,42,83,69,33,50,39,34,40,35,38,15,36,67,80,42,52,60,71,56,54,73,72,48,60,44,51,32,38,36,29,27,62,57,87,48,22,46,31,66,57,49,51,50,42,45,46,53,42,33,48,74,71,75,38,49,61,44,80,54,57,51,56,50,69,48,53,60,48,49,54,52,51,29,54,74,68,77,42,84,74,58,92,90,61,47,52,38,59,60,44,52,55,51,47,54,53,44,36,72,76,36,78,52,56,45,54,55,55,34,50,57,57,53,73,71,58,87,36,47,33,34,37,29,53,59,72,44,46,49,80,55,50,46,52,48,41,45,75,71,57,36,44,32,39,32,28,40,46,50,66,74,59,22,53,54,51,51,71,74,65,76,55,85,40,83,69,62,73,77,55,74,49,45,85,72,45,80,56,80,41,79,44,76,52,71,70,57,71,67,60,45,46,51,52,44,40,52,52,50,66,75,64,111

pLDDT: mean 90.43, std 7.87, range [49.59, 98.62]

Organism: NCBI:txid1144553

Sequence (530 aa):
MTMIDLEFLNTVIRLEISPDAEPAFQPIRRFFRHLLVPVSDRSATFTIKVDAYDPEADVDRRIWDTEQSVIRRSNAAEFNFDAHVVEEGDRRLYVNRATLVDVPKDARSDGLFRLRITAGSAIQVIDFLRDLIIRTEEDLGTVVLHASGLVRGDEAVIIAGAKGAGKTTTMLSALRRPGWSYFTGDKLFCRRVGEKIEVYPWRDYPYVGVGTIRADARLERLVREQVDPGIDERAATDKVLIDPDLFEGWLGVEFSAQPRRLAAILLPEVRPGEPLTTWPLRSEAERWAHLNKIVDRQVDTTFFTWQSHLVPDYCAFYRSLADLREVLPSVAMIRLRGTLDVDPDRVLRGGGLRIAVIGLAGSGKSTTASLLEEAATAAGLSHARVKLAKPLYDLQDSVYTAAGREVGAGAQDQILMENLADNLRRINPRAFIDDFTVRLSTADADVIVNDDLRDPQVDAVALRALGFRVLRVRCDEDLRQKRLAERGDPTRADRSTSRLDEIEADLELHNSGDLDGHRAAVREVLEGWL